Protein 1PEQ (pdb70)

InterPro domains:
  IPR000788 Ribonucleotide reductase large subunit, C-terminal [PF02867] (176-694)
  IPR000788 Ribonucleotide reductase large subunit, C-terminal [PR01183] (251-270)
  IPR000788 Ribonucleotide reductase large subunit, C-terminal [PR01183] (382-393)
  IPR000788 Ribonucleotide reductase large subunit, C-terminal [PR01183] (426-449)
  IPR000788 Ribonucleotide reductase large subunit, C-terminal [PR01183] (465-487)
  IPR000788 Ribonucleotide reductase large subunit, C-terminal [PR01183] (493-516)
  IPR000788 Ribonucleotide reductase large subunit, C-terminal [PR01183] (577-604)
  IPR008926 Ribonucleotide reductase R1 subunit, N-terminal [SSF48168] (13-174)
  IPR013346 Ribonucleotide reductase, class I, alpha subunit, C-terminal [PS00089] (566-588)
  IPR013346 Ribonucleotide reductase, class I, alpha subunit, C-terminal [TIGR02506] (103-696)
  IPR013509 Ribonucleotide reductase large subunit, N-terminal [PF00317] (99-171)
  IPR013554 Ribonucleotide reductase N-terminal [PF08343] (16-97)
  IPR026459 Ribonucleotide reductase, class 1b, subunit NrdE [TIGR04170] (15-714)
  IPR039718 Ribonucleoside-diphosphate reductase large subunit [PTHR11573] (54-700)

Nearest PDB structures (foldseek):
  1peq-assembly1_A  TM=1.001E+00  e=0.000E+00  Salmonella enterica subsp. enterica serovar Typhimurium
  1peu-assembly1_A-2  TM=1.000E+00  e=0.000E+00  Salmonella enterica subsp. enterica serovar Typhimurium
  1peo-assembly1_A-2  TM=1.000E+00  e=0.000E+00  Salmonella enterica subsp. enterica serovar Typhimurium
  1pem-assembly1_A-2  TM=1.000E+00  e=0.000E+00  Salmonella enterica subsp. enterica serovar Typhimurium
  6mt9-assembly1_A-2  TM=9.712E-01  e=4.833E-76  Bacillus subtilis

Sequence (679 aa):
RVMQETMDYHALNAMLNLYDKAGHIQFDKDQQAIDAFFATHVRPHSVTFASQHERLGTLVREGYYDDAVLARYDRAFVLRLFEHAHASGFRFQTFLGAWKFYTSYTLKTFDGKRYLEHFEDRVTMVALTLAQGDETLATQLTDEMLSGRFQPATPTFLNCGKQQRGELVSCFLLRIEDNMESIGRAVNSALQLSKRGGGVAFLLSNLREAGAPIKRIENQSSGVIPVMKMLEDAFSYANQGAGAVYLHAHHPDILRFLDTKRIKTLSLGVVIPDITFRLAKENAQMALFSPYDIQRRYGKPFGDIAISERYDELIADPHVRKTYINARDFFQTLAEIQFESGYPYIMFEDTVNRANPIAGRINMSNLCSEILQVNSASRYDDNLDYTHIGHDISCNLGSLNIAHVMDSPDIGRTVETAIRGLTAVSDMSHIRSVPSIAAGNAASHAIGLGQMNLHGYLAREGIAYGSPEALDFTNLYFYTITWHAVHTSMRLARERGKTFAGFAQSRYASGDYFTQYLQDDWQPKTAKVRALFARSGITLPTREMWLKLRDDVMRYGIYNQNLQAVPPTGSISYINHATSSIHPIVAKIEIRKEGKTGRVYYPAPFMTNENLDMYQDAYDIGPEKIIDTYAEATRHVDQGLSLTLFFPDTATTRDINKAQIYAWRKGIKSLYYIRLRQL

Solvent-accessible surface area: 27202 Å² total; per-residue (Å²): 226,135,190,93,148,73,71,82,20,10,49,13,1,39,55,1,72,102,136,69,226,65,34,72,4,83,42,92,45,5,83,62,0,10,86,2,2,45,34,68,46,1,156,79,75,20,28,128,55,103,49,45,97,105,15,0,29,22,2,42,167,103,22,14,2,40,71,62,19,9,72,148,20,110,85,57,17,0,49,143,4,3,130,76,0,86,79,55,59,50,197,17,96,3,0,0,1,0,28,20,0,4,52,64,10,12,17,76,20,128,100,41,154,112,12,11,3,56,9,21,7,0,0,0,0,0,0,1,11,3,4,67,25,61,67,109,25,0,40,48,0,0,40,0,7,19,46,11,30,2,5,2,13,50,25,1,1,52,16,0,3,26,81,141,92,26,32,7,3,39,15,6,0,8,18,0,16,39,62,151,51,5,22,32,45,7,31,49,5,0,52,46,5,2,136,121,39,1,10,0,0,0,0,0,2,3,6,55,17,34,28,4,23,68,189,180,101,135,118,93,15,75,9,0,50,56,11,0,112,87,0,15,80,5,7,73,178,11,87,178,9,43,3,0,0,0,0,6,0,0,0,24,4,0,71,130,0,0,84,26,26,154,50,189,92,1,13,0,0,0,0,1,0,34,16,0,14,137,6,14,152,102,84,30,98,0,0,3,0,3,4,25,23,0,74,114,114,40,53,102,28,1,8,42,6,14,2,33,152,65,16,110,88,0,61,79,17,118,109,2,158,35,51,111,26,35,0,110,84,2,9,78,27,0,0,57,3,2,71,143,38,14,36,0,8,3,0,0,8,17,18,1,22,150,47,10,6,12,56,50,60,6,8,1,0,3,36,31,0,6,1,2,9,29,20,46,34,7,144,43,59,129,98,57,82,41,86,78,82,1,70,9,5,7,3,2,29,3,3,0,0,0,0,37,0,2,86,12,95,69,8,18,96,1,0,35,4,0,0,42,0,2,0,3,3,2,45,48,17,129,13,229,44,2,38,3,0,31,28,5,13,66,24,10,23,3,2,1,0,0,0,0,0,0,1,0,3,0,2,72,22,42,1,42,4,7,18,106,58,0,35,0,0,1,0,1,1,0,2,0,0,2,16,29,0,2,50,4,0,4,90,0,3,133,94,78,69,115,51,2,54,40,25,74,124,4,92,1,19,67,4,94,27,0,68,66,2,28,111,107,70,21,108,14,124,24,84,74,0,129,52,4,4,73,170,21,52,9,92,32,5,55,122,120,69,0,68,122,2,66,82,20,0,81,187,53,1,0,6,0,18,4,4,4,0,0,18,43,7,56,28,14,2,11,10,14,20,0,6,33,0,1,17,0,13,56,35,56,19,37,59,76,161,36,40,172,74,34,96,0,18,11,12,7,0,68,11,59,43,154,26,29,104,50,0,70,39,0,53,91,13,10,33,109,82,0,0,21,1,1,11,22,0,16,97,6,2,16,1,0,6,3,1,9,1,5,9,71,86,111,11,73,32,156,60,0,30,117,11,2,60,69,0,46,155,86,29,4,7,3,2,26,62,6,98,12,138,138,194

CATH classification: 3.20.70.20 (+1 more: 1.10.1650.20)

B-factor: mean 50.28, std 12.71, range [25.69, 128.86]

Structure (mmCIF, N/CA/C/O backbone):
data_1PEQ
#
_entry.id   1PEQ
#
_cell.length_a   99.144
_cell.length_b   99.144
_cell.length_c   289.544
_cell.angle_alpha   90.00
_cell.angle_beta   90.00
_cell.angle_gamma   90.00
#
_symmetry.space_group_name_H-M   'P 43 21 2'
#
loop_
_entity.id
_entity.type
_entity.pdbx_description
1 polymer 'Ribonucleoside-diphosphate reductase 2 alpha chain'
2 non-polymer 'MAGNESIUM ION'
3 non-polymer "THYMIDINE-5'-TRIPHOSPHATE"
4 water water
#
loop_
_atom_site.group_PDB
_atom_site.id
_atom_site.type_symbol
_atom_site.label_atom_id
_atom_site.label_alt_id
_atom_site.label_comp_id
_atom_site.label_asym_id
_atom_site.label_entity_id
_atom_site.label_seq_id
_atom_site.pdbx_PDB_ins_code
_atom_site.Cartn_x
_atom_site.Cartn_y
_atom_site.Cartn_z
_atom_site.occupancy
_atom_site.B_iso_or_equiv
_atom_site.auth_seq_id
_atom_site.auth_comp_id
_atom_site.auth_asym_id
_atom_site.auth_atom_id
_atom_site.pdbx_PDB_model_num
ATOM 1 N N . ARG A 1 8 ? 38.469 -6.506 95.454 1.00 123.04 8 ARG A N 1
ATOM 2 C CA . ARG A 1 8 ? 39.118 -7.586 94.652 1.00 123.12 8 ARG A CA 1
ATOM 3 C C . ARG A 1 8 ? 40.521 -7.943 95.171 1.00 122.53 8 ARG A C 1
ATOM 4 O O . ARG A 1 8 ? 41.113 -7.218 95.985 1.00 122.56 8 ARG A O 1
ATOM 12 N N . VAL A 1 9 ? 41.016 -9.089 94.708 1.00 121.58 9 VAL A N 1
ATOM 13 C CA . VAL A 1 9 ? 42.358 -9.574 95.023 1.00 120.84 9 VAL A CA 1
ATOM 14 C C . VAL A 1 9 ? 43.397 -8.491 95.316 1.00 120.15 9 VAL A C 1
ATOM 15 O O . VAL A 1 9 ? 43.851 -7.781 94.414 1.00 119.91 9 VAL A O 1
ATOM 19 N N . MET A 1 10 ? 43.774 -8.397 96.588 1.00 119.22 10 MET A N 1
ATOM 20 C CA . MET A 1 10 ? 44.803 -7.460 97.041 1.00 118.59 10 MET A CA 1
ATOM 21 C C . MET A 1 10 ? 44.507 -5.994 96.721 1.00 117.30 10 MET A C 1
ATOM 22 O O . MET A 1 10 ? 44.911 -5.476 95.683 1.00 117.41 10 MET A O 1
ATOM 27 N N . GLN A 1 11 ? 43.827 -5.329 97.649 1.00 115.63 11 GLN A N 1
ATOM 28 C CA . GLN A 1 11 ? 43.452 -3.928 97.498 1.00 114.07 11 GLN A CA 1
ATOM 29 C C . GLN A 1 11 ? 43.832 -3.171 98.781 1.00 111.82 11 GLN A C 1
ATOM 30 O O . GLN A 1 11 ? 43.746 -3.726 99.885 1.00 111.76 11 GLN A O 1
ATOM 36 N N . GLU A 1 12 ? 44.256 -1.915 98.623 1.00 108.77 12 GLU A N 1
ATOM 37 C CA . GLU A 1 12 ? 44.652 -1.064 99.748 1.00 106.24 12 GLU A CA 1
ATOM 38 C C . GLU A 1 12 ? 43.489 -0.209 100.276 1.00 102.96 12 GLU A C 1
ATOM 39 O O . GLU A 1 12 ? 42.323 -0.526 100.027 1.00 102.81 12 GLU A O 1
ATOM 45 N N . THR A 1 13 ? 43.836 0.861 101.007 1.00 98.83 13 THR A N 1
ATOM 46 C CA . THR A 1 13 ? 42.887 1.804 101.639 1.00 95.19 13 THR A CA 1
ATOM 47 C C . THR A 1 13 ? 41.638 1.149 102.215 1.00 91.07 13 THR A C 1
ATOM 48 O O . THR A 1 13 ? 40.611 0.996 101.542 1.00 89.96 13 THR A O 1
ATOM 52 N N . MET A 1 14 ? 41.726 0.784 103.483 1.00 86.43 14 MET A N 1
ATOM 53 C CA . MET A 1 14 ? 40.602 0.132 104.127 1.00 82.86 14 MET A CA 1
ATOM 54 C C . MET A 1 14 ? 40.187 0.826 105.419 1.00 79.17 14 MET A C 1
ATOM 55 O O . MET A 1 14 ? 39.550 0.208 106.272 1.00 78.97 14 MET A O 1
ATOM 60 N N . ASP A 1 15 ? 40.537 2.107 105.568 1.00 74.63 15 ASP A N 1
ATOM 61 C CA . ASP A 1 15 ? 40.118 2.868 106.751 1.00 70.59 15 ASP A CA 1
ATOM 62 C C . ASP A 1 15 ? 38.793 3.573 106.474 1.00 66.61 15 ASP A C 1
ATOM 63 O O . ASP A 1 15 ? 38.755 4.620 105.861 1.00 66.44 15 ASP A O 1
ATOM 68 N N . TYR A 1 16 ? 37.706 2.944 106.910 1.00 61.71 16 TYR A N 1
ATOM 69 C CA . TYR A 1 16 ? 36.356 3.436 106.650 1.00 58.16 16 TYR A CA 1
ATOM 70 C C . TYR A 1 16 ? 36.023 4.830 107.217 1.00 54.96 16 TYR A C 1
ATOM 71 O O . TYR A 1 16 ? 35.268 5.560 106.603 1.00 54.70 16 TYR A O 1
ATOM 80 N N . HIS A 1 17 ? 36.549 5.139 108.395 1.00 51.52 17 HIS A N 1
ATOM 81 C CA . HIS A 1 17 ? 36.326 6.407 109.021 1.00 49.27 17 HIS A CA 1
ATOM 82 C C . HIS A 1 17 ? 37.021 7.511 108.183 1.00 49.09 17 HIS A C 1
ATOM 83 O O . HIS A 1 17 ? 36.423 8.535 107.832 1.00 47.32 17 HIS A O 1
ATOM 90 N N . ALA A 1 18 ? 38.282 7.274 107.838 1.00 48.65 18 ALA A N 1
ATOM 91 C CA . ALA A 1 18 ? 38.975 8.233 107.006 1.00 47.94 18 ALA A CA 1
ATOM 92 C C . ALA A 1 18 ? 38.125 8.452 105.756 1.00 47.54 18 ALA A C 1
ATOM 93 O O . ALA A 1 18 ? 37.891 9.562 105.349 1.00 48.70 18 ALA A O 1
ATOM 95 N N . LEU A 1 19 ? 37.627 7.392 105.151 1.00 46.92 19 LEU A N 1
ATOM 96 C CA . LEU A 1 19 ? 36.870 7.566 103.944 1.00 46.17 19 LEU A CA 1
ATOM 97 C C . LEU A 1 19 ? 35.606 8.393 104.216 1.00 45.61 19 LEU A C 1
ATOM 98 O O . LEU A 1 19 ? 35.239 9.247 103.410 1.00 44.55 19 LEU A O 1
ATOM 103 N N . ASN A 1 20 ? 34.947 8.145 105.350 1.00 44.30 20 ASN A N 1
ATOM 104 C CA . ASN A 1 20 ? 33.716 8.846 105.698 1.00 43.32 20 ASN A CA 1
ATOM 105 C C . ASN A 1 20 ? 34.021 10.355 105.828 1.00 43.94 20 ASN A C 1
ATOM 106 O O . ASN A 1 20 ? 33.305 11.224 105.348 1.00 43.45 20 ASN A O 1
ATOM 111 N N . ALA A 1 21 ? 35.149 10.603 106.468 1.00 44.13 21 ALA A N 1
ATOM 112 C CA . ALA A 1 21 ? 35.604 11.891 106.768 1.00 44.02 21 ALA A CA 1
ATOM 113 C C . ALA A 1 21 ? 35.809 12.669 105.466 1.00 45.03 21 ALA A C 1
ATOM 114 O O . ALA A 1 21 ? 35.726 13.899 105.460 1.00 44.92 21 ALA A O 1
ATOM 116 N N . MET A 1 22 ? 35.998 11.994 104.344 1.00 46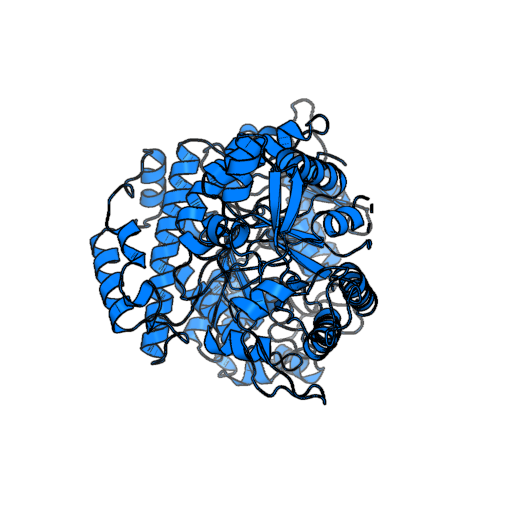.43 22 MET A N 1
ATOM 117 C CA . MET A 1 22 ? 36.206 12.754 103.082 1.00 47.42 22 MET A CA 1
ATOM 118 C C . MET A 1 22 ? 34.937 13.476 102.762 1.00 46.09 22 MET A C 1
ATOM 119 O O . MET A 1 22 ? 34.932 14.462 102.066 1.00 46.41 22 MET A O 1
ATOM 124 N N . LEU A 1 23 ? 33.830 13.048 103.307 1.00 45.88 23 LEU A N 1
ATOM 125 C CA . LEU A 1 23 ? 32.638 13.819 103.020 1.00 46.13 23 LEU A CA 1
ATOM 126 C C . LEU A 1 23 ? 32.739 15.215 103.551 1.00 46.17 23 LEU A C 1
ATOM 127 O O . LEU A 1 23 ? 32.015 16.072 103.110 1.00 47.29 23 LEU A O 1
ATOM 132 N N . ASN A 1 24 ? 33.616 15.461 104.496 1.00 46.51 24 ASN A N 1
ATOM 133 C CA . ASN A 1 24 ? 33.714 16.804 105.065 1.00 46.91 24 ASN A CA 1
ATOM 134 C C . ASN A 1 24 ? 34.700 17.719 104.372 1.00 48.14 24 ASN A C 1
ATOM 135 O O . ASN A 1 24 ? 35.185 18.664 105.003 1.00 49.56 24 ASN A O 1
ATOM 140 N N . LEU A 1 25 ? 34.994 17.428 103.103 1.00 48.78 25 LEU A N 1
ATOM 141 C CA . LEU A 1 25 ? 35.909 18.185 102.258 1.00 48.96 25 LEU A CA 1
ATOM 142 C C . LEU A 1 25 ? 35.225 18.785 101.015 1.00 47.47 25 LEU A C 1
ATOM 143 O O . LEU A 1 25 ? 34.400 18.173 100.346 1.00 46.70 25 LEU A O 1
ATOM 148 N N . TYR A 1 26 ? 35.621 20.011 100.693 1.00 45.97 26 TYR A N 1
ATOM 149 C CA . TYR A 1 26 ? 35.063 20.731 99.568 1.00 42.45 26 TYR A CA 1
ATOM 150 C C . TYR A 1 26 ? 36.223 20.953 98.635 1.00 42.11 26 TYR A C 1
ATOM 151 O O . TYR A 1 26 ? 37.352 21.126 99.063 1.00 39.68 26 TYR A O 1
ATOM 160 N N . ASP A 1 27 ? 35.970 20.859 97.343 1.00 42.89 27 ASP A N 1
ATOM 161 C CA . ASP A 1 27 ? 37.034 21.087 96.368 1.00 42.98 27 ASP A CA 1
ATOM 162 C C . ASP A 1 27 ? 36.933 22.543 95.932 1.00 43.09 27 ASP A C 1
ATOM 163 O O . ASP A 1 27 ? 35.916 23.175 96.154 1.00 41.99 27 ASP A O 1
ATOM 168 N N . LYS A 1 28 ? 37.972 23.052 95.287 1.00 44.43 28 LYS A N 1
ATOM 169 C CA . LYS A 1 28 ? 37.978 24.444 94.823 1.00 45.74 28 LYS A CA 1
ATOM 170 C C . LYS A 1 28 ? 36.668 24.843 94.117 1.00 44.93 28 LYS A C 1
ATOM 171 O O . LYS A 1 28 ? 36.393 26.038 93.995 1.00 44.79 28 LYS A O 1
ATOM 177 N N . ALA A 1 29 ? 35.835 23.888 93.716 1.00 43.24 29 ALA A N 1
ATOM 178 C CA . ALA A 1 29 ? 34.590 24.311 93.120 1.00 43.57 29 ALA A CA 1
ATOM 179 C C . ALA A 1 29 ? 33.398 24.116 94.061 1.00 44.01 29 ALA A C 1
ATOM 180 O O . ALA A 1 29 ? 32.218 24.221 93.654 1.00 42.69 29 ALA A O 1
ATOM 182 N N . GLY A 1 30 ? 33.716 23.810 95.313 1.00 44.75 30 GLY A N 1
ATOM 183 C CA . GLY A 1 30 ? 32.686 23.577 96.324 1.00 45.92 30 GLY A CA 1
ATOM 184 C C . GLY A 1 30 ? 31.890 22.298 96.194 1.00 46.37 30 GLY A C 1
ATOM 185 O O . GLY A 1 30 ? 30.704 22.260 96.500 1.00 46.05 30 GLY A O 1
ATOM 186 N N . HIS A 1 31 ? 32.570 21.247 95.747 1.00 47.29 31 HIS A N 1
ATOM 187 C CA . HIS A 1 31 ? 31.937 19.977 95.514 1.00 47.53 31 HIS A CA 1
ATOM 188 C C . HIS A 1 31 ? 32.516 18.979 96.488 1.00 47.28 31 HIS A C 1
ATOM 189 O O . HIS A 1 31 ? 33.624 19.163 97.013 1.00 45.76 31 HIS A O 1
ATOM 196 N N . ILE A 1 32 ? 31.728 17.930 96.721 1.00 47.45 32 ILE A N 1
ATOM 197 C CA . ILE A 1 32 ? 32.076 16.852 97.626 1.00 47.29 32 ILE A CA 1
ATOM 198 C C . ILE A 1 32 ? 32.223 15.542 96.847 1.00 47.43 32 ILE A C 1
ATOM 199 O O . ILE A 1 32 ? 31.487 15.263 95.911 1.00 45.88 32 ILE A O 1
ATOM 204 N N . GLN A 1 33 ? 33.158 14.724 97.286 1.00 48.15 33 GLN A N 1
ATOM 205 C CA . GLN A 1 33 ? 33.347 13.384 96.735 1.00 48.74 33 GLN A CA 1
ATOM 206 C C . GLN A 1 33 ? 32.412 12.387 97.409 1.00 47.39 33 GLN A C 1
ATOM 207 O O . GLN A 1 33 ? 32.828 11.652 98.215 1.00 45.98 33 GLN A O 1
ATOM 213 N N . PHE A 1 34 ? 31.149 12.387 97.079 1.00 48.32 34 PHE A N 1
ATOM 214 C CA . PHE A 1 34 ? 30.209 11.458 97.656 1.00 50.00 34 PHE A CA 1
ATOM 215 C C . PHE A 1 34 ? 30.584 9.974 97.512 1.00 51.06 34 PHE A C 1
ATOM 216 O O . PHE A 1 34 ? 30.152 9.123 98.298 1.00 52.24 34 PHE A O 1
ATOM 224 N N . ASP A 1 35 ? 31.379 9.654 96.517 1.00 52.00 35 ASP A N 1
ATOM 225 C CA . ASP A 1 35 ? 31.792 8.286 96.269 1.00 52.52 35 ASP A CA 1
ATOM 226 C C . ASP A 1 35 ? 32.573 7.783 97.466 1.00 51.02 35 ASP A C 1
ATOM 227 O O . ASP A 1 35 ? 32.526 6.587 97.788 1.00 51.23 35 ASP A O 1
ATOM 232 N N . LYS A 1 36 ? 33.289 8.658 98.143 1.00 48.99 36 LYS A N 1
ATOM 233 C CA . LYS A 1 36 ? 34.124 8.154 99.204 1.00 48.73 36 LYS A CA 1
ATOM 234 C C . LYS A 1 36 ? 33.305 7.425 100.292 1.00 47.60 36 LYS A C 1
ATOM 235 O O . LYS A 1 36 ? 33.781 6.509 100.960 1.00 46.35 36 LYS A O 1
ATOM 241 N N . ASP A 1 37 ? 32.068 7.826 100.467 1.00 46.95 37 ASP A N 1
ATOM 242 C CA . ASP A 1 37 ? 31.263 7.228 101.523 1.00 46.61 37 ASP A CA 1
ATOM 243 C C . ASP A 1 37 ? 31.020 5.766 101.193 1.00 47.13 37 ASP A C 1
ATOM 244 O O . ASP A 1 37 ? 31.182 4.868 102.014 1.00 45.59 37 ASP A O 1
ATOM 249 N N . GLN A 1 38 ? 30.653 5.546 99.947 1.00 48.50 38 GLN A N 1
ATOM 250 C CA . GLN A 1 38 ? 30.404 4.214 99.445 1.00 49.35 38 GLN A CA 1
ATOM 251 C C . GLN A 1 38 ? 31.690 3.456 99.672 1.00 48.48 38 GLN A C 1
ATOM 252 O O . GLN A 1 38 ? 31.671 2.392 100.235 1.00 50.21 38 GLN A O 1
ATOM 258 N N . GLN A 1 39 ? 32.835 4.017 99.364 1.00 47.34 39 GLN A N 1
ATOM 259 C CA . GLN A 1 39 ? 34.033 3.244 99.621 1.00 47.22 39 GLN A CA 1
ATOM 260 C C . GLN A 1 39 ? 34.174 2.986 101.102 1.00 46.01 39 GLN A C 1
ATOM 261 O O . GLN A 1 39 ? 34.874 2.072 101.524 1.00 46.20 39 GLN A O 1
ATOM 267 N N . ALA A 1 40 ? 33.577 3.839 101.915 1.00 44.99 40 ALA A N 1
ATOM 268 C CA . ALA A 1 40 ? 33.620 3.621 103.344 1.00 43.78 40 ALA A CA 1
ATOM 269 C C . ALA A 1 40 ? 32.762 2.392 103.658 1.00 43.00 40 ALA A C 1
ATOM 270 O O . ALA A 1 40 ? 33.148 1.558 104.456 1.00 42.06 40 ALA A O 1
ATOM 272 N N . ILE A 1 41 ? 31.607 2.289 103.018 1.00 41.77 41 ILE A N 1
ATOM 273 C CA . ILE A 1 41 ? 30.767 1.186 103.307 1.00 42.00 41 ILE A CA 1
ATOM 274 C C . ILE A 1 41 ? 31.521 -0.152 103.039 1.00 43.12 41 ILE A C 1
ATOM 275 O O . ILE A 1 41 ? 31.663 -1.026 103.933 1.00 40.98 41 ILE A O 1
ATOM 280 N N . ASP A 1 42 ? 32.001 -0.260 101.798 1.00 43.91 42 ASP A N 1
ATOM 281 C CA . ASP A 1 42 ? 32.710 -1.428 101.325 1.00 44.78 42 ASP A CA 1
ATOM 282 C C . ASP A 1 42 ? 33.852 -1.785 102.275 1.00 44.77 42 ASP A C 1
ATOM 283 O O . ASP A 1 42 ? 34.052 -2.955 102.654 1.00 45.68 42 ASP A O 1
ATOM 288 N N . ALA A 1 43 ? 34.599 -0.797 102.703 1.00 44.16 43 ALA A N 1
ATOM 289 C CA . ALA A 1 43 ? 35.704 -1.119 103.562 1.00 43.92 43 ALA A CA 1
ATOM 290 C C . ALA A 1 43 ? 35.200 -1.557 104.911 1.00 43.06 43 ALA A C 1
ATOM 291 O O . ALA A 1 43 ? 35.871 -2.318 105.566 1.00 44.54 43 ALA A O 1
ATOM 293 N N . PHE A 1 44 ? 34.034 -1.088 105.320 1.00 40.99 44 PHE A N 1
ATOM 294 C CA . PHE A 1 44 ? 33.502 -1.435 106.633 1.00 39.69 44 PHE A CA 1
ATOM 295 C C . PHE A 1 44 ? 33.111 -2.958 106.664 1.00 40.40 44 PHE A C 1
ATOM 296 O O . PHE A 1 44 ? 33.368 -3.714 107.609 1.00 40.95 44 PHE A O 1
ATOM 304 N N . PHE A 1 45 ? 32.447 -3.339 105.596 1.00 40.24 45 PHE A N 1
ATOM 305 C CA . PHE A 1 45 ? 31.975 -4.657 105.460 1.00 41.07 45 PHE A CA 1
ATOM 306 C C . PHE A 1 45 ? 33.180 -5.627 105.433 1.00 42.41 45 PHE A C 1
ATOM 307 O O . PHE A 1 45 ? 33.202 -6.597 106.168 1.00 42.00 45 PHE A O 1
ATOM 315 N N . ALA A 1 46 ? 34.211 -5.268 104.685 1.00 44.35 46 ALA A N 1
ATOM 316 C CA . ALA A 1 46 ? 35.385 -6.110 104.467 1.00 45.09 46 ALA A CA 1
ATOM 317 C C . ALA A 1 46 ? 36.293 -6.210 105.657 1.00 45.50 46 ALA A C 1
ATOM 318 O O . ALA A 1 46 ? 36.773 -7.285 105.975 1.00 47.25 46 ALA A O 1
ATOM 320 N N . THR A 1 47 ? 36.542 -5.112 106.323 1.00 45.36 47 THR A N 1
ATOM 321 C CA . THR A 1 47 ? 37.459 -5.127 107.437 1.00 45.50 47 THR A CA 1
ATOM 322 C C . THR A 1 47 ? 36.791 -5.420 108.771 1.00 44.78 47 THR A C 1
ATOM 323 O O . THR A 1 47 ? 37.436 -5.950 109.666 1.00 45.47 47 THR A O 1
ATOM 327 N N . HIS A 1 48 ? 35.504 -5.107 108.891 1.00 44.22 48 HIS A N 1
ATOM 328 C CA . HIS A 1 48 ? 34.787 -5.224 110.167 1.00 43.57 48 HIS A CA 1
ATOM 329 C C . HIS A 1 48 ? 33.568 -6.190 110.153 1.00 44.29 48 HIS A C 1
ATOM 330 O O . HIS A 1 48 ? 33.539 -7.167 110.918 1.00 44.33 48 HIS A O 1
ATOM 337 N N . VAL A 1 49 ? 32.558 -5.909 109.338 1.00 43.67 49 VAL A N 1
ATOM 338 C CA . VAL A 1 49 ? 31.346 -6.670 109.442 1.00 44.42 49 VAL A CA 1
ATOM 339 C C . VAL A 1 49 ? 31.585 -8.135 109.158 1.00 44.94 49 VAL A C 1
ATOM 340 O O . VAL A 1 49 ? 31.401 -8.987 110.038 1.00 45.58 49 VAL A O 1
ATOM 344 N N . ARG A 1 50 ? 32.008 -8.458 107.941 1.00 44.91 50 ARG A N 1
ATOM 345 C CA . ARG A 1 50 ? 32.243 -9.829 107.589 1.00 43.19 50 ARG A CA 1
ATOM 346 C C . ARG A 1 50 ? 33.168 -10.557 108.592 1.00 43.53 50 ARG A C 1
ATOM 347 O O . ARG A 1 50 ? 32.802 -11.642 109.068 1.00 43.93 50 ARG A O 1
ATOM 355 N N . PRO A 1 51 ? 34.351 -10.043 108.885 1.00 42.08 51 PRO A N 1
ATOM 356 C CA . PRO A 1 51 ? 35.217 -10.720 109.827 1.00 42.49 51 PRO A CA 1
ATOM 357 C C . PRO A 1 51 ? 34.653 -11.019 111.213 1.00 44.05 51 PRO A C 1
ATOM 358 O O . PRO A 1 51 ? 35.207 -11.949 111.816 1.00 44.68 51 PRO A O 1
ATOM 362 N N . HIS A 1 52 ? 33.614 -10.330 111.691 1.00 44.96 52 HIS A N 1
ATOM 363 C CA . HIS A 1 52 ? 33.160 -10.544 113.060 1.00 46.13 52 HIS A CA 1
ATOM 364 C C . HIS A 1 52 ? 31.729 -11.074 113.076 1.00 46.12 52 HIS A C 1
ATOM 365 O O . HIS A 1 52 ? 31.074 -11.147 114.145 1.00 46.66 52 HIS A O 1
ATOM 372 N N . SER A 1 53 ? 31.214 -11.421 111.903 1.00 45.75 53 SER A N 1
ATOM 373 C CA . SER A 1 53 ? 29.892 -12.007 111.843 1.00 45.70 53 SER A CA 1
ATOM 374 C C . SER A 1 53 ? 29.965 -13.555 111.901 1.00 46.77 53 SER A C 1
ATOM 375 O O . SER A 1 53 ? 30.873 -14.189 111.353 1.00 45.16 53 SER A O 1
ATOM 378 N N . VAL A 1 54 ? 28.965 -14.154 112.532 1.00 47.46 54 VAL A N 1
ATOM 379 C CA . VAL A 1 54 ? 28.908 -15.584 112.657 1.00 48.09 54 VAL A CA 1
ATOM 380 C C . VAL A 1 54 ? 28.105 -16.238 111.534 1.00 48.61 54 VAL A C 1
ATOM 381 O O . VAL A 1 54 ? 26.923 -15.968 111.398 1.00 49.45 54 VAL A O 1
ATOM 385 N N . THR A 1 55 ? 28.736 -17.110 110.743 1.00 48.32 55 THR A N 1
ATOM 386 C CA . THR A 1 55 ? 28.034 -17.832 109.701 1.00 47.51 55 THR A CA 1
ATOM 387 C C . THR A 1 55 ? 27.786 -19.298 110.094 1.00 46.72 55 THR A C 1
ATOM 388 O O . THR A 1 55 ? 28.685 -20.023 110.568 1.00 46.40 55 THR A O 1
ATOM 392 N N . PHE A 1 56 ? 26.562 -19.738 109.883 1.00 45.07 56 PHE A N 1
ATOM 393 C CA . PHE A 1 56 ? 26.197 -21.087 110.222 1.00 44.30 56 PHE A CA 1
ATOM 394 C C . PHE A 1 56 ? 26.135 -21.947 108.950 1.00 43.51 56 PHE A C 1
ATOM 395 O O . PHE A 1 56 ? 26.060 -21.429 107.848 1.00 42.78 56 PHE A O 1
ATOM 403 N N . ALA A 1 57 ? 26.173 -23.264 109.123 1.00 42.37 57 ALA A N 1
ATOM 404 C CA . ALA A 1 57 ? 26.011 -24.211 108.010 1.00 41.44 57 ALA A CA 1
ATOM 405 C C . ALA A 1 57 ? 24.645 -24.105 107.307 1.00 39.97 57 ALA A C 1
ATOM 406 O O . ALA A 1 57 ? 24.516 -24.437 106.127 1.00 39.41 57 ALA A O 1
ATOM 408 N N . SER A 1 58 ? 23.636 -23.636 108.043 1.00 39.03 58 SER A N 1
ATOM 409 C CA . SER A 1 58 ? 22.304 -23.374 107.485 1.00 39.25 58 SER A CA 1
ATOM 410 C C . SER A 1 58 ? 21.397 -22.515 108.385 1.00 38.12 58 SER A C 1
ATOM 411 O O . SER A 1 58 ? 21.616 -22.323 109.571 1.00 37.56 58 SER A O 1
ATOM 414 N N . GLN A 1 59 ? 20.293 -22.097 107.826 1.00 37.35 59 GLN A N 1
ATOM 415 C CA . GLN A 1 59 ? 19.392 -21.294 108.599 1.00 37.35 59 GLN A CA 1
ATOM 416 C C . GLN A 1 59 ? 18.903 -22.105 109.735 1.00 37.34 59 GLN A C 1
ATOM 417 O O . GLN A 1 59 ? 18.836 -21.677 110.887 1.00 38.70 59 GLN A O 1
ATOM 423 N N . HIS A 1 60 ? 18.571 -23.339 109.401 1.00 37.51 60 HIS A N 1
ATOM 424 C CA . HIS A 1 60 ? 18.014 -24.271 110.374 1.00 35.43 60 HIS A CA 1
ATOM 425 C C . HIS A 1 60 ? 18.933 -24.437 111.555 1.00 34.76 60 HIS A C 1
ATOM 426 O O . HIS A 1 60 ? 18.529 -24.264 112.690 1.00 33.22 60 HIS A O 1
ATOM 433 N N . GLU A 1 61 ? 20.205 -24.668 111.330 1.00 34.86 61 GLU A N 1
ATOM 434 C CA . GLU A 1 61 ? 21.025 -24.854 112.508 1.00 36.08 61 GLU A CA 1
ATOM 435 C C . GLU A 1 61 ? 21.189 -23.582 113.286 1.00 37.14 61 GLU A C 1
ATOM 436 O O . GLU A 1 61 ? 21.451 -23.612 114.521 1.00 38.64 61 GLU A O 1
ATOM 442 N N . ARG A 1 62 ? 21.030 -22.441 112.600 1.00 37.92 62 ARG A N 1
ATOM 443 C CA . ARG A 1 62 ? 21.196 -21.131 113.259 1.00 37.12 62 ARG A CA 1
ATOM 444 C C . ARG A 1 62 ? 20.014 -20.894 114.192 1.00 34.88 62 ARG A C 1
ATOM 445 O O . ARG A 1 62 ? 20.170 -20.646 115.357 1.00 31.87 62 ARG A O 1
ATOM 453 N N . LEU A 1 63 ? 18.820 -20.998 113.680 1.00 34.24 63 LEU A N 1
ATOM 454 C CA . LEU A 1 63 ? 17.725 -20.791 114.584 1.00 35.48 63 LEU A CA 1
ATOM 455 C C . LEU A 1 63 ? 17.994 -21.708 115.790 1.00 37.50 63 LEU A C 1
ATOM 456 O O . LEU A 1 63 ? 18.057 -21.265 116.960 1.00 38.01 63 LEU A O 1
ATOM 461 N N . GLY A 1 64 ? 18.285 -22.974 115.507 1.00 38.83 64 GLY A N 1
ATOM 462 C CA . GLY A 1 64 ? 18.488 -23.905 116.576 1.00 39.07 64 GLY A CA 1
ATOM 463 C C . GLY A 1 64 ? 19.419 -23.297 117.589 1.00 39.27 64 GLY A C 1
ATOM 464 O O . GLY A 1 64 ? 19.100 -23.182 118.758 1.00 39.10 64 GLY A O 1
ATOM 465 N N . THR A 1 65 ? 20.588 -22.898 117.137 1.00 39.40 65 THR A N 1
ATOM 466 C CA . THR A 1 65 ? 21.560 -22.418 118.081 1.00 39.46 65 THR A CA 1
ATOM 467 C C . THR A 1 65 ? 21.100 -21.140 118.741 1.00 40.48 65 THR A C 1
ATOM 468 O O . THR A 1 65 ? 21.226 -20.936 119.922 1.00 40.84 65 THR A O 1
ATOM 472 N N . LEU A 1 66 ? 20.531 -20.246 117.973 1.00 41.78 66 LEU A N 1
ATOM 473 C CA . LEU A 1 66 ? 20.202 -18.979 118.547 1.00 41.49 66 LEU A CA 1
ATOM 474 C C . LEU A 1 66 ? 19.151 -19.191 119.640 1.00 41.54 66 LEU A C 1
ATOM 475 O O . LEU A 1 66 ? 19.164 -18.534 120.674 1.00 41.81 66 LEU A O 1
ATOM 480 N N . VAL A 1 67 ? 18.254 -20.121 119.448 1.00 41.41 67 VAL A N 1
ATOM 481 C CA . VAL A 1 67 ? 17.288 -20.355 120.514 1.00 41.39 67 VAL A CA 1
ATOM 482 C C . VAL A 1 67 ? 17.963 -21.111 121.677 1.00 41.94 67 VAL A C 1
ATOM 483 O O . VAL A 1 67 ? 17.701 -20.890 122.851 1.00 42.07 67 VAL A O 1
ATOM 487 N N . ARG A 1 68 ? 18.895 -21.966 121.356 1.00 42.34 68 ARG A N 1
ATOM 488 C CA . ARG A 1 68 ? 19.476 -22.758 122.409 1.00 43.07 68 ARG A CA 1
ATOM 489 C C . ARG A 1 68 ? 20.313 -21.942 123.362 1.00 43.03 68 ARG A C 1
ATOM 490 O O . ARG A 1 68 ? 20.233 -22.156 124.528 1.00 42.63 68 ARG A O 1
ATOM 498 N N . GLU A 1 69 ? 21.138 -21.031 122.856 1.00 43.70 69 GLU A N 1
ATOM 499 C CA . GLU A 1 69 ? 22.025 -20.244 123.721 1.00 43.70 69 GLU A CA 1
ATOM 500 C C . GLU A 1 69 ? 21.311 -18.987 124.333 1.00 43.66 69 GLU A C 1
ATOM 501 O O . GLU A 1 69 ? 21.943 -18.178 124.960 1.00 42.34 69 GLU A O 1
ATOM 507 N N . GLY A 1 70 ? 19.990 -18.857 124.150 1.00 43.82 70 GLY A N 1
ATOM 508 C CA . GLY A 1 70 ? 19.236 -17.775 124.747 1.00 43.66 70 GLY A CA 1
ATOM 509 C C . GLY A 1 70 ? 19.248 -16.401 124.059 1.00 44.50 70 GLY A C 1
ATOM 510 O O . GLY A 1 70 ? 19.070 -15.381 124.740 1.00 44.36 70 GLY A O 1
ATOM 511 N N . TYR A 1 71 ? 19.390 -16.381 122.729 1.00 44.35 71 TYR A N 1
ATOM 512 C CA . TYR A 1 71 ? 19.360 -15.170 121.931 1.00 43.86 71 TYR A CA 1
ATOM 513 C C . TYR A 1 71 ? 17.984 -14.965 121.275 1.00 43.63 71 TYR A C 1
ATOM 514 O O . TYR A 1 71 ? 17.435 -13.892 121.333 1.00 43.72 71 TYR A O 1
ATOM 523 N N . TYR A 1 72 ? 17.430 -15.977 120.618 1.00 43.78 72 TYR A N 1
ATOM 524 C CA . TYR A 1 72 ? 16.153 -15.810 119.940 1.00 43.55 72 TYR A CA 1
ATOM 525 C C . TYR A 1 72 ? 15.083 -16.450 120.76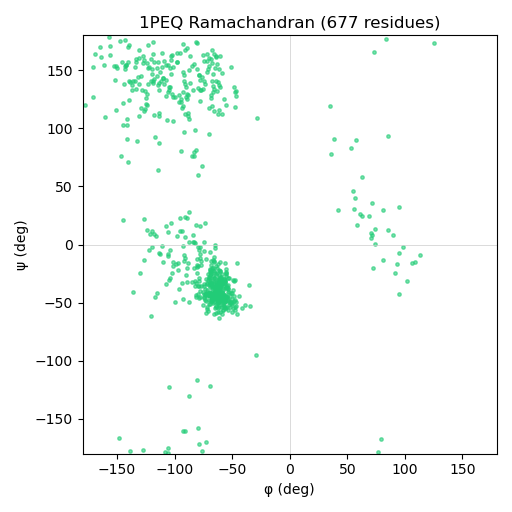9 1.00 43.91 72 TYR A C 1
ATOM 526 O O . TYR A 1 72 ? 15.319 -17.411 121.429 1.00 44.89 72 TYR A O 1
ATOM 535 N N . ASP A 1 73 ? 13.897 -15.895 120.739 1.00 44.25 73 ASP A N 1
ATOM 536 C CA . ASP A 1 73 ? 12.805 -16.380 121.501 1.00 44.13 73 ASP A CA 1
ATOM 537 C C . ASP A 1 73 ? 12.085 -17.422 120.695 1.00 43.70 73 ASP A C 1
ATOM 538 O O . ASP A 1 73 ? 11.411 -17.123 119.713 1.00 43.75 73 ASP A O 1
ATOM 543 N N . ASP A 1 74 ? 12.141 -18.653 121.160 1.00 43.80 74 ASP A N 1
ATOM 544 C CA . ASP A 1 74 ? 11.434 -19.706 120.450 1.00 43.72 74 ASP A CA 1
ATOM 545 C C . ASP A 1 74 ? 9.963 -19.469 120.402 1.00 42.48 74 ASP A C 1
ATOM 546 O O . ASP A 1 74 ? 9.298 -19.997 119.503 1.00 41.40 74 ASP A O 1
ATOM 551 N N . ALA A 1 75 ? 9.414 -18.667 121.306 1.00 41.79 75 ALA A N 1
ATOM 552 C CA . ALA A 1 75 ? 7.935 -18.490 121.224 1.00 42.10 75 ALA A CA 1
ATOM 553 C C . ALA A 1 75 ? 7.501 -17.819 119.933 1.00 41.86 75 ALA A C 1
ATOM 554 O O . ALA A 1 75 ? 6.387 -17.985 119.500 1.00 41.17 75 ALA A O 1
ATOM 556 N N . VAL A 1 76 ? 8.393 -17.040 119.335 1.00 42.27 76 VAL A N 1
ATOM 557 C CA . VAL A 1 76 ? 8.010 -16.264 118.172 1.00 42.52 76 VAL A CA 1
ATOM 558 C C . VAL A 1 76 ? 8.006 -17.155 117.000 1.00 42.54 76 VAL A C 1
ATOM 559 O O . VAL A 1 76 ? 7.065 -17.123 116.192 1.00 43.11 76 VAL A O 1
ATOM 563 N N . LEU A 1 77 ? 9.075 -17.941 116.904 1.00 41.82 77 LEU A N 1
ATOM 564 C CA . LEU A 1 77 ? 9.224 -18.901 115.832 1.00 40.81 77 LEU A CA 1
ATOM 565 C C . LEU A 1 77 ? 8.105 -19.938 115.924 1.00 41.15 77 LEU A C 1
ATOM 566 O O . LEU A 1 77 ? 7.579 -20.414 114.920 1.00 41.34 77 LEU A O 1
ATOM 571 N N . ALA A 1 78 ? 7.689 -20.280 117.129 1.00 41.73 78 ALA A N 1
ATOM 572 C CA . ALA A 1 78 ? 6.679 -21.338 117.247 1.00 42.26 78 ALA A CA 1
ATOM 573 C C . ALA A 1 78 ? 5.342 -20.988 116.639 1.00 42.06 78 ALA A C 1
ATOM 574 O O . ALA A 1 78 ? 4.471 -21.768 116.646 1.00 40.90 78 ALA A O 1
ATOM 576 N N . ARG A 1 79 ? 5.149 -19.806 116.117 1.00 43.79 79 ARG A N 1
ATOM 577 C CA . ARG A 1 79 ? 3.809 -19.523 115.598 1.00 45.77 79 ARG A CA 1
ATOM 578 C C . ARG A 1 79 ? 3.735 -19.789 114.099 1.00 45.11 79 ARG A C 1
ATOM 579 O O . ARG A 1 79 ? 2.784 -19.466 113.464 1.00 44.61 79 ARG A O 1
ATOM 587 N N . TYR A 1 80 ? 4.752 -20.429 113.564 1.00 44.87 80 TYR A N 1
ATOM 588 C CA . TYR A 1 80 ? 4.803 -20.694 112.181 1.00 45.25 80 TYR A CA 1
ATOM 589 C C . TYR A 1 80 ? 5.381 -22.094 111.876 1.00 45.91 80 TYR A C 1
ATOM 590 O O . TYR A 1 80 ? 6.185 -22.611 112.616 1.00 45.11 80 TYR A O 1
ATOM 599 N N . ASP A 1 81 ? 5.060 -22.646 110.718 1.00 46.74 81 ASP A N 1
ATOM 600 C CA . ASP A 1 81 ? 5.716 -23.865 110.312 1.00 48.10 81 ASP A CA 1
ATOM 601 C C . ASP A 1 81 ? 7.191 -23.505 110.051 1.00 46.85 81 ASP A C 1
ATOM 602 O O . ASP A 1 81 ? 7.495 -22.716 109.192 1.00 46.37 81 ASP A O 1
ATOM 607 N N . ARG A 1 82 ? 8.099 -24.114 110.784 1.00 46.00 82 ARG A N 1
ATOM 608 C CA . ARG A 1 82 ? 9.525 -23.872 110.620 1.00 45.36 82 ARG A CA 1
ATOM 609 C C . ARG A 1 82 ? 9.937 -23.622 109.170 1.00 46.09 82 ARG A C 1
ATOM 610 O O . ARG A 1 82 ? 10.851 -22.841 108.911 1.00 48.26 82 ARG A O 1
ATOM 618 N N . ALA A 1 83 ? 9.288 -24.293 108.222 1.00 45.71 83 ALA A N 1
ATOM 619 C CA . ALA A 1 83 ? 9.644 -24.206 106.793 1.00 45.93 83 ALA A CA 1
ATOM 620 C C . ALA A 1 83 ? 9.360 -22.830 106.236 1.00 45.93 83 ALA A C 1
ATOM 621 O O . ALA A 1 83 ? 10.172 -22.276 105.479 1.00 45.72 83 ALA A O 1
ATOM 623 N N . PHE A 1 84 ? 8.191 -22.318 106.594 1.00 45.70 84 PHE A N 1
ATOM 624 C CA . PHE A 1 84 ? 7.846 -20.952 106.217 1.00 45.66 84 PHE A CA 1
ATOM 625 C C . PHE A 1 84 ? 8.916 -20.056 106.797 1.00 44.51 84 PHE A C 1
ATOM 626 O O . PHE A 1 84 ? 9.441 -19.209 106.126 1.00 44.39 84 PHE A O 1
ATOM 634 N N . VAL A 1 85 ? 9.298 -20.349 108.033 1.00 43.10 85 VAL A N 1
ATOM 635 C CA . VAL A 1 85 ? 10.355 -19.579 108.645 1.00 42.06 85 VAL A CA 1
ATOM 636 C C . VAL A 1 85 ? 11.628 -19.623 107.820 1.00 42.73 85 VAL A C 1
ATOM 637 O O . VAL A 1 85 ? 12.143 -18.590 107.457 1.00 43.15 85 VAL A O 1
ATOM 641 N N . LEU A 1 86 ? 12.131 -20.779 107.470 1.00 43.61 86 LEU A N 1
ATOM 642 C CA . LEU A 1 86 ? 13.345 -20.809 106.667 1.00 43.77 86 LEU A CA 1
ATOM 643 C C . LEU A 1 86 ? 13.158 -20.113 105.291 1.00 43.39 86 LEU A C 1
ATOM 644 O O . LEU A 1 86 ? 14.069 -19.428 104.771 1.00 43.37 86 LEU A O 1
ATOM 649 N N . ARG A 1 87 ? 11.992 -20.236 104.720 1.00 42.60 87 ARG A N 1
ATOM 650 C CA . ARG A 1 87 ? 11.783 -19.616 103.435 1.00 44.06 87 ARG A CA 1
ATOM 651 C C . ARG A 1 87 ? 11.843 -18.077 103.475 1.00 43.83 87 ARG A C 1
ATOM 652 O O . ARG A 1 87 ? 12.425 -17.442 102.588 1.00 42.87 87 ARG A O 1
ATOM 660 N N . LEU A 1 88 ? 11.240 -17.497 104.512 1.00 43.87 88 LEU A N 1
ATOM 661 C CA . LEU A 1 88 ? 11.258 -16.061 104.717 1.00 43.27 88 LEU A CA 1
ATOM 662 C C . LEU A 1 88 ? 12.699 -15.564 104.953 1.00 43.24 88 LEU A C 1
ATOM 663 O O . LEU A 1 88 ? 13.122 -14.617 104.338 1.00 43.42 88 LEU A O 1
ATOM 668 N N . PHE A 1 89 ? 13.491 -16.191 105.778 1.00 43.45 89 PHE A N 1
ATOM 669 C CA . PHE A 1 89 ? 14.800 -15.659 105.903 1.00 45.35 89 PHE A CA 1
ATOM 670 C C . PHE A 1 89 ? 15.480 -15.686 104.586 1.00 47.23 89 PHE A C 1
ATOM 671 O O . PHE A 1 89 ? 16.370 -14.895 104.348 1.00 48.85 89 PHE A O 1
ATOM 679 N N . GLU A 1 90 ? 15.132 -16.638 103.738 1.00 49.14 90 GLU A N 1
ATOM 680 C CA . GLU A 1 90 ? 15.814 -16.795 102.441 1.00 50.32 90 GLU A CA 1
ATOM 681 C C . GLU A 1 90 ? 15.343 -15.706 101.475 1.00 49.09 90 GLU A C 1
ATOM 682 O O . GLU A 1 90 ? 16.104 -15.133 100.710 1.00 48.87 90 GLU A O 1
ATOM 688 N N . HIS A 1 91 ? 14.067 -15.437 101.514 1.00 48.05 91 HIS A N 1
ATOM 689 C CA . HIS A 1 91 ? 13.514 -14.403 100.702 1.00 48.62 91 HIS A CA 1
ATOM 690 C C . HIS A 1 91 ? 14.147 -13.094 101.154 1.00 48.67 91 HIS A C 1
ATOM 691 O O . HIS A 1 91 ? 14.386 -12.201 100.360 1.00 48.53 91 HIS A O 1
ATOM 698 N N . ALA A 1 92 ? 14.428 -12.991 102.447 1.00 48.39 92 ALA A N 1
ATOM 699 C CA . ALA A 1 92 ? 14.956 -11.762 102.950 1.00 48.86 92 ALA A CA 1
ATOM 700 C C . ALA A 1 92 ? 16.307 -11.555 102.348 1.00 48.41 92 ALA A C 1
ATOM 701 O O . ALA A 1 92 ? 16.532 -10.566 101.672 1.00 48.73 92 ALA A O 1
ATOM 703 N N . HIS A 1 93 ? 17.214 -12.482 102.588 1.00 47.38 93 HIS A N 1
ATOM 704 C CA . HIS A 1 93 ? 18.558 -12.289 102.086 1.00 47.36 93 HIS A CA 1
ATOM 705 C C . HIS A 1 93 ? 18.655 -12.269 100.558 1.00 47.46 93 HIS A C 1
ATOM 706 O O . HIS A 1 93 ? 19.741 -12.073 100.019 1.00 46.24 93 HIS A O 1
ATOM 713 N N . ALA A 1 94 ? 17.537 -12.439 99.863 1.00 47.74 94 ALA A N 1
ATOM 714 C CA . ALA A 1 94 ? 17.592 -12.479 98.412 1.00 48.37 94 ALA A CA 1
ATOM 715 C C . ALA A 1 94 ? 17.162 -11.150 97.837 1.00 49.26 94 ALA A C 1
ATOM 716 O O . ALA A 1 94 ? 17.345 -10.903 96.653 1.00 50.32 94 ALA A O 1
ATOM 718 N N . SER A 1 95 ? 16.543 -10.331 98.674 1.00 49.94 95 SER A N 1
ATOM 719 C CA . SER A 1 95 ? 15.992 -9.019 98.306 1.00 50.12 95 SER A CA 1
ATOM 720 C C . SER A 1 95 ? 16.958 -8.041 97.660 1.00 48.93 95 SER A C 1
ATOM 721 O O . SER A 1 95 ? 16.560 -7.145 96.984 1.00 48.46 95 SER A O 1
ATOM 724 N N . GLY A 1 96 ? 18.232 -8.184 97.884 1.00 49.05 96 GLY A N 1
ATOM 725 C CA . GLY A 1 96 ? 19.165 -7.229 97.294 1.00 49.97 96 GLY A CA 1
ATOM 726 C C . GLY A 1 96 ? 19.479 -5.965 98.147 1.00 50.63 96 GLY A C 1
ATOM 727 O O . GLY A 1 96 ? 20.154 -5.038 97.680 1.00 51.36 96 GLY A O 1
ATOM 728 N N . PHE A 1 97 ? 19.002 -5.953 99.402 1.00 49.89 97 PHE A N 1
ATOM 729 C CA . PHE A 1 97 ? 19.252 -4.906 100.349 1.00 48.13 97 PHE A CA 1
ATOM 730 C C . PHE A 1 97 ? 20.727 -4.443 100.451 1.00 47.85 97 PHE A C 1
ATOM 731 O O . PHE A 1 97 ? 21.661 -5.246 100.582 1.00 45.71 97 PHE A O 1
ATOM 739 N N . ARG A 1 98 ? 20.896 -3.120 100.423 1.00 47.90 98 ARG A N 1
ATOM 740 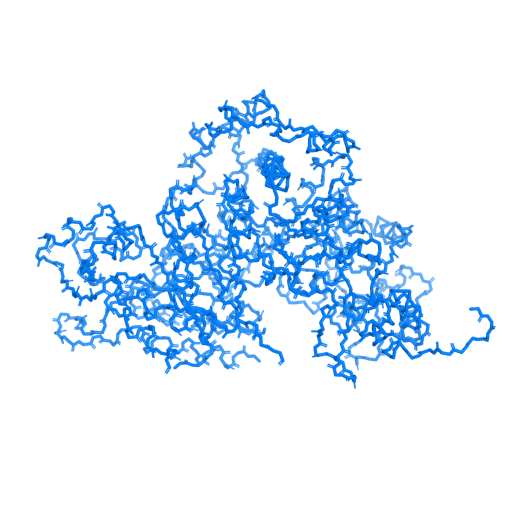C CA . ARG A 1 98 ? 22.204 -2.500 100.611 1.00 49.09 98 ARG A CA 1
ATOM 741 C C . ARG A 1 98 ? 22.120 -1.233 101.482 1.00 47.00 98 ARG A C 1
ATOM 742 O O . ARG A 1 98 ? 21.191 -0.455 101.380 1.00 45.72 98 ARG A O 1
ATOM 750 N N . PHE A 1 99 ? 23.088 -1.034 102.359 1.00 45.16 99 PHE A N 1
ATOM 751 C CA . PHE A 1 99 ? 23.095 0.191 103.107 1.00 43.78 99 PHE A CA 1
ATOM 752 C C . PHE A 1 99 ? 23.536 1.228 102.111 1.00 43.90 99 PHE A C 1
ATOM 753 O O . PHE A 1 99 ? 24.480 1.034 101.362 1.00 42.77 99 PHE A O 1
ATOM 761 N N . GLN A 1 100 ? 22.880 2.382 102.166 1.00 44.89 100 GLN A N 1
ATOM 762 C CA . GLN A 1 100 ? 23.215 3.506 101.302 1.00 44.62 100 GLN A CA 1
ATOM 763 C C . GLN A 1 100 ? 24.264 4.418 101.867 1.00 42.41 100 GLN A C 1
ATOM 764 O O . GLN A 1 100 ? 24.740 5.240 101.129 1.00 42.26 100 GLN A O 1
ATOM 770 N N . THR A 1 101 ? 24.565 4.341 103.163 1.00 40.32 101 THR A N 1
ATOM 771 C CA . THR A 1 101 ? 25.558 5.249 103.726 1.00 40.15 101 THR A CA 1
ATOM 772 C C . THR A 1 101 ? 26.439 4.618 104.777 1.00 39.80 101 THR A C 1
ATOM 773 O O . THR A 1 101 ? 26.002 3.753 105.518 1.00 40.19 101 THR A O 1
ATOM 777 N N . PHE A 1 102 ? 27.656 5.105 104.917 1.00 39.37 102 PHE A N 1
ATOM 778 C CA . PHE A 1 102 ? 28.476 4.561 105.963 1.00 39.37 102 PHE A CA 1
ATOM 779 C C . PHE A 1 102 ? 27.892 4.699 107.355 1.00 40.28 102 PHE A C 1
ATOM 780 O O . PHE A 1 102 ? 28.184 3.919 108.189 1.00 42.98 102 PHE A O 1
ATOM 788 N N . LEU A 1 103 ? 27.047 5.649 107.621 1.00 40.49 103 LEU A N 1
ATOM 789 C CA . LEU A 1 103 ? 26.533 5.832 108.970 1.00 40.67 103 LEU A CA 1
ATOM 790 C C . LEU A 1 103 ? 25.406 4.872 109.225 1.00 40.82 103 LEU A C 1
ATOM 791 O O . LEU A 1 103 ? 25.324 4.290 110.272 1.00 40.35 103 LEU A O 1
ATOM 796 N N . GLY A 1 104 ? 24.498 4.741 108.278 1.00 41.78 104 GLY A N 1
ATOM 797 C CA . GLY A 1 104 ? 23.454 3.726 108.419 1.00 42.42 104 GLY A CA 1
ATOM 798 C C . GLY A 1 104 ? 24.015 2.345 108.755 1.00 42.42 104 GLY A C 1
ATOM 799 O O . GLY A 1 104 ? 23.629 1.704 109.729 1.00 42.61 104 GLY A O 1
ATOM 800 N N . ALA A 1 105 ? 24.988 1.918 107.973 1.00 42.64 105 ALA A N 1
ATOM 801 C CA . ALA A 1 105 ? 25.583 0.635 108.227 1.00 42.47 105 ALA A CA 1
ATOM 802 C C . ALA A 1 105 ? 26.149 0.643 109.638 1.00 41.82 105 ALA A C 1
ATOM 803 O O . ALA A 1 105 ? 25.700 -0.072 110.442 1.00 42.34 105 ALA A O 1
ATOM 805 N N . TRP A 1 106 ? 27.068 1.521 109.963 1.00 41.36 106 TRP A N 1
ATOM 806 C CA . TRP A 1 106 ? 27.694 1.517 111.268 1.00 41.41 106 TRP A CA 1
ATOM 807 C C . TRP A 1 106 ? 26.710 1.693 112.400 1.00 42.69 106 TRP A C 1
ATOM 808 O O . TRP A 1 106 ? 26.850 1.176 113.528 1.00 42.74 106 TRP A O 1
ATOM 819 N N . LYS A 1 107 ? 25.705 2.480 112.125 1.00 43.94 107 LYS A N 1
ATOM 820 C CA . LYS A 1 107 ? 24.729 2.732 113.151 1.00 44.88 107 LYS A CA 1
ATOM 821 C C . LYS A 1 107 ? 24.021 1.434 113.436 1.00 43.85 107 LYS A C 1
ATOM 822 O O . LYS A 1 107 ? 23.804 1.128 114.589 1.00 44.44 107 LYS A O 1
ATOM 828 N N . PHE A 1 108 ? 23.661 0.684 112.395 1.00 42.76 108 PHE A N 1
ATOM 829 C CA . PHE A 1 108 ? 22.933 -0.598 112.579 1.00 42.12 108 PHE A CA 1
ATOM 830 C C . PHE A 1 108 ? 23.781 -1.661 113.251 1.00 41.08 108 PHE A C 1
ATOM 831 O O . PHE A 1 108 ? 23.337 -2.291 114.182 1.00 40.99 108 PHE A O 1
ATOM 839 N N . TYR A 1 109 ? 25.022 -1.817 112.833 1.00 40.58 109 TYR A N 1
ATOM 840 C CA . TYR A 1 109 ? 25.902 -2.763 113.493 1.00 41.19 109 TYR A CA 1
ATOM 841 C C . TYR A 1 109 ? 26.324 -2.373 114.908 1.00 41.90 109 TYR A C 1
ATOM 842 O O . TYR A 1 109 ? 26.395 -3.233 115.752 1.00 41.25 109 TYR A O 1
ATOM 851 N N . THR A 1 110 ? 26.555 -1.090 115.210 1.00 43.08 110 THR A N 1
ATOM 852 C CA . THR A 1 110 ? 26.995 -0.755 116.580 1.00 43.86 110 THR A CA 1
ATOM 853 C C . THR A 1 110 ? 25.892 -0.615 117.613 1.00 42.41 110 THR A C 1
ATOM 854 O O . THR A 1 110 ? 26.195 -0.754 118.771 1.00 42.47 110 THR A O 1
ATOM 858 N N . SER A 1 111 ? 24.651 -0.395 117.214 1.00 41.10 111 SER A N 1
ATOM 859 C CA . SER A 1 111 ? 23.594 -0.162 118.172 1.00 41.22 111 SER A CA 1
ATOM 860 C C . SER A 1 111 ? 22.344 -1.003 117.970 1.00 42.04 111 SER A C 1
ATOM 861 O O . SER A 1 111 ? 21.599 -1.176 118.927 1.00 41.30 111 SER A O 1
ATOM 864 N N . TYR A 1 112 ? 22.049 -1.497 116.753 1.00 42.69 112 TYR A N 1
ATOM 865 C CA . TYR A 1 112 ? 20.793 -2.254 116.542 1.00 43.44 112 TYR A CA 1
ATOM 866 C C . TYR A 1 112 ? 20.852 -3.826 116.401 1.00 42.67 112 TYR A C 1
ATOM 867 O O . TYR A 1 112 ? 19.902 -4.558 116.751 1.00 42.14 112 TYR A O 1
ATOM 876 N N . THR A 1 113 ? 21.937 -4.357 115.876 1.00 41.35 113 THR A N 1
ATOM 877 C CA . THR A 1 113 ? 21.967 -5.772 115.577 1.00 40.08 113 THR A CA 1
ATOM 878 C C . THR A 1 113 ? 22.346 -6.646 116.765 1.00 40.48 113 THR A C 1
ATOM 879 O O . THR A 1 113 ? 23.046 -6.237 117.679 1.00 39.10 113 THR A O 1
ATOM 883 N N . LEU A 1 114 ? 21.878 -7.878 116.730 1.00 41.26 114 LEU A N 1
ATOM 884 C CA . LEU A 1 114 ? 22.149 -8.816 117.785 1.00 42.13 114 LEU A CA 1
ATOM 885 C C . LEU A 1 114 ? 23.603 -9.234 117.835 1.00 42.81 114 LEU A C 1
ATOM 886 O O . LEU A 1 114 ? 24.159 -9.611 116.825 1.00 42.81 114 LEU A O 1
ATOM 891 N N . LYS A 1 115 ? 24.226 -9.146 119.003 1.00 44.38 115 LYS A N 1
ATOM 892 C CA . LYS A 1 115 ? 25.636 -9.564 119.191 1.00 45.86 115 LYS A CA 1
ATOM 893 C C . LYS A 1 115 ? 25.677 -10.703 120.185 1.00 46.30 115 LYS A C 1
ATOM 894 O O . LYS A 1 115 ? 24.759 -10.862 120.962 1.00 45.85 115 LYS A O 1
ATOM 900 N N . THR A 1 116 ? 26.730 -11.502 120.147 1.00 47.24 116 THR A N 1
ATOM 901 C CA . THR A 1 116 ? 26.902 -12.535 121.130 1.00 48.25 116 THR A CA 1
ATOM 902 C C . THR A 1 116 ? 27.006 -11.854 122.478 1.00 49.36 116 THR A C 1
ATOM 903 O O . THR A 1 116 ? 27.476 -10.739 122.542 1.00 50.30 116 THR A O 1
ATOM 907 N N . PHE A 1 117 ? 26.589 -12.516 123.545 1.00 50.21 117 PHE A N 1
ATOM 908 C CA . PHE A 1 117 ? 26.602 -11.901 124.868 1.00 51.59 117 PHE A CA 1
ATOM 909 C C . PHE A 1 117 ? 27.943 -11.310 125.281 1.00 53.23 117 PHE A C 1
ATOM 910 O O . PHE A 1 117 ? 27.960 -10.395 126.048 1.00 53.62 117 PHE A O 1
ATOM 918 N N . ASP A 1 118 ? 29.065 -11.831 124.804 1.00 55.11 118 ASP A N 1
ATOM 919 C CA . ASP A 1 118 ? 30.356 -11.267 125.193 1.00 56.97 118 ASP A CA 1
ATOM 920 C C . ASP A 1 118 ? 30.671 -9.999 124.392 1.00 57.46 118 ASP A C 1
ATOM 921 O O . ASP A 1 118 ? 31.735 -9.379 124.551 1.00 57.79 118 ASP A O 1
ATOM 926 N N . GLY A 1 119 ? 29.773 -9.662 123.485 1.00 57.79 119 GLY A N 1
ATOM 927 C CA . GLY A 1 119 ? 29.977 -8.526 122.612 1.00 58.56 119 GLY A CA 1
ATOM 928 C C . GLY A 1 119 ? 31.005 -8.686 121.484 1.00 58.92 119 GLY A C 1
ATOM 929 O O . GLY A 1 119 ? 31.215 -7.775 120.721 1.00 59.66 119 GLY A O 1
ATOM 930 N N . LYS A 1 120 ? 31.648 -9.827 121.329 1.00 59.36 120 LYS A N 1
ATOM 931 C CA . LYS A 1 120 ? 32.654 -9.932 120.271 1.00 59.58 120 LYS A CA 1
ATOM 932 C C . LYS A 1 120 ? 32.179 -10.185 118.843 1.00 58.30 120 LYS A C 1
ATOM 933 O O . LYS A 1 120 ? 32.978 -9.963 117.929 1.00 59.21 120 LYS A O 1
ATOM 939 N N . ARG A 1 121 ? 30.943 -10.659 118.610 1.00 56.01 121 ARG A N 1
ATOM 940 C CA . ARG A 1 121 ? 30.542 -11.044 117.246 1.00 54.29 121 ARG A CA 1
ATOM 941 C C . ARG A 1 121 ? 29.126 -10.684 116.924 1.00 52.05 121 ARG A C 1
ATOM 942 O O . ARG A 1 121 ? 28.279 -10.610 117.793 1.00 52.64 121 ARG A O 1
ATOM 950 N N . TYR A 1 122 ? 28.827 -10.493 115.658 1.00 49.16 122 TYR A N 1
ATOM 951 C CA . TYR A 1 122 ? 27.462 -10.172 115.301 1.00 47.13 122 TYR A CA 1
ATOM 952 C C . TYR A 1 122 ? 26.723 -11.456 114.979 1.00 45.50 122 TYR A C 1
ATOM 953 O O . TYR A 1 122 ? 27.291 -12.351 114.433 1.00 46.12 122 TYR A O 1
ATOM 962 N N . LEU A 1 123 ? 25.440 -11.518 115.240 1.00 43.55 123 LEU A N 1
ATOM 963 C CA . LEU A 1 123 ? 24.674 -12.683 114.952 1.00 42.42 123 LEU A CA 1
ATOM 964 C C . LEU A 1 123 ? 23.558 -12.387 113.976 1.00 41.57 123 LEU A C 1
ATOM 965 O O . LEU A 1 123 ? 22.789 -13.290 113.598 1.00 41.42 123 LEU A O 1
ATOM 970 N N . GLU A 1 124 ? 23.437 -11.125 113.581 1.00 40.21 124 GLU A N 1
ATOM 971 C CA . GLU A 1 124 ? 22.376 -10.704 112.680 1.00 39.30 124 GLU A CA 1
ATOM 972 C C . GLU A 1 124 ? 22.901 -9.661 111.697 1.00 39.24 124 GLU A C 1
ATOM 973 O O . GLU A 1 124 ? 23.893 -8.950 111.948 1.00 38.93 124 GLU A O 1
ATOM 979 N N . HIS A 1 125 ? 22.231 -9.613 110.564 1.00 38.23 125 HIS A N 1
ATOM 980 C CA . HIS A 1 125 ? 22.464 -8.658 109.554 1.00 37.38 125 HIS A CA 1
ATOM 981 C C . HIS A 1 125 ? 21.096 -8.006 109.378 1.00 37.01 125 HIS A C 1
ATOM 982 O O . HIS A 1 125 ? 20.048 -8.486 109.892 1.00 38.08 125 HIS A O 1
ATOM 989 N N . PHE A 1 126 ? 21.059 -6.945 108.609 1.00 35.54 126 PHE A N 1
ATOM 990 C CA . PHE A 1 126 ? 19.822 -6.237 108.440 1.00 34.63 126 PHE A CA 1
ATOM 991 C C . PHE A 1 126 ? 18.591 -7.051 108.138 1.00 36.04 126 PHE A C 1
ATOM 992 O O . PHE A 1 126 ? 17.551 -6.894 108.771 1.00 36.15 126 PHE A O 1
ATOM 1000 N N . GLU A 1 127 ? 18.716 -7.956 107.177 1.00 36.02 127 GLU A N 1
ATOM 1001 C CA . GLU A 1 127 ? 17.603 -8.835 106.802 1.00 36.20 127 GLU A CA 1
ATOM 1002 C C . GLU A 1 127 ? 17.181 -9.833 107.898 1.00 34.62 127 GLU A C 1
ATOM 1003 O O . GLU A 1 127 ? 15.980 -10.037 108.067 1.00 34.38 127 GLU A O 1
ATOM 1009 N N . ASP A 1 128 ? 18.116 -10.242 108.755 1.00 34.63 128 ASP A N 1
ATOM 1010 C CA . ASP A 1 128 ? 17.769 -11.116 109.878 1.00 35.65 128 ASP A CA 1
ATOM 1011 C C . ASP A 1 128 ? 16.892 -10.328 110.858 1.00 37.15 128 ASP A C 1
ATOM 1012 O O . ASP A 1 128 ? 15.792 -10.806 111.266 1.00 36.84 128 ASP A O 1
ATOM 1017 N N . ARG A 1 129 ? 17.308 -9.077 111.165 1.00 37.71 129 ARG A N 1
ATOM 1018 C CA . ARG A 1 129 ? 16.517 -8.244 112.085 1.00 37.12 129 ARG A CA 1
ATOM 1019 C C . ARG A 1 129 ? 15.175 -7.929 111.485 1.00 35.91 129 ARG A C 1
ATOM 1020 O O . ARG A 1 129 ? 14.145 -7.945 112.156 1.00 36.17 129 ARG A O 1
ATOM 1028 N N . VAL A 1 130 ? 15.145 -7.667 110.213 1.00 34.99 130 VAL A N 1
ATOM 1029 C CA . VAL A 1 130 ? 13.848 -7.335 109.637 1.00 35.35 130 VAL A CA 1
ATOM 1030 C C . VAL A 1 130 ? 12.958 -8.550 109.729 1.00 35.23 130 VAL A C 1
ATOM 1031 O O . VAL A 1 130 ? 11.756 -8.449 110.095 1.00 35.25 130 VAL A O 1
ATOM 1035 N N . THR A 1 131 ? 13.542 -9.705 109.377 1.00 34.57 131 THR A N 1
ATOM 1036 C CA . THR A 1 131 ? 12.786 -10.954 109.373 1.00 34.31 131 THR A CA 1
ATOM 1037 C C . THR A 1 131 ? 12.174 -11.205 110.736 1.00 33.90 131 THR A C 1
ATOM 1038 O O . THR A 1 131 ? 10.946 -11.349 110.866 1.00 31.88 131 THR A O 1
ATOM 1042 N N . MET A 1 132 ? 13.026 -11.195 111.774 1.00 33.73 132 MET A N 1
ATOM 1043 C CA . MET A 1 132 ? 12.500 -11.404 113.124 1.00 34.05 132 MET A CA 1
ATOM 1044 C C . MET A 1 132 ? 11.352 -10.407 113.456 1.00 34.38 132 MET A C 1
ATOM 1045 O O . MET A 1 132 ? 10.319 -10.828 114.040 1.00 33.72 132 MET A O 1
ATOM 1050 N N . VAL A 1 133 ? 11.498 -9.122 113.054 1.00 33.85 133 VAL A N 1
ATOM 1051 C CA . VAL A 1 133 ? 10.469 -8.140 113.326 1.00 33.76 133 VAL A CA 1
ATOM 1052 C C . VAL A 1 133 ? 9.220 -8.588 112.614 1.00 34.34 133 VAL A C 1
ATOM 1053 O O . VAL A 1 133 ? 8.149 -8.576 113.184 1.00 34.52 133 VAL A O 1
ATOM 1057 N N . ALA A 1 134 ? 9.336 -8.992 111.357 1.00 35.54 134 ALA A N 1
ATOM 1058 C CA . ALA A 1 134 ? 8.124 -9.410 110.604 1.00 36.30 134 ALA A CA 1
ATOM 1059 C C . ALA A 1 134 ? 7.466 -10.629 111.240 1.00 36.22 134 ALA A C 1
ATOM 1060 O O . ALA A 1 134 ? 6.242 -10.716 111.361 1.00 35.60 134 ALA A O 1
ATOM 1062 N N . LEU A 1 135 ? 8.271 -11.563 111.693 1.00 36.69 135 LEU A N 1
ATOM 1063 C CA . LEU A 1 135 ? 7.653 -12.715 112.317 1.00 38.29 135 LEU A CA 1
ATOM 1064 C C . LEU A 1 135 ? 6.974 -12.298 113.584 1.00 39.04 135 LEU A C 1
ATOM 1065 O O . LEU A 1 135 ? 5.859 -12.697 113.841 1.00 38.93 135 LEU A O 1
ATOM 1070 N N . THR A 1 136 ? 7.628 -11.429 114.353 1.00 40.32 136 THR A N 1
ATOM 1071 C CA . THR A 1 136 ? 7.062 -11.020 115.619 1.00 40.58 136 THR A CA 1
ATOM 1072 C C . THR A 1 136 ? 5.745 -10.330 115.431 1.00 40.62 136 THR A C 1
ATOM 1073 O O . THR A 1 136 ? 4.768 -10.701 116.046 1.00 40.85 136 THR A O 1
ATOM 1077 N N . LEU A 1 137 ? 5.703 -9.335 114.577 1.00 40.47 137 LEU A N 1
ATOM 1078 C CA . LEU A 1 137 ? 4.485 -8.577 114.432 1.00 41.07 137 LEU A CA 1
ATOM 1079 C C . LEU A 1 137 ? 3.390 -9.340 113.731 1.00 42.11 137 LEU A C 1
ATOM 1080 O O . LEU A 1 137 ? 2.190 -9.115 113.986 1.00 42.12 137 LEU A O 1
ATOM 1085 N N . ALA A 1 138 ? 3.783 -10.197 112.787 1.00 43.01 138 ALA A N 1
ATOM 1086 C CA . ALA A 1 138 ? 2.781 -10.897 111.967 1.00 43.36 138 ALA A CA 1
ATOM 1087 C C . ALA A 1 138 ? 1.995 -11.888 112.798 1.00 43.65 138 ALA A C 1
ATOM 1088 O O . ALA A 1 138 ? 0.873 -12.233 112.464 1.00 41.79 138 ALA A O 1
ATOM 1090 N N . GLN A 1 139 ? 2.610 -12.343 113.879 1.00 44.94 139 GLN A N 1
ATOM 1091 C CA . GLN A 1 139 ? 1.930 -13.231 114.816 1.00 46.95 139 GLN A CA 1
ATOM 1092 C C . GLN A 1 139 ? 1.350 -14.501 114.164 1.00 47.92 139 GLN A C 1
ATOM 1093 O O . GLN A 1 139 ? 0.195 -14.853 114.374 1.00 48.07 139 GLN A O 1
ATOM 1099 N N . GLY A 1 140 ? 2.129 -15.152 113.322 1.00 48.75 140 GLY A N 1
ATOM 1100 C CA . GLY A 1 140 ? 1.639 -16.341 112.682 1.00 49.11 140 GLY A CA 1
ATOM 1101 C C . GLY A 1 140 ? 1.009 -16.134 111.339 1.00 49.70 140 GLY A C 1
ATOM 1102 O O . GLY A 1 140 ? 0.793 -17.092 110.602 1.00 50.77 140 GLY A O 1
ATOM 1103 N N . ASP A 1 141 ? 0.660 -14.907 111.018 1.00 50.39 141 ASP A N 1
ATOM 1104 C CA . ASP A 1 141 ? 0.046 -14.636 109.731 1.00 50.12 141 ASP A CA 1
ATOM 1105 C C . ASP A 1 141 ? 1.148 -14.523 108.705 1.00 50.86 141 ASP A C 1
ATOM 1106 O O . ASP A 1 141 ? 1.811 -13.506 108.596 1.00 50.87 141 ASP A O 1
ATOM 1111 N N . GLU A 1 142 ? 1.352 -15.627 107.980 1.00 52.19 142 GLU A N 1
ATOM 1112 C CA . GLU A 1 142 ? 2.404 -15.765 106.959 1.00 52.59 142 GLU A CA 1
ATOM 1113 C C . GLU A 1 142 ? 2.335 -14.699 105.866 1.00 51.66 142 GLU A C 1
ATOM 1114 O O . GLU A 1 142 ? 3.348 -14.108 105.463 1.00 50.39 142 GLU A O 1
ATOM 1120 N N . THR A 1 143 ? 1.157 -14.481 105.336 1.00 51.29 143 THR A N 1
ATOM 1121 C CA . THR A 1 143 ? 1.100 -13.504 104.261 1.00 52.38 143 THR A CA 1
ATOM 1122 C C . THR A 1 143 ? 1.488 -12.100 104.808 1.00 52.36 143 THR A C 1
ATOM 1123 O O . THR A 1 143 ? 2.277 -11.372 104.189 1.00 52.63 143 THR A O 1
ATOM 1127 N N . LEU A 1 144 ? 1.027 -11.770 106.006 1.00 51.72 144 LEU A N 1
ATOM 1128 C CA . LEU A 1 144 ? 1.362 -10.497 106.621 1.00 50.94 144 LEU A CA 1
ATOM 1129 C C . LEU A 1 144 ? 2.852 -10.467 106.969 1.00 50.32 144 LEU A C 1
ATOM 1130 O O . LEU A 1 144 ? 3.454 -9.407 106.904 1.00 51.03 144 LEU A O 1
ATOM 1135 N N . ALA A 1 145 ? 3.473 -11.576 107.327 1.00 48.44 145 ALA A N 1
ATOM 1136 C CA . ALA A 1 145 ? 4.894 -11.520 107.668 1.00 47.60 145 ALA A CA 1
ATOM 1137 C C . ALA A 1 145 ? 5.783 -11.244 106.465 1.00 47.40 145 ALA A C 1
ATOM 1138 O O . ALA A 1 145 ? 6.875 -10.715 106.600 1.00 49.17 145 ALA A O 1
ATOM 1140 N N . THR A 1 146 ? 5.342 -11.690 105.299 1.00 46.70 146 THR A N 1
ATOM 1141 C CA . THR A 1 146 ? 6.102 -11.524 104.072 1.00 45.46 146 THR A CA 1
ATOM 1142 C C . THR A 1 146 ? 6.023 -10.071 103.677 1.00 44.12 146 THR A C 1
ATOM 1143 O O . THR A 1 146 ? 7.065 -9.443 103.357 1.00 42.88 146 THR A O 1
ATOM 1147 N N . GLN A 1 147 ? 4.805 -9.543 103.683 1.00 42.70 147 GLN A N 1
ATOM 1148 C CA . GLN A 1 147 ? 4.628 -8.141 103.365 1.00 43.94 147 GLN A CA 1
ATOM 1149 C C . GLN A 1 147 ? 5.530 -7.234 104.312 1.00 43.39 147 GLN A C 1
ATOM 1150 O O . GLN A 1 147 ? 6.395 -6.451 103.845 1.00 42.41 147 GLN A O 1
ATOM 1156 N N . LEU A 1 148 ? 5.388 -7.400 105.633 1.00 41.62 148 LEU A N 1
ATOM 1157 C CA . LEU A 1 148 ? 6.183 -6.622 106.505 1.00 40.60 148 LEU A CA 1
ATOM 1158 C C . LEU A 1 148 ? 7.597 -6.774 106.040 1.00 39.85 148 LEU A C 1
ATOM 1159 O O . LEU A 1 148 ? 8.351 -5.820 105.960 1.00 40.82 148 LEU A O 1
ATOM 1164 N N . THR A 1 149 ? 7.994 -7.956 105.679 1.00 38.83 149 THR A N 1
ATOM 1165 C CA . THR A 1 149 ? 9.390 -8.101 105.323 1.00 37.79 149 THR A CA 1
ATOM 1166 C C . THR A 1 149 ? 9.701 -7.257 104.136 1.00 37.92 149 THR A C 1
ATOM 1167 O O . THR A 1 149 ? 10.786 -6.657 104.019 1.00 38.22 149 THR A O 1
ATOM 1171 N N . ASP A 1 150 ? 8.769 -7.249 103.214 1.00 37.28 150 ASP A N 1
ATOM 1172 C CA . ASP A 1 150 ? 9.043 -6.565 101.980 1.00 37.86 150 ASP A CA 1
ATOM 1173 C C . ASP A 1 150 ? 9.054 -5.088 102.164 1.00 38.43 150 ASP A C 1
ATOM 1174 O O . ASP A 1 150 ? 9.918 -4.396 101.615 1.00 38.27 150 ASP A O 1
ATOM 1179 N N . GLU A 1 151 ? 8.098 -4.607 102.969 1.00 39.23 151 GLU A N 1
ATOM 1180 C CA . GLU A 1 151 ? 7.940 -3.190 103.215 1.00 38.40 151 GLU A CA 1
ATOM 1181 C C . GLU A 1 151 ? 9.216 -2.678 103.906 1.00 38.20 151 GLU A C 1
ATOM 1182 O O . GLU A 1 151 ? 9.756 -1.616 103.553 1.00 37.86 151 GLU A O 1
ATOM 1188 N N . MET A 1 152 ? 9.764 -3.469 104.822 1.00 37.21 152 MET A N 1
ATOM 1189 C CA . MET A 1 152 ? 10.935 -3.018 105.543 1.00 36.77 152 MET A CA 1
ATOM 1190 C C . MET A 1 152 ? 12.137 -3.032 104.658 1.00 37.94 152 MET A C 1
ATOM 1191 O O . MET A 1 152 ? 12.889 -2.074 104.635 1.00 37.84 152 MET A O 1
ATOM 1196 N N . LEU A 1 153 ? 12.305 -4.087 103.859 1.00 39.60 153 LEU A N 1
ATOM 1197 C CA . LEU A 1 153 ? 13.498 -4.182 103.007 1.00 39.34 153 LEU A CA 1
ATOM 1198 C C . LEU A 1 153 ? 13.552 -3.184 101.868 1.00 39.59 153 LEU A C 1
ATOM 1199 O O . LEU A 1 153 ? 14.635 -2.793 101.440 1.00 38.92 153 LEU A O 1
ATOM 1204 N N . SER A 1 154 ? 12.384 -2.773 101.387 1.00 39.74 154 SER A N 1
ATOM 1205 C CA . SER A 1 154 ? 12.317 -1.853 100.306 1.00 40.40 154 SER A CA 1
ATOM 1206 C C . SER A 1 154 ? 12.538 -0.460 100.812 1.00 42.72 154 SER A C 1
ATOM 1207 O O . SER A 1 154 ? 12.810 0.438 100.011 1.00 44.05 154 SER A O 1
ATOM 1210 N N . GLY A 1 155 ? 12.382 -0.249 102.130 1.00 43.67 155 GLY A N 1
ATOM 1211 C CA . GLY A 1 155 ? 12.609 1.053 102.739 1.00 43.68 155 GLY A CA 1
ATOM 1212 C C . GLY A 1 155 ? 11.320 1.818 102.956 1.00 44.16 155 GLY A C 1
ATOM 1213 O O . GLY A 1 155 ? 11.302 2.925 103.492 1.00 44.75 155 GLY A O 1
ATOM 1214 N N . ARG A 1 156 ? 10.226 1.230 102.530 1.00 44.19 156 ARG A N 1
ATOM 1215 C CA . ARG A 1 156 ? 8.948 1.890 102.640 1.00 44.38 156 ARG A CA 1
ATOM 1216 C C . ARG A 1 156 ? 8.455 2.049 104.055 1.00 44.24 156 ARG A C 1
ATOM 1217 O O . ARG A 1 156 ? 7.704 2.981 104.337 1.00 44.79 156 ARG A O 1
ATOM 1225 N N . PHE A 1 157 ? 8.764 1.100 104.929 1.00 44.02 157 PHE A N 1
ATOM 1226 C CA . PHE A 1 157 ? 8.314 1.186 106.328 1.00 43.60 157 PHE A CA 1
ATOM 1227 C C . PHE A 1 157 ? 9.482 0.985 107.291 1.00 43.32 157 PHE A C 1
ATOM 1228 O O . PHE A 1 157 ? 10.402 0.232 107.005 1.00 44.75 157 PHE A O 1
ATOM 1236 N N . GLN A 1 158 ? 9.456 1.695 108.416 1.00 42.58 158 GLN A N 1
ATOM 1237 C CA . GLN A 1 158 ? 10.518 1.611 109.416 1.00 42.39 158 GLN A CA 1
ATOM 1238 C C . GLN A 1 158 ? 9.945 1.748 110.788 1.00 42.37 158 GLN A C 1
ATOM 1239 O O . GLN A 1 158 ? 9.568 2.840 111.168 1.00 43.46 158 GLN A O 1
ATOM 1245 N N . PRO A 1 159 ? 9.800 0.654 111.509 1.00 41.58 159 PRO A N 1
ATOM 1246 C CA . PRO A 1 159 ? 9.187 0.705 112.821 1.00 41.23 159 PRO A CA 1
ATOM 1247 C C . PRO A 1 159 ? 10.047 1.438 113.770 1.00 40.40 159 PRO A C 1
ATOM 1248 O O . PRO A 1 159 ? 11.206 1.551 113.526 1.00 41.53 159 PRO A O 1
ATOM 1252 N N . ALA A 1 160 ? 9.448 1.967 114.813 1.00 39.55 160 ALA A N 1
ATOM 1253 C CA . ALA A 1 160 ? 10.136 2.682 115.842 1.00 38.39 160 ALA A CA 1
ATOM 1254 C C . ALA A 1 160 ? 11.293 1.909 116.374 1.00 38.03 160 ALA A C 1
ATOM 1255 O O . ALA A 1 160 ? 11.265 0.701 116.427 1.00 37.33 160 ALA A O 1
ATOM 1257 N N . THR A 1 161 ? 12.282 2.631 116.871 1.00 38.15 161 THR A N 1
ATOM 1258 C CA . THR A 1 161 ? 13.488 2.013 117.367 1.00 37.50 161 THR A CA 1
ATOM 1259 C C . THR A 1 161 ? 13.180 0.943 118.364 1.00 36.79 161 THR A C 1
ATOM 1260 O O . THR A 1 161 ? 13.650 -0.152 118.263 1.00 36.55 161 THR A O 1
ATOM 1264 N N . PRO A 1 162 ? 12.406 1.220 119.371 1.00 36.08 162 PRO A N 1
ATOM 1265 C CA . PRO A 1 162 ? 12.200 0.180 120.382 1.00 36.70 162 PRO A CA 1
ATOM 1266 C C . PRO A 1 162 ? 11.626 -1.132 119.794 1.00 37.48 162 PRO A C 1
ATOM 1267 O O . PRO A 1 162 ? 12.008 -2.141 120.248 1.00 38.71 162 PRO A O 1
ATOM 1271 N N . THR A 1 163 ? 10.732 -1.116 118.829 1.00 38.71 163 THR A N 1
ATOM 1272 C CA . THR A 1 163 ? 10.251 -2.333 118.195 1.00 39.88 163 THR A CA 1
ATOM 1273 C C . THR A 1 163 ? 11.317 -3.001 117.316 1.00 39.80 163 THR A C 1
ATOM 1274 O O . THR A 1 163 ? 11.547 -4.184 117.382 1.00 41.23 163 THR A O 1
ATOM 1278 N N . PHE A 1 164 ? 11.910 -2.227 116.434 1.00 39.09 164 PHE A N 1
ATOM 1279 C CA . PHE A 1 164 ? 12.886 -2.742 115.526 1.00 38.22 164 PHE A CA 1
ATOM 1280 C C . PHE A 1 164 ? 13.991 -3.431 116.229 1.00 38.90 164 PHE A C 1
ATOM 1281 O O . PHE A 1 164 ? 14.582 -4.323 115.661 1.00 39.06 164 PHE A O 1
ATOM 1289 N N . LEU A 1 165 ? 14.236 -3.066 117.473 1.00 39.58 165 LEU A N 1
ATOM 1290 C CA . LEU A 1 165 ? 15.429 -3.543 118.166 1.00 40.84 165 LEU A CA 1
ATOM 1291 C C . LEU A 1 165 ? 15.161 -4.763 118.961 1.00 41.45 165 LEU A C 1
ATOM 1292 O O . LEU A 1 165 ? 16.029 -5.623 119.095 1.00 43.42 165 LEU A O 1
ATOM 1297 N N . ASN A 1 166 ? 13.967 -4.872 119.494 1.00 40.87 166 ASN A N 1
ATOM 1298 C CA . ASN A 1 166 ? 13.702 -5.959 120.402 1.00 40.75 166 ASN A CA 1
ATOM 1299 C C . ASN A 1 166 ? 12.919 -7.159 119.873 1.00 40.46 166 ASN A C 1
ATOM 1300 O O . ASN A 1 166 ? 12.959 -8.227 120.447 1.00 39.90 166 ASN A O 1
ATOM 1305 N N . CYS A 1 167 ? 12.129 -6.958 118.844 1.00 40.26 167 CYS A N 1
ATOM 1306 C CA . CYS A 1 167 ? 11.337 -8.022 118.325 1.00 40.41 167 CYS A CA 1
ATOM 1307 C C . CYS A 1 167 ? 12.144 -9.263 118.146 1.00 40.79 167 CYS A C 1
ATOM 1308 O O . CYS A 1 167 ? 13.282 -9.268 117.585 1.00 39.31 167 CYS A O 1
ATOM 1311 N N . GLY A 1 168 ? 11.557 -10.333 118.660 1.00 40.85 168 GLY A N 1
ATOM 1312 C CA . GLY A 1 168 ? 12.170 -11.619 118.511 1.00 41.10 168 GLY A CA 1
ATOM 1313 C C . GLY A 1 168 ? 13.255 -11.935 119.469 1.00 41.76 168 GLY A C 1
ATOM 1314 O O . GLY A 1 168 ? 13.636 -13.066 119.574 1.00 41.73 168 GLY A O 1
ATOM 1315 N N . LYS A 1 169 ? 13.774 -10.983 120.198 1.00 43.42 169 LYS A N 1
ATOM 1316 C CA . LYS A 1 169 ? 14.876 -11.344 121.055 1.00 45.00 169 LYS A CA 1
ATOM 1317 C C . LYS A 1 169 ? 14.367 -11.983 122.309 1.00 46.97 169 LYS A C 1
ATOM 1318 O O . LYS A 1 169 ? 13.240 -11.755 122.735 1.00 46.38 169 LYS A O 1
ATOM 1324 N N . GLN A 1 170 ? 15.195 -12.861 122.851 1.00 50.38 170 GLN A N 1
ATOM 1325 C CA . GLN A 1 170 ? 14.873 -13.633 124.062 1.00 52.59 170 GLN A CA 1
ATOM 1326 C C . GLN A 1 170 ? 14.950 -12.652 125.229 1.00 54.99 170 GLN A C 1
ATOM 1327 O O . GLN A 1 170 ? 13.985 -12.490 125.960 1.00 54.23 170 GLN A O 1
ATOM 1333 N N . GLN A 1 171 ? 16.129 -12.045 125.390 1.00 59.05 171 GLN A N 1
ATOM 1334 C CA . GLN A 1 171 ? 16.373 -10.969 126.364 1.00 62.72 171 GLN A CA 1
ATOM 1335 C C . GLN A 1 171 ? 15.871 -9.670 125.736 1.00 64.47 171 GLN A C 1
ATOM 1336 O O . GLN A 1 171 ? 16.674 -8.892 125.179 1.00 64.60 171 GLN A O 1
ATOM 1342 N N . ARG A 1 172 ? 14.554 -9.430 125.802 1.00 66.01 172 ARG A N 1
ATOM 1343 C CA . ARG A 1 172 ? 14.000 -8.283 125.046 1.00 67.01 172 ARG A CA 1
ATOM 1344 C C . ARG A 1 172 ? 13.416 -7.116 125.840 1.00 65.96 172 ARG A C 1
ATOM 1345 O O . ARG A 1 172 ? 12.658 -7.300 126.793 1.00 66.69 172 ARG A O 1
ATOM 1353 N N . GLY A 1 173 ? 13.710 -5.911 125.371 1.00 64.49 173 GLY A N 1
ATOM 1354 C CA . GLY A 1 173 ? 13.122 -4.719 125.954 1.00 62.87 173 GLY A CA 1
ATOM 1355 C C . GLY A 1 173 ? 11.671 -4.642 125.546 1.00 61.11 173 GLY A C 1
ATOM 1356 O O . GLY A 1 173 ? 11.107 -5.605 125.019 1.00 61.11 173 GLY A O 1
ATOM 1357 N N . GLU A 1 174 ? 11.062 -3.499 125.831 1.00 59.35 174 GLU A N 1
ATOM 1358 C CA . GLU A 1 174 ? 9.671 -3.212 125.494 1.00 57.54 174 GLU A CA 1
ATOM 1359 C C . GLU A 1 174 ? 9.631 -2.746 124.045 1.00 54.40 174 GLU A C 1
ATOM 1360 O O . GLU A 1 174 ? 10.609 -2.294 123.515 1.00 53.00 174 GLU A O 1
ATOM 1366 N N . LEU A 1 175 ? 8.492 -2.921 123.411 1.00 51.92 175 LEU A N 1
ATOM 1367 C CA . LEU A 1 175 ? 8.303 -2.605 122.022 1.00 50.54 175 LEU A CA 1
ATOM 1368 C C . LEU A 1 175 ? 7.783 -1.183 121.833 1.00 50.24 175 LEU A C 1
ATOM 1369 O O . LEU A 1 175 ? 7.686 -0.651 120.725 1.00 48.48 175 LEU A O 1
ATOM 1374 N N . VAL A 1 176 ? 7.436 -0.590 122.952 1.00 49.86 176 VAL A N 1
ATOM 1375 C CA . VAL A 1 176 ? 6.861 0.708 122.969 1.00 50.42 176 VAL A CA 1
ATOM 1376 C C . VAL A 1 176 ? 7.692 1.479 123.935 1.00 50.47 176 VAL A C 1
ATOM 1377 O O . VAL A 1 176 ? 7.968 0.969 125.016 1.00 52.11 176 VAL A O 1
ATOM 1381 N N . SER A 1 177 ? 8.122 2.680 123.605 1.00 49.55 177 SER A N 1
ATOM 1382 C CA . SER A 1 177 ? 8.849 3.439 124.623 1.00 49.91 177 SER A CA 1
ATOM 1383 C C . SER A 1 177 ? 8.468 4.938 124.612 1.00 49.07 177 SER A C 1
ATOM 1384 O O . SER A 1 177 ? 9.247 5.770 124.172 1.00 49.63 177 SER A O 1
ATOM 1387 N N . CYS A 1 178 ? 7.262 5.268 125.054 1.00 47.00 178 CYS A N 1
ATOM 1388 C CA . CYS A 1 178 ? 6.833 6.661 125.123 1.00 45.03 178 CYS A CA 1
ATOM 1389 C C . CYS A 1 178 ? 5.454 6.612 125.725 1.00 42.35 178 CYS A C 1
ATOM 1390 O O . CYS A 1 178 ? 4.555 5.974 125.174 1.00 41.83 178 CYS A O 1
ATOM 1393 N N . PHE A 1 179 ? 5.312 7.267 126.855 1.00 39.58 179 PHE A N 1
ATOM 1394 C CA . PHE A 1 179 ? 4.094 7.278 127.591 1.00 39.62 179 PHE A CA 1
ATOM 1395 C C . PHE A 1 179 ? 3.623 8.644 128.113 1.00 39.84 179 PHE A C 1
ATOM 1396 O O . PHE A 1 179 ? 4.427 9.530 128.417 1.00 39.64 179 PHE A O 1
ATOM 1404 N N . LEU A 1 180 ? 2.306 8.779 128.284 1.00 39.81 180 LEU A N 1
ATOM 1405 C CA . LEU A 1 180 ? 1.726 10.010 128.777 1.00 39.90 180 LEU A CA 1
ATOM 1406 C C . LEU A 1 180 ? 0.837 9.679 129.897 1.00 40.09 180 LEU A C 1
ATOM 1407 O O . LEU A 1 180 ? -0.158 8.980 129.669 1.00 41.83 180 LEU A O 1
ATOM 1412 N N . LEU A 1 181 ? 1.126 10.170 131.098 1.00 39.38 181 LEU A N 1
ATOM 1413 C CA . LEU A 1 181 ? 0.239 9.892 132.231 1.00 39.33 181 LEU A CA 1
ATOM 1414 C C . LEU A 1 181 ? -0.330 11.143 132.813 1.00 38.17 181 LEU A C 1
ATOM 1415 O O . LEU A 1 181 ? 0.351 12.091 132.905 1.00 38.75 181 LEU A O 1
ATOM 1420 N N . ARG A 1 182 ? -1.547 11.101 133.317 1.00 38.67 182 ARG A N 1
ATOM 1421 C CA . ARG A 1 182 ? -2.149 12.236 134.022 1.00 38.82 182 ARG A CA 1
ATOM 1422 C C . ARG A 1 182 ? -2.008 12.058 135.543 1.00 38.06 182 ARG A C 1
ATOM 1423 O O . ARG A 1 182 ? -1.841 10.925 136.000 1.00 38.54 182 ARG A O 1
ATOM 1431 N N . ILE A 1 183 ? -2.068 13.141 136.301 1.00 37.66 183 ILE A N 1
ATOM 1432 C CA . ILE A 1 183 ? -1.930 13.102 137.756 1.00 36.90 183 ILE A CA 1
ATOM 1433 C C . ILE A 1 183 ? -3.130 13.770 138.365 1.00 37.54 183 ILE A C 1
ATOM 1434 O O . ILE A 1 183 ? -3.491 14.893 137.960 1.00 37.94 183 ILE A O 1
ATOM 1439 N N . GLU A 1 184 ? -3.753 13.154 139.346 1.00 37.43 184 GLU A N 1
ATOM 1440 C CA . GLU A 1 184 ? -4.913 13.810 139.927 1.00 38.26 184 GLU A CA 1
ATOM 1441 C C . GLU A 1 184 ? -4.559 14.537 141.189 1.00 39.65 184 GLU A C 1
ATOM 1442 O O . GLU A 1 184 ? -3.503 14.318 141.757 1.00 39.28 184 GLU A O 1
ATOM 1448 N N . ASP A 1 185 ? -5.457 15.428 141.630 1.00 41.19 185 ASP A N 1
ATOM 1449 C CA . ASP A 1 185 ? -5.138 16.315 142.750 1.00 41.43 185 ASP A CA 1
ATOM 1450 C C . ASP A 1 185 ? -5.262 15.668 144.118 1.00 40.88 185 ASP A C 1
ATOM 1451 O O . ASP A 1 185 ? -6.041 16.127 144.945 1.00 40.80 185 ASP A O 1
ATOM 1456 N N . ASN A 1 186 ? -4.485 14.608 144.360 1.00 40.32 186 ASN A N 1
ATOM 1457 C CA . ASN A 1 186 ? -4.502 13.913 145.655 1.00 39.64 186 ASN A CA 1
ATOM 1458 C C . ASN A 1 186 ? -3.263 13.075 145.853 1.00 40.53 186 ASN A C 1
ATOM 1459 O O . ASN A 1 186 ? -2.649 12.647 144.892 1.00 40.97 186 ASN A O 1
ATOM 1464 N N . MET A 1 187 ? -2.895 12.820 147.099 1.00 41.48 187 MET A N 1
ATOM 1465 C CA . MET A 1 187 ? -1.582 12.230 147.369 1.00 42.23 187 MET A CA 1
ATOM 1466 C C . MET A 1 187 ? -1.378 10.835 146.772 1.00 41.93 187 MET A C 1
ATOM 1467 O O . MET A 1 187 ? -0.265 10.465 146.397 1.00 41.40 187 MET A O 1
ATOM 1472 N N . GLU A 1 188 ? -2.450 10.069 146.659 1.00 40.61 188 GLU A N 1
ATOM 1473 C CA . GLU A 1 188 ? -2.349 8.750 146.064 1.00 39.64 188 GLU A CA 1
ATOM 1474 C C . GLU A 1 188 ? -1.899 8.902 144.615 1.00 38.57 188 GLU A C 1
ATOM 1475 O O . GLU A 1 188 ? -1.002 8.226 144.123 1.00 37.77 188 GLU A O 1
ATOM 1481 N N . SER A 1 189 ? -2.588 9.760 143.901 1.00 37.47 189 SER A N 1
ATOM 1482 C CA . SER A 1 189 ? -2.245 9.909 142.510 1.00 37.03 189 SER A CA 1
ATOM 1483 C C . SER A 1 189 ? -0.782 10.418 142.322 1.00 36.27 189 SER A C 1
ATOM 1484 O O . SER A 1 189 ? -0.080 10.067 141.362 1.00 36.52 189 SER A O 1
ATOM 1487 N N . ILE A 1 190 ? -0.295 11.188 143.272 1.00 35.41 190 ILE A N 1
ATOM 1488 C CA . ILE A 1 190 ? 1.063 11.669 143.176 1.00 34.49 190 ILE A CA 1
ATOM 1489 C C . ILE A 1 190 ? 2.032 10.536 143.451 1.00 34.52 190 ILE A C 1
ATOM 1490 O O . ILE A 1 190 ? 3.034 10.391 142.764 1.00 34.55 190 ILE A O 1
ATOM 1495 N N . GLY A 1 191 ? 1.739 9.723 144.447 1.00 34.12 191 GLY A N 1
ATOM 1496 C CA . GLY A 1 191 ? 2.648 8.650 144.777 1.00 34.43 191 GLY A CA 1
ATOM 1497 C C . GLY A 1 191 ? 2.736 7.680 143.623 1.00 34.94 191 GLY A C 1
ATOM 1498 O O . GLY A 1 191 ? 3.802 7.127 143.308 1.00 34.30 191 GLY A O 1
ATOM 1499 N N . ARG A 1 192 ? 1.599 7.462 142.986 1.00 36.00 192 ARG A N 1
ATOM 1500 C CA . ARG A 1 192 ? 1.571 6.565 141.850 1.00 37.17 192 ARG A CA 1
ATOM 1501 C C . ARG A 1 192 ? 2.437 7.200 140.804 1.00 37.03 192 ARG A C 1
ATOM 1502 O O . ARG A 1 192 ? 3.163 6.503 140.154 1.00 37.04 192 ARG A O 1
ATOM 1510 N N . ALA A 1 193 ? 2.325 8.508 140.578 1.00 36.81 193 ALA A N 1
ATOM 1511 C CA . ALA A 1 193 ? 3.069 9.057 139.450 1.00 37.20 193 ALA A CA 1
ATOM 1512 C C . ALA A 1 193 ? 4.552 8.817 139.654 1.00 37.61 193 ALA A C 1
ATOM 1513 O O . ALA A 1 193 ? 5.218 8.353 138.773 1.00 38.87 193 ALA A O 1
ATOM 1515 N N . VAL A 1 194 ? 5.078 9.121 140.818 1.00 37.81 194 VAL A N 1
ATOM 1516 C CA . VAL A 1 194 ? 6.464 8.853 141.065 1.00 38.08 194 VAL A CA 1
ATOM 1517 C C . VAL A 1 194 ? 6.702 7.371 140.861 1.00 38.18 194 VAL A C 1
ATOM 1518 O O . VAL A 1 194 ? 7.684 6.982 140.295 1.00 38.54 194 VAL A O 1
ATOM 1522 N N . ASN A 1 195 ? 5.798 6.515 141.272 1.00 37.93 195 ASN A N 1
ATOM 1523 C CA . ASN A 1 195 ? 6.083 5.124 141.033 1.00 37.78 195 ASN A CA 1
ATOM 1524 C C . ASN A 1 195 ? 6.162 4.810 139.566 1.00 37.64 195 ASN A C 1
ATOM 1525 O O . ASN A 1 195 ? 7.110 4.178 139.109 1.00 38.12 195 ASN A O 1
ATOM 1530 N N . SER A 1 196 ? 5.202 5.281 138.804 1.00 37.37 196 SER A N 1
ATOM 1531 C CA . SER A 1 196 ? 5.232 5.029 137.392 1.00 37.47 196 SER A CA 1
ATOM 1532 C C . SER A 1 196 ? 6.486 5.501 136.724 1.00 37.76 196 SER A C 1
ATOM 1533 O O . SER A 1 196 ? 7.050 4.809 135.878 1.00 38.70 196 SER A O 1
ATOM 1536 N N . ALA A 1 197 ? 6.916 6.690 137.077 1.00 37.54 197 ALA A N 1
ATOM 1537 C CA . ALA A 1 197 ? 8.133 7.210 136.512 1.00 37.89 197 ALA A CA 1
ATOM 1538 C C . ALA A 1 197 ? 9.229 6.192 136.679 1.00 37.88 197 ALA A C 1
ATOM 1539 O O . ALA A 1 197 ? 9.937 5.863 135.770 1.00 37.65 197 ALA A O 1
ATOM 1541 N N . LEU A 1 198 ? 9.349 5.706 137.886 1.00 38.51 198 LEU A N 1
ATOM 1542 C CA . LEU A 1 198 ? 10.327 4.747 138.224 1.00 38.56 198 LEU A CA 1
ATOM 1543 C C . LEU A 1 198 ? 10.169 3.499 137.356 1.00 38.99 198 LEU A C 1
ATOM 1544 O O . LEU A 1 198 ? 11.080 3.132 136.655 1.00 39.41 198 LEU A O 1
ATOM 1549 N N . GLN A 1 199 ? 9.020 2.861 137.341 1.00 39.80 199 GLN A N 1
ATOM 1550 C CA . GLN A 1 199 ? 8.907 1.581 136.622 1.00 40.59 199 GLN A CA 1
ATOM 1551 C C . GLN A 1 199 ? 8.993 1.713 135.098 1.00 41.70 199 GLN A C 1
ATOM 1552 O O . GLN A 1 199 ? 9.230 0.736 134.390 1.00 41.84 199 GLN A O 1
ATOM 1558 N N . LEU A 1 200 ? 8.728 2.899 134.592 1.00 42.94 200 LEU A N 1
ATOM 1559 C CA . LEU A 1 200 ? 8.763 3.127 133.163 1.00 44.19 200 LEU A CA 1
ATOM 1560 C C . LEU A 1 200 ? 10.193 3.503 132.759 1.00 45.23 200 LEU A C 1
ATOM 1561 O O . LEU A 1 200 ? 10.769 2.929 131.863 1.00 45.69 200 LEU A O 1
ATOM 1566 N N . SER A 1 201 ? 10.768 4.443 133.477 1.00 46.55 201 SER A N 1
ATOM 1567 C CA . SER A 1 201 ? 12.108 4.900 133.245 1.00 47.93 201 SER A CA 1
ATOM 1568 C C . SER A 1 201 ? 13.099 3.725 133.239 1.00 48.79 201 SER A C 1
ATOM 1569 O O . SER A 1 201 ? 13.912 3.597 132.335 1.00 48.83 201 SER A O 1
ATOM 1572 N N . LYS A 1 202 ? 13.024 2.845 134.215 1.00 50.03 202 LYS A N 1
ATOM 1573 C CA . LYS A 1 202 ? 13.923 1.690 134.207 1.00 51.97 202 LYS A CA 1
ATOM 1574 C C . LYS A 1 202 ? 13.812 0.893 132.946 1.00 52.72 202 LYS A C 1
ATOM 1575 O O . LYS A 1 202 ? 14.767 0.313 132.522 1.00 52.99 202 LYS A O 1
ATOM 1581 N N . ARG A 1 203 ? 12.639 0.864 132.351 1.00 53.87 203 ARG A N 1
ATOM 1582 C CA . ARG A 1 203 ? 12.470 0.178 131.094 1.00 55.19 203 ARG A CA 1
ATOM 1583 C C . ARG A 1 203 ? 12.740 1.063 129.869 1.00 54.00 203 ARG A C 1
ATOM 1584 O O . ARG A 1 203 ? 12.253 0.772 128.774 1.00 54.50 203 ARG A O 1
ATOM 1592 N N . GLY A 1 204 ? 13.508 2.136 130.050 1.00 52.63 204 GLY A N 1
ATOM 1593 C CA . GLY A 1 204 ? 13.855 3.050 128.949 1.00 51.41 204 GLY A CA 1
ATOM 1594 C C . GLY A 1 204 ? 12.777 3.962 128.340 1.00 49.60 204 GLY A C 1
ATOM 1595 O O . GLY A 1 204 ? 13.006 4.691 127.358 1.00 48.84 204 GLY A O 1
ATOM 1596 N N . GLY A 1 205 ? 11.602 3.956 128.932 1.00 47.80 205 GLY A N 1
ATOM 1597 C CA . GLY A 1 205 ? 10.531 4.785 128.421 1.00 47.27 205 GLY A CA 1
ATOM 1598 C C . GLY A 1 205 ? 10.660 6.279 128.605 1.00 46.03 205 GLY A C 1
ATOM 1599 O O . GLY A 1 205 ? 11.342 6.742 129.486 1.00 45.29 205 GLY A O 1
ATOM 1600 N N . GLY A 1 206 ? 10.062 7.017 127.675 1.00 45.46 206 GLY A N 1
ATOM 1601 C CA . GLY A 1 206 ? 9.977 8.462 127.754 1.00 44.42 206 GLY A CA 1
ATOM 1602 C C . GLY A 1 206 ? 8.632 8.744 128.397 1.00 43.40 206 GLY A C 1
ATOM 1603 O O . GLY A 1 206 ? 7.635 8.277 127.946 1.00 43.23 206 GLY A O 1
ATOM 1604 N N . VAL A 1 207 ? 8.600 9.452 129.506 1.00 42.48 207 VAL A N 1
ATOM 1605 C CA . VAL A 1 207 ? 7.330 9.676 130.179 1.00 40.96 207 VAL A CA 1
ATOM 1606 C C . VAL A 1 207 ? 7.034 11.135 130.369 1.00 39.13 207 VAL A C 1
ATOM 1607 O O . VAL A 1 207 ? 7.832 11.873 130.888 1.00 38.63 207 VAL A O 1
ATOM 1611 N N . ALA A 1 208 ? 5.856 11.534 129.977 1.00 37.88 208 ALA A N 1
ATOM 1612 C CA . ALA A 1 208 ? 5.427 12.884 130.163 1.00 37.14 208 ALA A CA 1
ATOM 1613 C C . ALA A 1 208 ? 4.331 12.892 131.228 1.00 36.98 208 ALA A C 1
ATOM 1614 O O . ALA A 1 208 ? 3.542 11.962 131.272 1.00 36.24 208 ALA A O 1
ATOM 1616 N N . PHE A 1 209 ? 4.283 13.918 132.099 1.00 37.55 209 PHE A N 1
ATOM 1617 C CA . PHE A 1 209 ? 3.238 13.987 133.155 1.00 37.19 209 PHE A CA 1
ATOM 1618 C C . PHE A 1 209 ? 2.450 15.263 133.072 1.00 38.03 209 PHE A C 1
ATOM 1619 O O . PHE A 1 209 ? 3.039 16.334 132.837 1.00 38.97 209 PHE A O 1
ATOM 1627 N N . LEU A 1 210 ? 1.127 15.178 133.247 1.00 38.04 210 LEU A N 1
ATOM 1628 C CA . LEU A 1 210 ? 0.266 16.363 133.299 1.00 37.68 210 LEU A CA 1
ATOM 1629 C C . LEU A 1 210 ? 0.274 16.916 134.731 1.00 37.64 210 LEU A C 1
ATOM 1630 O O . LEU A 1 210 ? 0.119 16.143 135.690 1.00 37.52 210 LEU A O 1
ATOM 1635 N N . LEU A 1 211 ? 0.459 18.225 134.893 1.00 37.37 211 LEU A N 1
ATOM 1636 C CA . LEU A 1 211 ? 0.445 18.849 136.216 1.00 37.39 211 LEU A CA 1
ATOM 1637 C C . LEU A 1 211 ? -0.739 19.798 136.387 1.00 38.08 211 LEU A C 1
ATOM 1638 O O . LEU A 1 211 ? -0.997 20.303 137.463 1.00 38.15 211 LEU A O 1
ATOM 1643 N N . SER A 1 212 ? -1.471 20.046 135.327 1.00 38.69 212 SER A N 1
ATOM 1644 C CA . SER A 1 212 ? -2.498 21.043 135.404 1.00 39.01 212 SER A CA 1
ATOM 1645 C C . SER A 1 212 ? -3.595 20.756 136.451 1.00 39.40 212 SER A C 1
ATOM 1646 O O . SER A 1 212 ? -4.358 21.638 136.776 1.00 40.08 212 SER A O 1
ATOM 1649 N N . ASN A 1 213 ? -3.714 19.552 136.982 1.00 39.44 213 ASN A N 1
ATOM 1650 C CA . ASN A 1 213 ? -4.804 19.314 137.917 1.00 39.10 213 ASN A CA 1
ATOM 1651 C C . ASN A 1 213 ? -4.355 19.562 139.316 1.00 39.81 213 ASN A C 1
ATOM 1652 O O . ASN A 1 213 ? -5.196 19.619 140.251 1.00 41.19 213 ASN A O 1
ATOM 1657 N N . LEU A 1 214 ? -3.053 19.651 139.522 1.00 39.74 214 LEU A N 1
ATOM 1658 C CA . LEU A 1 214 ? -2.566 19.844 140.891 1.00 40.73 214 LEU A CA 1
ATOM 1659 C C . LEU A 1 214 ? -2.974 21.213 141.402 1.00 41.04 214 LEU A C 1
ATOM 1660 O O . LEU A 1 214 ? -2.946 22.179 140.659 1.00 41.11 214 LEU A O 1
ATOM 1665 N N . ARG A 1 215 ? -3.352 21.300 142.670 1.00 41.70 215 ARG A N 1
ATOM 1666 C CA . ARG A 1 215 ? -3.718 22.594 143.251 1.00 42.05 215 ARG A CA 1
ATOM 1667 C C . ARG A 1 215 ? -2.472 23.407 143.487 1.00 42.06 215 ARG A C 1
ATOM 1668 O O . ARG A 1 215 ? -1.483 22.850 143.908 1.00 42.54 215 ARG A O 1
ATOM 1676 N N . GLU A 1 216 ? -2.559 24.708 143.223 1.00 42.75 216 GLU A N 1
ATOM 1677 C CA . GLU A 1 216 ? -1.458 25.658 143.272 1.00 44.12 216 GLU A CA 1
ATOM 1678 C C . GLU A 1 216 ? -0.805 25.901 144.604 1.00 44.99 216 GLU A C 1
ATOM 1679 O O . GLU A 1 216 ? -1.377 25.677 145.638 1.00 44.27 216 GLU A O 1
ATOM 1685 N N . ALA A 1 217 ? 0.393 26.455 144.571 1.00 46.92 217 ALA A N 1
ATOM 1686 C CA . ALA A 1 217 ? 1.101 26.782 145.813 1.00 48.48 217 ALA A CA 1
ATOM 1687 C C . ALA A 1 217 ? 0.298 27.797 146.618 1.00 49.72 217 ALA A C 1
ATOM 1688 O O . ALA A 1 217 ? 0.060 28.911 146.163 1.00 49.83 217 ALA A O 1
ATOM 1690 N N . GLY A 1 218 ? -0.159 27.377 147.796 1.00 51.36 218 GLY A N 1
ATOM 1691 C CA . GLY A 1 218 ? -0.941 28.235 148.674 1.00 51.99 218 GLY A CA 1
ATOM 1692 C C . GLY A 1 218 ? -2.384 27.796 148.846 1.00 52.70 218 GLY A C 1
ATOM 1693 O O . GLY A 1 218 ? -3.137 28.321 149.682 1.00 55.57 218 GLY A O 1
ATOM 1694 N N . ALA A 1 219 ? -2.807 26.840 148.070 1.00 51.94 219 ALA A N 1
ATOM 1695 C CA . ALA A 1 219 ? -4.148 26.388 148.188 1.00 52.08 219 ALA A CA 1
ATOM 1696 C C . ALA A 1 219 ? -4.362 25.626 149.485 1.00 52.51 219 ALA A C 1
ATOM 1697 O O . ALA A 1 219 ? -3.453 25.224 150.171 1.00 53.13 219 ALA A O 1
ATOM 1699 N N . PRO A 1 220 ? -5.592 25.503 149.883 1.00 53.40 220 PRO A N 1
ATOM 1700 C CA . PRO A 1 220 ? -5.900 24.763 151.098 1.00 53.80 220 PRO A CA 1
ATOM 1701 C C . PRO A 1 220 ? -5.747 23.256 151.017 1.00 55.26 220 PRO A C 1
ATOM 1702 O O . PRO A 1 220 ? -5.713 22.690 149.927 1.00 55.72 220 PRO A O 1
ATOM 1706 N N . ILE A 1 221 ? -5.696 22.628 152.195 1.00 56.50 221 ILE A N 1
ATOM 1707 C CA . ILE A 1 221 ? -5.656 21.204 152.351 1.00 57.67 221 ILE A CA 1
ATOM 1708 C C . ILE A 1 221 ? -6.459 20.911 153.606 1.00 60.42 221 ILE A C 1
ATOM 1709 O O . ILE A 1 221 ? -6.137 21.411 154.683 1.00 60.96 221 ILE A O 1
ATOM 1714 N N . LYS A 1 222 ? -7.496 20.099 153.481 1.00 63.61 222 LYS A N 1
ATOM 1715 C CA . LYS A 1 222 ? -8.334 19.791 154.616 1.00 66.48 222 LYS A CA 1
ATOM 1716 C C . LYS A 1 222 ? -8.870 21.121 155.190 1.00 68.69 222 LYS A C 1
ATOM 1717 O O . LYS A 1 222 ? -8.945 21.342 156.406 1.00 68.94 222 LYS A O 1
ATOM 1723 N N . ARG A 1 223 ? -9.223 22.027 154.292 1.00 71.07 223 ARG A N 1
ATOM 1724 C CA . ARG A 1 223 ? -9.804 23.305 154.693 1.00 73.13 223 ARG A CA 1
ATOM 1725 C C . ARG A 1 223 ? -8.862 24.350 155.344 1.00 73.20 223 ARG A C 1
ATOM 1726 O O . ARG A 1 223 ? -9.208 25.545 155.365 1.00 73.38 223 ARG A O 1
ATOM 1734 N N . ILE A 1 224 ? -7.709 23.944 155.882 1.00 72.63 224 ILE A N 1
ATOM 1735 C CA . ILE A 1 224 ? -6.826 24.941 156.479 1.00 72.65 224 ILE A CA 1
ATOM 1736 C C . ILE A 1 224 ? -6.152 25.704 155.357 1.00 71.84 224 ILE A C 1
ATOM 1737 O O . ILE A 1 224 ? -5.715 25.115 154.389 1.00 71.49 224 ILE A O 1
ATOM 1742 N N . GLU A 1 225 ? -6.121 27.025 155.474 1.00 71.39 225 GLU A N 1
ATOM 1743 C CA . GLU A 1 225 ? -5.548 27.909 154.458 1.00 71.10 225 GLU A CA 1
ATOM 1744 C C . GLU A 1 225 ? -4.047 27.770 154.249 1.00 69.70 225 GLU A C 1
ATOM 1745 O O . GLU A 1 225 ? -3.320 27.260 155.099 1.00 68.16 225 GLU A O 1
ATOM 1751 N N . ASN A 1 226 ? -3.611 28.314 153.107 1.00 68.90 226 ASN A N 1
ATOM 1752 C CA . ASN A 1 226 ? -2.207 28.391 152.700 1.00 67.97 226 ASN A CA 1
ATOM 1753 C C . ASN A 1 226 ? -1.409 27.194 153.127 1.00 66.17 226 ASN A C 1
ATOM 1754 O O . ASN A 1 226 ? -0.635 27.281 154.069 1.00 64.92 226 ASN A O 1
ATOM 1759 N N . GLN A 1 227 ? -1.550 26.094 152.402 1.00 64.32 227 GLN A N 1
ATOM 1760 C CA . GLN A 1 227 ? -0.930 24.866 152.845 1.00 62.90 227 GLN A CA 1
ATOM 1761 C C . GLN A 1 227 ? -0.229 24.097 151.724 1.00 60.97 227 GLN A C 1
ATOM 1762 O O . GLN A 1 227 ? 0.823 23.570 151.942 1.00 59.84 227 GLN A O 1
ATOM 1768 N N . SER A 1 228 ? -0.821 24.032 150.531 1.00 59.40 228 SER A N 1
ATOM 1769 C CA . SER A 1 228 ? -0.267 23.264 149.401 1.00 58.07 228 SER A CA 1
ATOM 1770 C C . SER A 1 228 ? 1.064 23.772 148.933 1.00 56.15 228 SER A C 1
ATOM 1771 O O . SER A 1 228 ? 1.318 24.955 149.069 1.00 55.39 228 SER A O 1
ATOM 1774 N N . SER A 1 229 ? 1.883 22.917 148.303 1.00 54.37 229 SER A N 1
ATOM 1775 C CA . SER A 1 229 ? 3.190 23.407 147.783 1.00 53.13 229 SER A CA 1
ATOM 1776 C C . SER A 1 229 ? 3.264 23.618 146.277 1.00 51.23 229 SER A C 1
ATOM 1777 O O . SER A 1 229 ? 4.264 24.069 145.752 1.00 50.29 229 SER A O 1
ATOM 1780 N N . GLY A 1 230 ? 2.202 23.252 145.577 1.00 50.08 230 GLY A N 1
ATOM 1781 C CA . GLY A 1 230 ? 2.186 23.405 144.136 1.00 49.39 230 GLY A CA 1
ATOM 1782 C C . GLY A 1 230 ? 2.952 22.304 143.399 1.00 48.24 230 GLY A C 1
ATOM 1783 O O . GLY A 1 230 ? 3.328 21.281 143.975 1.00 47.79 230 GLY A O 1
ATOM 1784 N N . VAL A 1 231 ? 3.178 22.539 142.114 1.00 46.55 231 VAL A N 1
ATOM 1785 C CA . VAL A 1 231 ? 3.821 21.577 141.245 1.00 45.23 231 VAL A CA 1
ATOM 1786 C C . VAL A 1 231 ? 5.328 21.410 141.445 1.00 45.07 231 VAL A C 1
ATOM 1787 O O . VAL A 1 231 ? 5.877 20.321 141.380 1.00 45.26 231 VAL A O 1
ATOM 1791 N N . ILE A 1 232 ? 6.021 22.483 141.699 1.00 44.70 232 ILE A N 1
ATOM 1792 C CA . ILE A 1 232 ? 7.458 22.387 141.742 1.00 44.45 232 ILE A CA 1
ATOM 1793 C C . ILE A 1 232 ? 7.980 21.239 142.574 1.00 44.19 232 ILE A C 1
ATOM 1794 O O . ILE A 1 232 ? 8.860 20.513 142.162 1.00 44.41 232 ILE A O 1
ATOM 1799 N N . PRO A 1 233 ? 7.502 21.069 143.775 1.00 44.30 233 PRO A N 1
ATOM 1800 C CA . PRO A 1 233 ? 8.034 19.970 144.568 1.00 43.92 233 PRO A CA 1
ATOM 1801 C C . PRO A 1 233 ? 7.695 18.602 143.959 1.00 42.88 233 PRO A C 1
ATOM 1802 O O . PRO A 1 233 ? 8.366 17.639 144.272 1.00 43.66 233 PRO A O 1
ATOM 1806 N N . VAL A 1 234 ? 6.643 18.486 143.170 1.00 41.72 234 VAL A N 1
ATOM 1807 C CA . VAL A 1 234 ? 6.317 17.213 142.530 1.00 41.71 234 VAL A CA 1
ATOM 1808 C C . VAL A 1 234 ? 7.262 17.014 141.326 1.00 41.22 234 VAL A C 1
ATOM 1809 O O . VAL A 1 234 ? 7.778 15.920 141.072 1.00 40.93 234 VAL A O 1
ATOM 1813 N N . MET A 1 235 ? 7.511 18.086 140.610 1.00 40.87 235 MET A N 1
ATOM 1814 C CA . MET A 1 235 ? 8.512 18.078 139.572 1.00 41.04 235 MET A CA 1
ATOM 1815 C C . MET A 1 235 ? 9.790 17.604 140.235 1.00 41.67 235 MET A C 1
ATOM 1816 O O . MET A 1 235 ? 10.501 16.742 139.726 1.00 41.81 235 MET A O 1
ATOM 1821 N N . LYS A 1 236 ? 10.090 18.113 141.413 1.00 42.78 236 LYS A N 1
ATOM 1822 C CA . LYS A 1 236 ? 11.365 17.726 142.008 1.00 44.23 236 LYS A CA 1
ATOM 1823 C C . LYS A 1 236 ? 11.431 16.214 142.187 1.00 43.63 236 LYS A C 1
ATOM 1824 O O . LYS A 1 236 ? 12.470 15.604 141.904 1.00 43.18 236 LYS A O 1
ATOM 1830 N N . MET A 1 237 ? 10.324 15.605 142.607 1.00 43.32 237 MET A N 1
ATOM 1831 C CA . MET A 1 237 ? 10.310 14.148 142.805 1.00 43.59 237 MET A CA 1
ATOM 18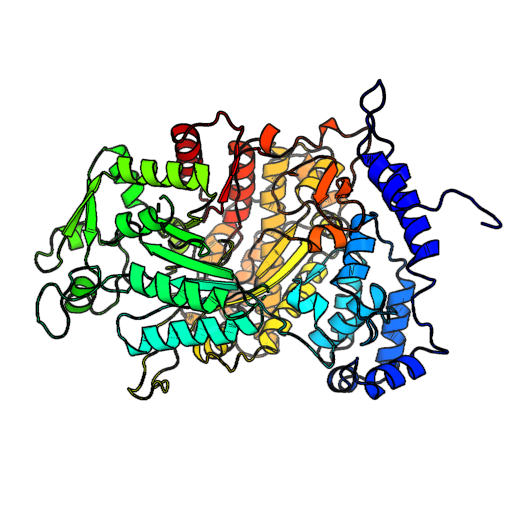32 C C . MET A 1 237 ? 10.438 13.383 141.496 1.00 43.34 237 MET A C 1
ATOM 1833 O O . MET A 1 237 ? 11.229 12.456 141.411 1.00 41.14 237 MET A O 1
ATOM 1838 N N . LEU A 1 238 ? 9.645 13.767 140.491 1.00 43.95 238 LEU A N 1
ATOM 1839 C CA . LEU A 1 238 ? 9.691 13.109 139.187 1.00 44.29 238 LEU A CA 1
ATOM 1840 C C . LEU A 1 238 ? 11.108 13.304 138.624 1.00 45.37 238 LEU A C 1
ATOM 1841 O O . LEU A 1 238 ? 11.714 12.404 138.057 1.00 45.77 238 LEU A O 1
ATOM 1846 N N . GLU A 1 239 ? 11.694 14.455 138.837 1.00 46.54 239 GLU A N 1
ATOM 1847 C CA . GLU A 1 239 ? 13.059 14.618 138.340 1.00 47.93 239 GLU A CA 1
ATOM 1848 C C . GLU A 1 239 ? 13.974 13.590 138.950 1.00 47.44 239 GLU A C 1
ATOM 1849 O O . GLU A 1 239 ? 14.732 12.975 138.241 1.00 48.41 239 GLU A O 1
ATOM 1855 N N . ASP A 1 240 ? 13.903 13.374 140.253 1.00 47.20 240 ASP A N 1
ATOM 1856 C CA . ASP A 1 240 ? 14.827 12.457 140.887 1.00 47.08 240 ASP A CA 1
ATOM 1857 C C . ASP A 1 240 ? 14.584 11.062 140.500 1.00 46.25 240 ASP A C 1
ATOM 1858 O O . ASP A 1 240 ? 15.492 10.275 140.530 1.00 46.9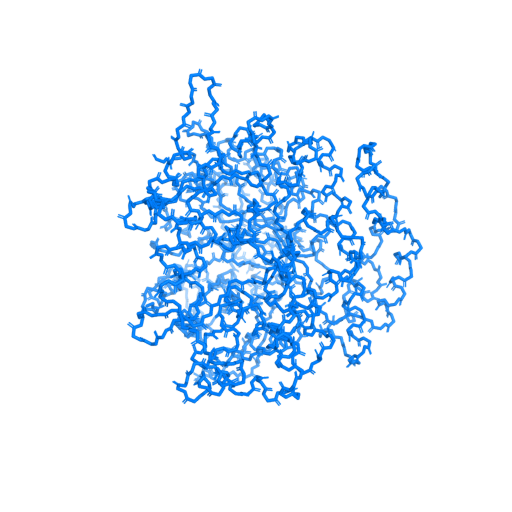2 240 ASP A O 1
ATOM 1863 N N . ALA A 1 241 ? 13.371 10.732 140.127 1.00 45.57 241 ALA A N 1
ATOM 1864 C CA . ALA A 1 241 ? 13.071 9.349 139.780 1.00 44.86 241 ALA A CA 1
ATOM 1865 C C . ALA A 1 241 ? 13.658 9.025 138.428 1.00 45.15 241 ALA A C 1
ATOM 1866 O O . ALA A 1 241 ? 14.101 7.913 138.161 1.00 43.31 241 ALA A O 1
ATOM 1868 N N . PHE A 1 242 ? 13.637 10.011 137.556 1.00 46.68 242 PHE A N 1
ATOM 1869 C CA . PHE A 1 242 ? 14.186 9.818 136.244 1.00 48.13 242 PHE A CA 1
ATOM 1870 C C . PHE A 1 242 ? 15.700 9.756 136.360 1.00 50.12 242 PHE A C 1
ATOM 1871 O O . PHE A 1 242 ? 16.327 9.016 135.631 1.00 52.21 242 PHE A O 1
ATOM 1879 N N . SER A 1 243 ? 16.331 10.481 137.262 1.00 51.67 243 SER A N 1
ATOM 1880 C CA . SER A 1 243 ? 17.779 10.336 137.336 1.00 53.41 243 SER A CA 1
ATOM 1881 C C . SER A 1 243 ? 18.165 8.941 137.848 1.00 54.42 243 SER A C 1
ATOM 1882 O O . SER A 1 243 ? 19.184 8.366 137.457 1.00 55.30 243 SER A O 1
ATOM 1885 N N . TYR A 1 244 ? 17.394 8.424 138.781 1.00 54.89 244 TYR A N 1
ATOM 1886 C CA . TYR A 1 244 ? 17.733 7.163 139.378 1.00 55.63 244 TYR A CA 1
ATOM 1887 C C . TYR A 1 244 ? 17.639 6.035 138.380 1.00 57.45 244 TYR A C 1
ATOM 1888 O O . TYR A 1 244 ? 18.558 5.249 138.239 1.00 57.29 244 TYR A O 1
ATOM 1897 N N . ALA A 1 245 ? 16.522 5.962 137.676 1.00 60.04 245 ALA A N 1
ATOM 1898 C CA . ALA A 1 245 ? 16.245 4.837 136.811 1.00 62.05 245 ALA A CA 1
ATOM 1899 C C . ALA A 1 245 ? 16.878 4.926 135.443 1.00 64.02 245 ALA A C 1
ATOM 1900 O O . ALA A 1 245 ? 16.224 5.188 134.452 1.00 63.41 245 ALA A O 1
ATOM 1902 N N . ASN A 1 246 ? 18.176 4.673 135.428 1.00 66.96 246 ASN A N 1
ATOM 1903 C CA . ASN A 1 246 ? 18.963 4.643 134.224 1.00 68.69 246 ASN A CA 1
ATOM 1904 C C . ASN A 1 246 ? 20.210 3.766 134.460 1.00 69.53 246 ASN A C 1
ATOM 1909 N N . GLN A 1 252 ? 17.294 7.148 127.060 1.00 77.71 252 GLN A N 1
ATOM 1910 C CA . GLN A 1 252 ? 17.471 6.361 128.272 1.00 78.18 252 GLN A CA 1
ATOM 1911 C C . GLN A 1 252 ? 16.857 7.147 129.470 1.00 76.90 252 GLN A C 1
ATOM 1912 O O . GLN A 1 252 ? 17.542 7.991 130.106 1.00 76.82 252 GLN A O 1
ATOM 1918 N N . GLY A 1 253 ? 15.572 6.845 129.755 1.00 74.81 253 GLY A N 1
ATOM 1919 C CA . GLY A 1 253 ? 14.798 7.437 130.854 1.00 72.37 253 GLY A CA 1
ATOM 1920 C C . GLY A 1 253 ? 14.777 8.974 130.879 1.00 70.05 253 GLY A C 1
ATOM 1921 O O . GLY A 1 253 ? 15.580 9.619 131.601 1.00 70.41 253 GLY A O 1
ATOM 1922 N N . ALA A 1 254 ? 13.883 9.564 130.079 1.00 66.15 254 ALA A N 1
ATOM 1923 C CA . ALA A 1 254 ? 13.715 11.026 130.018 1.00 62.65 254 ALA A CA 1
ATOM 1924 C C . ALA A 1 254 ? 12.277 11.406 130.425 1.00 59.27 254 ALA A C 1
ATOM 1925 O O . ALA A 1 254 ? 11.327 10.609 130.202 1.00 58.35 254 ALA A O 1
ATOM 1927 N N . GLY A 1 255 ? 12.131 12.621 130.992 1.00 54.67 255 GLY A N 1
ATOM 1928 C CA . GLY A 1 255 ? 10.841 13.111 131.448 1.00 50.88 255 GLY A CA 1
ATOM 1929 C C . GLY A 1 255 ? 10.358 14.464 130.949 1.00 47.69 255 GLY A C 1
ATOM 1930 O O . GLY A 1 255 ? 11.085 15.333 130.507 1.00 46.70 255 GLY A O 1
ATOM 1931 N N . ALA A 1 256 ? 9.060 14.649 131.026 1.00 44.09 256 ALA A N 1
ATOM 1932 C CA . ALA A 1 256 ? 8.493 15.898 130.647 1.00 40.99 256 ALA A CA 1
ATOM 1933 C C . ALA A 1 256 ? 7.317 16.150 131.550 1.00 39.18 256 ALA A C 1
ATOM 1934 O O . ALA A 1 256 ? 6.761 15.220 132.140 1.00 37.06 256 ALA A O 1
ATOM 1936 N N . VAL A 1 257 ? 6.965 17.428 131.680 1.00 37.56 257 VAL A N 1
ATOM 1937 C CA . VAL A 1 257 ? 5.775 17.798 132.405 1.00 36.09 257 VAL A CA 1
ATOM 1938 C C . VAL A 1 257 ? 5.078 18.849 131.596 1.00 36.32 257 VAL A C 1
ATOM 1939 O O . VAL A 1 257 ? 5.723 19.664 130.990 1.00 36.11 257 VAL A O 1
ATOM 1943 N N . TYR A 1 258 ? 3.753 18.789 131.553 1.00 36.51 258 TYR A N 1
ATOM 1944 C CA . TYR A 1 258 ? 2.975 19.786 130.878 1.00 36.53 258 TYR A CA 1
ATOM 1945 C C . TYR A 1 258 ? 2.158 20.607 131.908 1.00 36.69 258 TYR A C 1
ATOM 1946 O O . TYR A 1 258 ? 1.672 20.091 132.914 1.00 35.87 258 TYR A O 1
ATOM 1955 N N . LEU A 1 259 ? 2.047 21.910 131.689 1.00 37.30 259 LEU A N 1
ATOM 1956 C CA . LEU A 1 259 ? 1.248 22.748 132.568 1.00 37.00 259 LEU A CA 1
ATOM 1957 C C . LEU A 1 259 ? 0.436 23.709 131.751 1.00 37.22 259 LEU A C 1
ATOM 1958 O O . LEU A 1 259 ? 0.963 24.251 130.796 1.00 36.46 259 LEU A O 1
ATOM 1963 N N . HIS A 1 260 ? -0.844 23.895 132.116 1.00 38.03 260 HIS A N 1
ATOM 1964 C CA . HIS A 1 260 ? -1.721 24.846 131.431 1.00 39.11 260 HIS A CA 1
ATOM 1965 C C . HIS A 1 260 ? -1.238 26.284 131.667 1.00 40.13 260 HIS A C 1
ATOM 1966 O O . HIS A 1 260 ? -0.843 26.648 132.774 1.00 40.40 260 HIS A O 1
ATOM 1973 N N . ALA A 1 261 ? -1.221 27.092 130.618 1.00 41.39 261 ALA A N 1
ATOM 1974 C CA . ALA A 1 261 ? -0.735 28.468 130.737 1.00 42.65 261 ALA A CA 1
ATOM 1975 C C . ALA A 1 261 ? -1.540 29.307 131.762 1.00 43.72 261 ALA A C 1
ATOM 1976 O O . ALA A 1 261 ? -1.015 30.214 132.370 1.00 44.52 261 ALA A O 1
ATOM 1978 N N . HIS A 1 262 ? -2.796 28.975 131.969 1.00 44.45 262 HIS A N 1
ATOM 1979 C CA . HIS A 1 262 ? -3.619 29.718 132.895 1.00 45.14 262 HIS A CA 1
ATOM 1980 C C . HIS A 1 262 ? -3.642 29.087 134.273 1.00 45.30 262 HIS A C 1
ATOM 1981 O O . HIS A 1 262 ? -4.606 29.264 134.995 1.00 45.96 262 HIS A O 1
ATOM 1988 N N . HIS A 1 263 ? -2.637 28.291 134.614 1.00 44.85 263 HIS A N 1
ATOM 1989 C CA . HIS A 1 263 ? -2.551 27.700 135.953 1.00 44.39 263 HIS A CA 1
ATOM 1990 C C . HIS A 1 263 ? -1.723 28.667 136.833 1.00 44.98 263 HIS A C 1
ATOM 1991 O O . HIS A 1 263 ? -0.732 29.268 136.377 1.00 45.50 263 HIS A O 1
ATOM 1998 N N . PRO A 1 264 ? -2.137 28.825 138.072 1.00 44.83 264 PRO A N 1
ATOM 1999 C CA . PRO A 1 264 ? -1.523 29.763 139.007 1.00 44.88 264 PRO A CA 1
ATOM 2000 C C . PRO A 1 264 ? -0.025 29.619 139.171 1.00 45.20 264 PRO A C 1
ATOM 2001 O O . PRO A 1 264 ? 0.613 30.642 139.477 1.00 45.05 264 PRO A O 1
ATOM 2005 N N . ASP A 1 265 ? 0.540 28.423 138.982 1.00 44.93 265 ASP A N 1
ATOM 2006 C CA . ASP A 1 265 ? 1.979 28.304 139.126 1.00 45.31 265 ASP A CA 1
ATOM 2007 C C . ASP A 1 265 ? 2.703 28.453 137.823 1.00 45.30 265 ASP A C 1
ATOM 2008 O O . ASP A 1 265 ? 3.923 28.218 137.763 1.00 45.79 265 ASP A O 1
ATOM 2013 N N . ILE A 1 266 ? 2.006 28.905 136.792 1.00 44.92 266 ILE A N 1
ATOM 2014 C CA . ILE A 1 266 ? 2.672 29.026 135.523 1.00 46.10 266 ILE A CA 1
ATOM 2015 C C . ILE A 1 266 ? 4.005 29.723 135.558 1.00 47.18 266 ILE A C 1
ATOM 2016 O O . ILE A 1 266 ? 4.934 29.282 134.923 1.00 48.43 266 ILE A O 1
ATOM 2021 N N . LEU A 1 267 ? 4.138 30.834 136.254 1.00 48.70 267 LEU A N 1
ATOM 2022 C CA . LEU A 1 267 ? 5.436 31.512 136.227 1.00 49.32 267 LEU A CA 1
ATOM 2023 C C . LEU A 1 267 ? 6.422 30.844 137.128 1.00 49.72 267 LEU A C 1
ATOM 2024 O O . LEU A 1 267 ? 7.591 30.874 136.841 1.00 49.52 267 LEU A O 1
ATOM 2029 N N . ARG A 1 268 ? 5.989 30.246 138.221 1.00 51.25 268 ARG A N 1
ATOM 2030 C CA . ARG A 1 268 ? 6.970 29.550 139.072 1.00 53.27 268 ARG A CA 1
ATOM 2031 C C . ARG A 1 268 ? 7.555 28.384 138.265 1.00 51.92 268 ARG A C 1
ATOM 2032 O O . ARG A 1 268 ? 8.727 28.070 138.350 1.00 50.28 268 ARG A O 1
ATOM 2040 N N . PHE A 1 269 ? 6.667 27.771 137.481 1.00 51.29 269 PHE A N 1
ATOM 2041 C CA . PHE A 1 269 ? 6.952 26.624 136.645 1.00 50.48 269 PHE A CA 1
ATOM 2042 C C . PHE A 1 269 ? 8.020 26.962 135.628 1.00 50.48 269 PHE A C 1
ATOM 2043 O O . PHE A 1 269 ? 9.078 26.351 135.585 1.00 49.57 269 PHE A O 1
ATOM 2051 N N . LEU A 1 270 ? 7.736 27.970 134.827 1.00 50.91 270 LEU A N 1
ATOM 2052 C CA . LEU A 1 270 ? 8.663 28.423 133.848 1.00 51.68 270 LEU A CA 1
ATOM 2053 C C . LEU A 1 270 ? 9.948 28.785 134.551 1.00 52.64 270 LEU A C 1
ATOM 2054 O O . LEU A 1 270 ? 11.044 28.632 134.029 1.00 52.63 270 LEU A O 1
ATOM 2059 N N . ASP A 1 271 ? 9.848 29.216 135.786 1.00 54.90 271 ASP A N 1
ATOM 2060 C CA . ASP A 1 271 ? 11.051 29.731 136.426 1.00 56.97 271 ASP A CA 1
ATOM 2061 C C . ASP A 1 271 ? 12.074 28.724 136.824 1.00 57.06 271 ASP A C 1
ATOM 2062 O O . ASP A 1 271 ? 13.150 29.114 137.173 1.00 57.19 271 ASP A O 1
ATOM 2067 N N . THR A 1 272 ? 11.717 27.445 136.805 1.00 57.90 272 THR A N 1
ATOM 2068 C CA . THR A 1 272 ? 12.617 26.369 137.134 1.00 58.09 272 THR A CA 1
ATOM 2069 C C . THR A 1 272 ? 13.704 26.275 136.085 1.00 59.60 272 THR A C 1
ATOM 2070 O O . THR A 1 272 ? 14.745 25.711 136.338 1.00 59.35 272 THR A O 1
ATOM 2074 N N . LYS A 1 273 ? 13.465 26.792 134.890 1.00 61.68 273 LYS A N 1
ATOM 2075 C CA . LYS A 1 273 ? 14.446 26.613 133.828 1.00 63.63 273 LYS A CA 1
ATOM 2076 C C . LYS A 1 273 ? 15.200 27.869 133.504 1.00 64.81 273 LYS A C 1
ATOM 2077 O O . LYS A 1 273 ? 15.859 27.956 132.459 1.00 63.75 273 LYS A O 1
ATOM 2083 N N . ARG A 1 274 ? 15.105 28.832 134.417 1.00 66.99 274 ARG A N 1
ATOM 2084 C CA . ARG A 1 274 ? 15.725 30.153 134.243 1.00 68.74 274 ARG A CA 1
ATOM 2085 C C . ARG A 1 274 ? 17.231 30.149 134.577 1.00 69.24 274 ARG A C 1
ATOM 2086 O O . ARG A 1 274 ? 17.634 30.447 135.712 1.00 69.84 274 ARG A O 1
ATOM 2094 N N . ILE A 1 283 ? 15.386 22.763 138.920 1.00 68.53 283 ILE A N 1
ATOM 2095 C CA . ILE A 1 283 ? 15.063 21.549 138.162 1.00 69.16 283 ILE A CA 1
ATOM 2096 C C . ILE A 1 283 ? 15.901 21.536 136.903 1.00 69.80 283 ILE A C 1
ATOM 2097 O O . ILE A 1 283 ? 15.739 22.395 136.065 1.00 69.97 283 ILE A O 1
ATOM 2102 N N . LYS A 1 284 ? 16.746 20.529 136.729 1.00 70.44 284 LYS A N 1
ATOM 2103 C CA . LYS A 1 284 ? 17.654 20.541 135.595 1.00 71.05 284 LYS A CA 1
ATOM 2104 C C . LYS A 1 284 ? 17.406 19.584 134.432 1.00 69.38 284 LYS A C 1
ATOM 2105 O O . LYS A 1 284 ? 17.719 19.966 133.313 1.00 69.95 284 LYS A O 1
ATOM 2111 N N . THR A 1 285 ? 16.884 18.368 134.635 1.00 66.47 285 THR A N 1
ATOM 2112 C CA . THR A 1 285 ? 16.735 17.483 133.466 1.00 64.63 285 THR A CA 1
ATOM 2113 C C . THR A 1 285 ? 15.326 17.268 132.893 1.00 61.90 285 THR A C 1
ATOM 2114 O O . THR A 1 285 ? 15.219 16.615 131.857 1.00 62.21 285 THR A O 1
ATOM 2118 N N . LEU A 1 286 ? 14.264 17.739 133.553 1.00 57.21 286 LEU A N 1
ATOM 2119 C CA . LEU A 1 286 ? 12.918 17.555 133.040 1.00 53.66 286 LEU A CA 1
ATOM 2120 C C . LEU A 1 286 ? 12.604 18.523 131.917 1.00 50.75 286 LEU A C 1
ATOM 2121 O O . LEU A 1 286 ? 12.936 19.661 132.004 1.00 52.62 286 LEU A O 1
ATOM 2126 N N . SER A 1 287 ? 11.892 18.122 130.898 1.00 46.92 287 SER A N 1
ATOM 2127 C CA . SER A 1 287 ? 11.490 19.023 129.850 1.00 43.82 287 SER A CA 1
ATOM 2128 C C . SER A 1 287 ? 10.181 19.650 130.275 1.00 41.22 287 SER A C 1
ATOM 2129 O O . SER A 1 287 ? 9.345 19.018 130.921 1.00 39.86 287 SER A O 1
ATOM 2132 N N . LEU A 1 288 ? 9.942 20.863 129.827 1.00 38.37 288 LEU A N 1
ATOM 2133 C CA . LEU A 1 288 ? 8.707 21.506 130.154 1.00 36.57 288 LEU A CA 1
ATOM 2134 C C . LEU A 1 288 ? 7.871 21.613 128.914 1.00 35.31 288 LEU A C 1
ATOM 2135 O O . LEU A 1 288 ? 8.406 21.702 127.852 1.00 34.95 288 LEU A O 1
ATOM 2140 N N . GLY A 1 289 ? 6.565 21.655 129.074 1.00 34.91 289 GLY A N 1
ATOM 2141 C CA . GLY A 1 289 ? 5.629 21.866 127.989 1.00 36.11 289 GLY A CA 1
ATOM 2142 C C . GLY A 1 289 ? 4.424 22.716 128.478 1.00 37.56 289 GLY A C 1
ATOM 2143 O O . GLY A 1 289 ? 3.891 22.527 129.576 1.00 38.57 289 GLY A O 1
ATOM 2144 N N . VAL A 1 290 ? 3.979 23.660 127.677 1.00 37.91 290 VAL A N 1
ATOM 2145 C CA . VAL A 1 290 ? 2.920 24.509 128.104 1.00 38.84 290 VAL A CA 1
ATOM 2146 C C . VAL A 1 290 ? 1.738 24.358 127.191 1.00 39.90 290 VAL A C 1
ATOM 2147 O O . VAL A 1 290 ? 1.911 24.326 125.977 1.00 40.20 290 VAL A O 1
ATOM 2151 N N . VAL A 1 291 ? 0.538 24.335 127.758 1.00 40.69 291 VAL A N 1
ATOM 2152 C CA . VAL A 1 291 ? -0.659 24.263 126.963 1.00 41.84 291 VAL A CA 1
ATOM 2153 C C . VAL A 1 291 ? -1.196 25.682 126.890 1.00 43.12 291 VAL A C 1
ATOM 2154 O O . VAL A 1 291 ? -1.377 26.330 127.922 1.00 44.69 291 VAL A O 1
ATOM 2158 N N . ILE A 1 292 ? -1.441 26.182 125.692 1.00 43.57 292 ILE A N 1
ATOM 2159 C CA . ILE A 1 292 ? -1.900 27.532 125.531 1.00 44.10 292 ILE A CA 1
ATOM 2160 C C . ILE A 1 292 ? -3.183 27.577 124.723 1.00 45.13 292 ILE A C 1
ATOM 2161 O O . ILE A 1 292 ? -3.195 27.236 123.551 1.00 44.86 292 ILE A O 1
ATOM 2166 N N . PRO A 1 293 ? -4.267 28.026 125.329 1.00 46.00 293 PRO A N 1
ATOM 2167 C CA . PRO A 1 293 ? -5.539 28.134 124.647 1.00 46.66 293 PRO A CA 1
ATOM 2168 C C . PRO A 1 293 ? -5.552 29.419 123.824 1.00 47.81 293 PRO A C 1
ATOM 2169 O O . PRO A 1 293 ? -4.576 30.162 123.955 1.00 46.80 293 PRO A O 1
ATOM 2173 N N . ASP A 1 294 ? -6.590 29.645 123.007 1.00 48.88 294 ASP A N 1
ATOM 2174 C CA . ASP A 1 294 ? -6.651 30.815 122.137 1.00 50.21 294 ASP A CA 1
ATOM 2175 C C . ASP A 1 294 ? -6.790 32.130 122.911 1.00 51.35 294 ASP A C 1
ATOM 2176 O O . ASP A 1 294 ? -6.240 33.147 122.563 1.00 50.79 294 ASP A O 1
ATOM 2181 N N . ILE A 1 295 ? -7.523 32.096 123.995 1.00 53.56 295 ILE A N 1
ATOM 2182 C CA . ILE A 1 295 ? -7.736 33.310 124.744 1.00 55.10 295 ILE A CA 1
ATOM 2183 C C . ILE A 1 295 ? -6.424 33.971 125.111 1.00 54.92 295 ILE A C 1
ATOM 2184 O O . ILE A 1 295 ? -6.301 35.186 125.070 1.00 55.93 295 ILE A O 1
ATOM 2189 N N . THR A 1 296 ? -5.425 33.181 125.436 1.00 54.82 296 THR A N 1
ATOM 2190 C CA . THR A 1 296 ? -4.159 33.756 125.849 1.00 54.97 296 THR A CA 1
ATOM 2191 C C . THR A 1 296 ? -3.613 34.636 124.752 1.00 56.35 296 THR A C 1
ATOM 2192 O O . THR A 1 296 ? -2.977 35.629 125.011 1.00 55.90 296 THR A O 1
ATOM 2196 N N . PHE A 1 297 ? -3.876 34.283 123.507 1.00 58.65 297 PHE A N 1
ATOM 2197 C CA . PHE A 1 297 ? -3.302 35.049 122.406 1.00 60.40 297 PHE A CA 1
ATOM 2198 C C . PHE A 1 297 ? -4.077 36.313 122.255 1.00 61.63 297 PHE A C 1
ATOM 2199 O O . PHE A 1 297 ? -3.496 37.346 121.913 1.00 62.30 297 PHE A O 1
ATOM 2207 N N . ARG A 1 298 ? -5.382 36.234 122.491 1.00 62.29 298 ARG A N 1
ATOM 2208 C CA . ARG A 1 298 ? -6.205 37.407 122.375 1.00 63.68 298 ARG A CA 1
ATOM 2209 C C . ARG A 1 298 ? -5.734 38.419 123.438 1.00 62.88 298 ARG A C 1
ATOM 2210 O O . ARG A 1 298 ? -5.487 39.571 123.136 1.00 62.40 298 ARG A O 1
ATOM 2218 N N . LEU A 1 299 ? -5.554 37.960 124.669 1.00 62.07 299 LEU A N 1
ATOM 2219 C CA . LEU A 1 299 ? -5.121 38.832 125.732 1.00 61.63 299 LEU A CA 1
ATOM 2220 C C . LEU A 1 299 ? -3.829 39.542 125.366 1.00 62.15 299 LEU A C 1
ATOM 2221 O O . LEU A 1 299 ? -3.755 40.748 125.415 1.00 62.56 299 LEU A O 1
ATOM 2226 N N . ALA A 1 300 ? -2.797 38.814 124.982 1.00 62.84 300 ALA A N 1
ATOM 2227 C CA . ALA A 1 300 ? -1.546 39.475 124.670 1.00 63.44 300 ALA A CA 1
ATOM 2228 C C . ALA A 1 300 ? -1.738 40.503 123.545 1.00 64.21 300 ALA A C 1
ATOM 2229 O O . ALA A 1 300 ? -1.109 41.552 123.512 1.00 64.14 300 ALA A O 1
ATOM 2231 N N . LYS A 1 301 ? -2.624 40.217 122.618 1.00 65.03 301 LYS A N 1
ATOM 2232 C CA . LYS A 1 301 ? -2.802 41.142 121.535 1.00 66.06 301 LYS A CA 1
ATOM 2233 C C . LYS A 1 301 ? -3.262 42.500 122.078 1.00 65.57 301 LYS A C 1
ATOM 2234 O O . LYS A 1 301 ? -2.715 43.560 121.726 1.00 65.39 301 LYS A O 1
ATOM 2240 N N . GLU A 1 302 ? -4.273 42.465 122.930 1.00 64.43 302 GLU A N 1
ATOM 2241 C CA . GLU A 1 302 ? -4.773 43.691 123.504 1.00 63.90 302 GLU A CA 1
ATOM 2242 C C . GLU A 1 302 ? -4.019 44.079 124.776 1.00 63.14 302 GLU A C 1
ATOM 2243 O O . GLU A 1 302 ? -4.553 44.759 125.628 1.00 63.35 302 GLU A O 1
ATOM 2249 N N . ASN A 1 303 ? -2.761 43.667 124.883 1.00 62.29 303 ASN A N 1
ATOM 2250 C CA . ASN A 1 303 ? -1.932 43.962 126.056 1.00 61.58 303 ASN A CA 1
ATOM 2251 C C . ASN A 1 303 ? -2.615 43.833 127.412 1.00 60.74 303 ASN A C 1
ATOM 2252 O O . ASN A 1 303 ? -2.250 44.509 128.380 1.00 59.86 303 ASN A O 1
ATOM 2257 N N . ALA A 1 304 ? -3.593 42.932 127.478 1.00 60.20 304 ALA A N 1
ATOM 2258 C CA . ALA A 1 304 ? -4.377 42.686 128.669 1.00 59.09 304 ALA A CA 1
ATOM 2259 C C . ALA A 1 304 ? -3.647 41.812 129.684 1.00 58.87 304 ALA A C 1
ATOM 2260 O O . ALA A 1 304 ? -2.469 41.498 129.550 1.00 58.04 304 ALA A O 1
ATOM 2262 N N . GLN A 1 305 ? -4.395 41.415 130.705 1.00 58.85 305 GLN A N 1
ATOM 2263 C CA . GLN A 1 305 ? -3.878 40.616 131.774 1.00 58.36 305 GLN A CA 1
ATOM 2264 C C . GLN A 1 305 ? -4.419 39.210 131.579 1.00 57.39 305 GLN A C 1
ATOM 2265 O O . GLN A 1 305 ? -5.467 39.062 130.973 1.00 57.17 305 GLN A O 1
ATOM 2271 N N . MET A 1 306 ? -3.704 38.204 132.103 1.00 55.93 306 MET A N 1
ATOM 2272 C CA . MET A 1 306 ? -4.130 36.816 132.050 1.00 54.40 306 MET A CA 1
ATOM 2273 C C . MET A 1 306 ? -4.709 36.406 133.385 1.00 52.93 306 MET A C 1
ATOM 2274 O O . MET A 1 306 ? -4.068 36.511 134.406 1.00 52.41 306 MET A O 1
ATOM 2279 N N . ALA A 1 307 ? -5.899 35.870 133.379 1.00 51.41 307 ALA A N 1
ATOM 2280 C CA . ALA A 1 307 ? -6.429 35.373 134.606 1.00 51.04 307 ALA A CA 1
ATOM 2281 C C . ALA A 1 307 ? -6.038 33.900 134.826 1.00 51.00 307 ALA A C 1
ATOM 2282 O O . ALA A 1 307 ? -6.348 33.004 133.992 1.00 51.50 307 ALA A O 1
ATOM 2284 N N . LEU A 1 308 ? -5.422 33.641 135.972 1.00 49.30 308 LEU A N 1
ATOM 2285 C CA . LEU A 1 308 ? -5.082 32.311 136.369 1.00 47.75 308 LEU A CA 1
ATOM 2286 C C . LEU A 1 308 ? -6.104 31.879 137.396 1.00 48.37 308 LEU A C 1
ATOM 2287 O O . LEU A 1 308 ? -6.310 32.586 138.360 1.00 48.84 308 LEU A O 1
ATOM 2292 N N . PHE A 1 309 ? -6.703 30.706 137.201 1.00 49.03 309 PHE A N 1
ATOM 2293 C CA . PHE A 1 309 ? -7.732 30.134 138.072 1.00 49.52 309 PHE A CA 1
ATOM 2294 C C . PHE A 1 309 ? -7.197 29.029 138.956 1.00 50.02 309 PHE A C 1
ATOM 2295 O O . PHE A 1 309 ? -6.276 28.360 138.579 1.00 51.30 309 PHE A O 1
ATOM 2303 N N . SER A 1 310 ? -7.769 28.809 140.130 1.00 49.96 310 SER A N 1
ATOM 2304 C CA . SER A 1 310 ? -7.264 27.748 140.994 1.00 49.71 310 SER A CA 1
ATOM 2305 C C . SER A 1 310 ? -7.935 26.415 140.738 1.00 49.65 310 SER A C 1
ATOM 2306 O O . SER A 1 310 ? -9.151 26.283 140.828 1.00 50.32 310 SER A O 1
ATOM 2309 N N . PRO A 1 311 ? -7.147 25.389 140.503 1.00 48.97 311 PRO A N 1
ATOM 2310 C CA . PRO A 1 311 ? -7.717 24.065 140.263 1.00 48.43 311 PRO A CA 1
ATOM 2311 C C . PRO A 1 311 ? -8.508 23.609 141.461 1.00 48.10 311 PRO A C 1
ATOM 2312 O O . PRO A 1 311 ? -9.470 22.907 141.320 1.00 46.41 311 PRO A O 1
ATOM 2316 N N . TYR A 1 312 ? -8.082 23.983 142.648 1.00 49.41 312 TYR A N 1
ATOM 2317 C CA . TYR A 1 312 ? -8.868 23.635 143.848 1.00 51.09 312 TYR A CA 1
ATOM 2318 C C . TYR A 1 312 ? -10.297 24.185 143.770 1.00 50.95 312 TYR A C 1
ATOM 2319 O O . TYR A 1 312 ? -11.239 23.496 144.084 1.00 49.71 312 TYR A O 1
ATOM 2328 N N . ASP A 1 313 ? -10.466 25.425 143.356 1.00 50.88 313 ASP A N 1
ATOM 2329 C CA . ASP A 1 313 ? -11.816 25.923 143.362 1.00 51.45 313 ASP A CA 1
ATOM 2330 C C . ASP A 1 313 ? -12.584 25.288 142.201 1.00 52.33 313 ASP A C 1
ATOM 2331 O O . ASP A 1 313 ? -13.752 24.890 142.343 1.00 53.07 313 ASP A O 1
ATOM 2336 N N . ILE A 1 314 ? -11.933 25.201 141.045 1.00 52.78 314 ILE A N 1
ATOM 2337 C CA . ILE A 1 314 ? -12.576 24.680 139.855 1.00 52.61 314 ILE A CA 1
ATOM 2338 C C . ILE A 1 314 ? -13.156 23.327 140.096 1.00 52.96 314 ILE A C 1
ATOM 2339 O O . ILE A 1 314 ? -14.197 23.015 139.558 1.00 52.04 314 ILE A O 1
ATOM 2344 N N . GLN A 1 315 ? -12.482 22.515 140.914 1.00 54.27 315 GLN A N 1
ATOM 2345 C CA . GLN A 1 315 ? -12.959 21.162 141.210 1.00 54.88 315 GLN A CA 1
ATOM 2346 C C . GLN A 1 315 ? -14.222 21.253 142.062 1.00 56.07 315 GLN A C 1
ATOM 2347 O O . GLN A 1 315 ? -15.250 20.665 141.726 1.00 55.98 315 GLN A O 1
ATOM 2353 N N . ARG A 1 316 ? -14.138 22.016 143.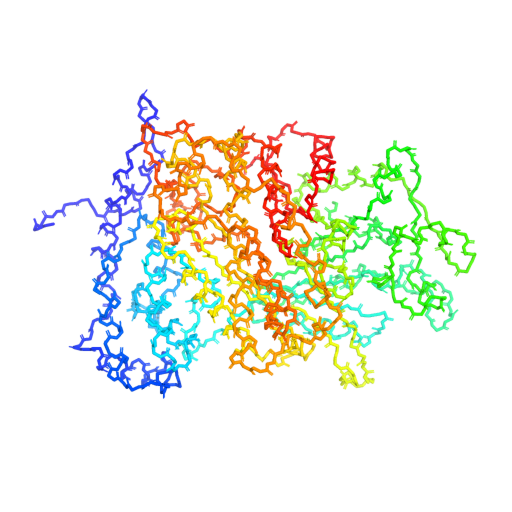144 1.00 57.66 316 ARG A N 1
ATOM 2354 C CA . ARG A 1 316 ? -15.247 22.171 144.082 1.00 59.50 316 ARG A CA 1
ATOM 2355 C C . ARG A 1 316 ? -16.494 22.696 143.370 1.00 60.05 316 ARG A C 1
ATOM 2356 O O . ARG A 1 316 ? -17.582 22.192 143.577 1.00 59.67 316 ARG A O 1
ATOM 2364 N N . ARG A 1 317 ? -16.320 23.702 142.526 1.00 60.72 317 ARG A N 1
ATOM 2365 C CA . ARG A 1 317 ? -17.455 24.330 141.899 1.00 62.18 317 ARG A CA 1
ATOM 2366 C C . ARG A 1 317 ? -17.903 23.705 140.582 1.00 61.90 317 ARG A C 1
ATOM 2367 O O . ARG A 1 317 ? -19.079 23.688 140.277 1.00 61.79 317 ARG A O 1
ATOM 2375 N N . TYR A 1 318 ? -16.994 23.160 139.800 1.00 61.95 318 TYR A N 1
ATOM 2376 C CA . TYR A 1 318 ? -17.411 22.599 138.525 1.00 61.47 318 TYR A CA 1
ATOM 2377 C C . TYR A 1 318 ? -17.432 21.080 138.508 1.00 60.66 318 TYR A C 1
ATOM 2378 O O . TYR A 1 318 ? -17.979 20.487 137.583 1.00 60.39 318 TYR A O 1
ATOM 2387 N N . GLY A 1 319 ? -16.892 20.465 139.562 1.00 59.75 319 GLY A N 1
ATOM 2388 C CA . GLY A 1 319 ? -16.889 19.021 139.700 1.00 59.08 319 GLY A CA 1
ATOM 2389 C C . GLY A 1 319 ? -15.986 18.213 138.790 1.00 58.51 319 GLY A C 1
ATOM 2390 O O . GLY A 1 319 ? -16.141 17.014 138.773 1.00 59.25 319 GLY A O 1
ATOM 2391 N N . LYS A 1 320 ? -15.111 18.869 138.019 1.00 57.09 320 LYS A N 1
ATOM 2392 C CA . LYS A 1 320 ? -14.130 18.245 137.160 1.00 55.99 320 LYS A CA 1
ATOM 2393 C C . LYS A 1 320 ? -12.816 18.997 137.443 1.00 54.04 320 LYS A C 1
ATOM 2394 O O . LYS A 1 320 ? -12.862 20.122 137.943 1.00 54.74 320 LYS A O 1
ATOM 2400 N N . PRO A 1 321 ? -11.656 18.397 137.171 1.00 50.24 321 PRO A N 1
ATOM 2401 C CA . PRO A 1 321 ? -10.371 19.068 137.357 1.00 48.14 321 PRO A CA 1
ATOM 2402 C C . PRO A 1 321 ? -9.993 20.133 136.345 1.00 47.08 321 PRO A C 1
ATOM 2403 O O . PRO A 1 321 ? -10.444 20.180 135.220 1.00 46.41 321 PRO A O 1
ATOM 2407 N N . PHE A 1 322 ? -9.097 20.997 136.768 1.00 46.73 322 PHE A N 1
ATOM 2408 C CA . PHE A 1 322 ? -8.604 22.043 135.914 1.00 46.95 322 PHE A CA 1
ATOM 2409 C C . PHE A 1 322 ? -8.397 21.456 134.563 1.00 47.91 322 PHE A C 1
ATOM 2410 O O . PHE A 1 322 ? -8.907 21.957 133.570 1.00 49.39 322 PHE A O 1
ATOM 2418 N N . GLY A 1 323 ? -7.630 20.390 134.479 1.00 48.30 323 GLY A N 1
ATOM 2419 C CA . GLY A 1 323 ? -7.306 19.888 133.158 1.00 48.67 323 GLY A CA 1
ATOM 2420 C C . GLY A 1 323 ? -8.420 19.176 132.406 1.00 48.67 323 GLY A C 1
ATOM 2421 O O . GLY A 1 323 ? -8.142 18.448 131.465 1.00 48.56 323 GLY A O 1
ATOM 2422 N N . ASP A 1 324 ? -9.660 19.374 132.811 1.00 48.52 324 ASP A N 1
ATOM 2423 C CA . ASP A 1 324 ? -10.743 18.682 132.174 1.00 48.79 324 ASP A CA 1
ATOM 2424 C C . ASP A 1 324 ? -11.834 19.590 131.691 1.00 49.52 324 ASP A C 1
ATOM 2425 O O . ASP A 1 324 ? -12.669 19.124 130.921 1.00 48.80 324 ASP A O 1
ATOM 2430 N N . ILE A 1 325 ? -11.826 20.868 132.138 1.00 50.48 325 ILE A N 1
ATOM 2431 C CA . ILE A 1 325 ? -12.788 21.864 131.693 1.00 51.06 325 ILE A CA 1
ATOM 2432 C C . ILE A 1 325 ? -12.163 22.580 130.527 1.00 52.02 325 ILE A C 1
ATOM 2433 O O . ILE A 1 325 ? -11.003 22.375 130.211 1.00 51.46 325 ILE A O 1
ATOM 2438 N N . ALA A 1 326 ? -12.947 23.436 129.883 1.00 53.71 326 ALA A N 1
ATOM 2439 C CA . ALA A 1 326 ? -12.469 24.191 128.751 1.00 54.39 326 ALA A CA 1
ATOM 2440 C C . ALA A 1 326 ? -12.278 25.639 129.202 1.00 54.81 326 ALA A C 1
ATOM 2441 O O . ALA A 1 326 ? -13.242 26.368 129.435 1.00 55.29 326 ALA A O 1
ATOM 2443 N N . ILE A 1 327 ? -11.027 26.040 129.347 1.00 54.80 327 ILE A N 1
ATOM 2444 C CA . ILE A 1 327 ? -10.713 27.379 129.799 1.00 54.57 327 ILE A CA 1
ATOM 2445 C C . ILE A 1 327 ? -11.222 28.442 128.821 1.00 54.35 327 ILE A C 1
ATOM 2446 O O . ILE A 1 327 ? -12.010 29.277 129.178 1.00 53.92 327 ILE A O 1
ATOM 2451 N N . SER A 1 328 ? -10.800 28.404 127.583 1.00 55.13 328 SER A N 1
ATOM 2452 C CA . SER A 1 328 ? -11.277 29.407 126.631 1.00 55.94 328 SER A CA 1
ATOM 2453 C C . SER A 1 328 ? -12.778 29.592 126.709 1.00 56.74 328 SER A C 1
ATOM 2454 O O . SER A 1 328 ? -13.234 30.695 126.883 1.00 56.52 328 SER A O 1
ATOM 2457 N N . GLU A 1 329 ? -13.540 28.507 126.599 1.00 58.47 329 GLU A N 1
ATOM 2458 C CA . GLU A 1 329 ? -15.004 28.592 126.554 1.00 59.34 329 GLU A CA 1
ATOM 2459 C C . GLU A 1 329 ? -15.588 29.037 127.867 1.00 58.97 329 GLU A C 1
ATOM 2460 O O . GLU A 1 329 ? -16.729 29.391 127.904 1.00 59.93 329 GLU A O 1
ATOM 2466 N N . ARG A 1 330 ? -14.859 28.956 128.964 1.00 58.71 330 ARG A N 1
ATOM 2467 C CA . ARG A 1 330 ? -15.421 29.360 130.237 1.00 58.69 330 ARG A CA 1
ATOM 2468 C C . ARG A 1 330 ? -14.596 30.499 130.823 1.00 58.45 330 ARG A C 1
ATOM 2469 O O . ARG A 1 330 ? -14.744 30.876 131.964 1.00 57.38 330 ARG A O 1
ATOM 2477 N N . TYR A 1 331 ? -13.714 31.069 130.034 1.00 59.01 331 TYR A N 1
ATOM 2478 C CA . TYR A 1 331 ? -12.876 32.131 130.569 1.00 59.81 331 TYR A CA 1
ATOM 2479 C C . TYR A 1 331 ? -13.709 33.143 131.394 1.00 61.03 331 TYR A C 1
ATOM 2480 O O . TYR A 1 331 ? -13.467 33.325 132.600 1.00 61.01 331 TYR A O 1
ATOM 2489 N N . ASP A 1 332 ? -14.696 33.783 130.744 1.00 62.03 332 ASP A N 1
ATOM 2490 C CA . ASP A 1 332 ? -15.485 34.864 131.372 1.00 62.47 332 ASP A CA 1
ATOM 2491 C C . ASP A 1 332 ? -16.278 34.325 132.562 1.00 62.47 332 ASP A C 1
ATOM 2492 O O . ASP A 1 332 ? -16.304 34.932 133.632 1.00 61.88 332 ASP A O 1
ATOM 2497 N N . GLU A 1 333 ? -16.893 33.169 132.363 1.00 62.89 333 GLU A N 1
ATOM 2498 C CA . GLU A 1 333 ? -17.672 32.557 133.402 1.00 64.03 333 GLU A CA 1
ATOM 2499 C C . GLU A 1 333 ? -16.782 32.464 134.606 1.00 64.86 333 GLU A C 1
ATOM 2500 O O . GLU A 1 333 ? -17.157 32.915 135.675 1.00 66.24 333 GLU A O 1
ATOM 2506 N N . LEU A 1 334 ? -15.570 31.952 134.427 1.00 65.27 334 LEU A N 1
ATOM 2507 C CA . LEU A 1 334 ? -14.659 31.750 135.543 1.00 64.88 334 LEU A CA 1
ATOM 2508 C C . LEU A 1 334 ? -14.282 33.056 136.170 1.00 65.48 334 LEU A C 1
ATOM 2509 O O . LEU A 1 334 ? -14.165 33.154 137.397 1.00 65.59 334 LEU A O 1
ATOM 2514 N N . ILE A 1 335 ? -14.058 34.076 135.358 1.00 66.10 335 ILE A N 1
ATOM 2515 C CA . ILE A 1 335 ? -13.641 35.324 135.968 1.00 66.74 335 ILE A CA 1
ATOM 2516 C C . ILE A 1 335 ? -14.763 35.899 136.796 1.00 66.96 335 ILE A C 1
ATOM 2517 O O . ILE A 1 335 ? -14.505 36.607 137.754 1.00 66.65 335 ILE A O 1
ATOM 2522 N N . ALA A 1 336 ? -15.999 35.572 136.429 1.00 67.04 336 ALA A N 1
ATOM 2523 C CA . ALA A 1 336 ? -17.170 36.124 137.099 1.00 67.21 336 ALA A CA 1
ATOM 2524 C C . ALA A 1 336 ? -17.521 35.387 138.373 1.00 67.50 336 ALA A C 1
ATOM 2525 O O . ALA A 1 336 ? -17.999 36.017 139.306 1.00 67.89 336 ALA A O 1
ATOM 2527 N N . ASP A 1 337 ? -17.332 34.059 138.403 1.00 67.35 337 ASP A N 1
ATOM 2528 C CA . ASP A 1 337 ? -17.603 33.253 139.598 1.00 66.92 337 ASP A CA 1
ATOM 2529 C C . ASP A 1 337 ? -16.686 33.695 140.750 1.00 66.96 337 ASP A C 1
ATOM 2530 O O . ASP A 1 337 ? -15.474 33.532 140.708 1.00 67.15 337 ASP A O 1
ATOM 2535 N N . PRO A 1 338 ? -17.260 34.290 141.784 1.00 67.24 338 PRO A N 1
ATOM 2536 C CA . PRO A 1 338 ? -16.467 34.745 142.935 1.00 66.80 338 PRO A CA 1
ATOM 2537 C C . PRO A 1 338 ? -16.037 33.574 143.800 1.00 66.06 338 PRO A C 1
ATOM 2538 O O . PRO A 1 338 ? -15.314 33.768 144.755 1.00 65.38 338 PRO A O 1
ATOM 2542 N N . HIS A 1 339 ? -16.509 32.378 143.474 1.00 65.30 339 HIS A N 1
ATOM 2543 C CA . HIS A 1 339 ? -16.098 31.198 144.195 1.00 65.71 339 HIS A CA 1
ATOM 2544 C C . HIS A 1 339 ? -14.804 30.580 143.606 1.00 64.26 339 HIS A C 1
ATOM 2545 O O . HIS A 1 339 ? -14.301 29.560 144.113 1.00 64.02 339 HIS A O 1
ATOM 2552 N N . VAL A 1 340 ? -14.247 31.233 142.578 1.00 62.03 340 VAL A N 1
ATOM 2553 C CA . VAL A 1 340 ? -13.043 30.759 141.914 1.00 59.90 340 VAL A CA 1
ATOM 2554 C C . VAL A 1 340 ? -11.958 31.777 142.089 1.00 58.25 340 VAL A C 1
ATOM 2555 O O . VAL A 1 340 ? -12.032 32.842 141.558 1.00 57.99 340 VAL A O 1
ATOM 2559 N N . ARG A 1 341 ? -10.948 31.465 142.852 1.00 57.05 341 ARG A N 1
ATOM 2560 C CA . ARG A 1 341 ? -9.920 32.439 143.074 1.00 57.53 341 ARG A CA 1
ATOM 2561 C C . ARG A 1 341 ? -9.124 32.756 141.790 1.00 57.61 341 ARG A C 1
ATOM 2562 O O . ARG A 1 341 ? -8.673 31.862 141.093 1.00 58.87 341 ARG A O 1
ATOM 2570 N N . LYS A 1 342 ? -8.938 34.032 141.483 1.00 57.12 342 LYS A N 1
ATOM 2571 C CA . LYS A 1 342 ? -8.204 34.436 140.295 1.00 56.47 342 LYS A CA 1
ATOM 2572 C C . LYS A 1 342 ? -6.921 35.109 140.624 1.00 56.36 342 LYS A C 1
ATOM 2573 O O . LYS A 1 342 ? -6.835 35.763 141.643 1.00 56.71 342 LYS A O 1
ATOM 2579 N N . THR A 1 343 ? -5.922 34.953 139.756 1.00 56.27 343 THR A N 1
ATOM 2580 C CA . THR A 1 343 ? -4.618 35.587 139.937 1.00 56.33 343 THR A CA 1
ATOM 2581 C C . THR A 1 343 ? -4.298 36.175 138.618 1.00 55.21 343 THR A C 1
ATOM 2582 O O . THR A 1 343 ? -4.917 35.794 137.635 1.00 55.98 343 THR A O 1
ATOM 2586 N N . TYR A 1 344 ? -3.402 37.150 138.564 1.00 54.14 344 TYR A N 1
ATOM 2587 C CA . TYR A 1 344 ? -3.190 37.841 137.312 1.00 52.94 344 TYR A CA 1
ATOM 2588 C C . TYR A 1 344 ? -1.741 38.135 137.005 1.00 53.55 344 TYR A C 1
ATOM 2589 O O . TYR A 1 344 ? -0.951 38.485 137.901 1.00 53.97 344 TYR A O 1
ATOM 2598 N N . ILE A 1 345 ? -1.397 37.956 135.727 1.00 53.65 345 ILE A N 1
ATOM 2599 C CA . ILE A 1 345 ? -0.056 38.251 135.210 1.00 53.56 345 ILE A CA 1
ATOM 2600 C C . ILE A 1 345 ? -0.265 38.902 133.861 1.00 53.14 345 ILE A C 1
ATOM 2601 O O . ILE A 1 345 ? -1.401 38.932 133.346 1.00 52.06 345 ILE A O 1
ATOM 2606 N N . ASN A 1 346 ? 0.824 39.407 133.303 1.00 52.71 346 ASN A N 1
ATOM 2607 C CA . ASN A 1 346 ? 0.783 40.084 132.025 1.00 54.01 346 ASN A CA 1
ATOM 2608 C C . ASN A 1 346 ? 0.954 39.132 130.808 1.00 53.86 346 ASN A C 1
ATOM 2609 O O . ASN A 1 346 ? 2.054 38.621 130.553 1.00 53.63 346 ASN A O 1
ATOM 2614 N N . ALA A 1 347 ? -0.113 38.940 130.044 1.00 53.65 347 ALA A N 1
ATOM 2615 C CA . ALA A 1 347 ? -0.080 38.015 128.932 1.00 54.32 347 ALA A CA 1
ATOM 2616 C C . ALA A 1 347 ? 1.142 38.217 128.083 1.00 55.68 347 ALA A C 1
ATOM 2617 O O . ALA A 1 347 ? 1.894 37.294 127.845 1.00 55.88 347 ALA A O 1
ATOM 2619 N N . ARG A 1 348 ? 1.366 39.435 127.629 1.00 57.69 348 ARG A N 1
ATOM 2620 C CA . ARG A 1 348 ? 2.499 39.711 126.749 1.00 58.54 348 ARG A CA 1
ATOM 2621 C C . ARG A 1 348 ? 3.772 39.370 127.475 1.00 58.13 348 ARG A C 1
ATOM 2622 O O . ARG A 1 348 ? 4.693 38.861 126.912 1.00 58.53 348 ARG A O 1
ATOM 2630 N N . ASP A 1 349 ? 3.841 39.592 128.761 1.00 58.39 349 ASP A N 1
ATOM 2631 C CA . ASP A 1 349 ? 5.087 39.249 129.444 1.00 58.70 349 ASP A CA 1
ATOM 2632 C C . ASP A 1 349 ? 5.275 37.738 129.536 1.00 57.31 349 ASP A C 1
ATOM 2633 O O . ASP A 1 349 ? 6.400 37.252 129.673 1.00 57.37 349 ASP A O 1
ATOM 2638 N N . PHE A 1 350 ? 4.167 37.011 129.504 1.00 55.60 350 PHE A N 1
ATOM 2639 C CA . PHE A 1 350 ? 4.183 35.545 129.562 1.00 54.17 350 PHE A CA 1
ATOM 2640 C C . PHE A 1 350 ? 4.881 34.988 128.336 1.00 53.58 350 PHE A C 1
ATOM 2641 O O . PHE A 1 350 ? 5.816 34.215 128.416 1.00 52.79 350 PHE A O 1
ATOM 2649 N N . PHE A 1 351 ? 4.418 35.419 127.175 1.00 53.39 351 PHE A N 1
ATOM 2650 C CA . PHE A 1 351 ? 5.020 35.014 125.942 1.00 52.79 351 PHE A CA 1
ATOM 2651 C C . PHE A 1 351 ? 6.468 35.435 125.922 1.00 53.51 351 PHE A C 1
ATOM 2652 O O . PHE A 1 351 ? 7.304 34.790 125.320 1.00 54.02 351 PHE A O 1
ATOM 2660 N N . GLN A 1 352 ? 6.785 36.527 126.595 1.00 54.51 352 GLN A N 1
ATOM 2661 C CA . GLN A 1 352 ? 8.162 37.021 126.614 1.00 55.17 352 GLN A CA 1
ATOM 2662 C C . GLN A 1 352 ? 9.028 36.076 127.428 1.00 54.25 352 GLN A C 1
ATOM 2663 O O . GLN A 1 352 ? 10.151 35.748 127.046 1.00 55.01 352 GLN A O 1
ATOM 2669 N N . THR A 1 353 ? 8.524 35.634 128.567 1.00 52.70 353 THR A N 1
ATOM 2670 C CA . THR A 1 353 ? 9.312 34.751 129.375 1.00 51.40 353 THR A CA 1
ATOM 2671 C C . THR A 1 353 ? 9.497 33.489 128.582 1.00 51.13 353 THR A C 1
ATOM 2672 O O . THR A 1 353 ? 10.621 32.966 128.448 1.00 51.83 353 THR A O 1
ATOM 2676 N N . LEU A 1 354 ? 8.400 33.009 128.014 1.00 50.07 354 LEU A N 1
ATOM 2677 C CA . LEU A 1 354 ? 8.438 31.796 127.201 1.00 49.23 354 LEU A CA 1
ATOM 2678 C C . LEU A 1 354 ? 9.552 31.817 126.141 1.00 48.75 354 LEU A C 1
ATOM 2679 O O . LEU A 1 354 ? 10.446 30.953 126.089 1.00 47.09 354 LEU A O 1
ATOM 2684 N N . ALA A 1 355 ? 9.539 32.857 125.326 1.00 48.67 355 ALA A N 1
ATOM 2685 C CA . ALA A 1 355 ? 10.551 32.962 124.296 1.00 49.24 355 ALA A CA 1
ATOM 2686 C C . ALA A 1 355 ? 11.958 33.041 124.854 1.00 49.61 355 ALA A C 1
ATOM 2687 O O . ALA A 1 355 ? 12.921 32.639 124.192 1.00 48.49 355 ALA A O 1
ATOM 2689 N N . GLU A 1 356 ? 12.100 33.559 126.070 1.00 50.57 356 GLU A N 1
ATOM 2690 C CA . GLU A 1 356 ? 13.445 33.745 126.578 1.00 51.69 356 GLU A CA 1
ATOM 2691 C C . GLU A 1 356 ? 13.984 32.462 127.096 1.00 51.43 356 GLU A C 1
ATOM 2692 O O . GLU A 1 356 ? 15.158 32.197 126.973 1.00 51.24 356 GLU A O 1
ATOM 2698 N N . ILE A 1 357 ? 13.116 31.659 127.684 1.00 51.89 357 ILE A N 1
ATOM 2699 C CA . ILE A 1 357 ? 13.527 30.367 128.208 1.00 51.82 357 ILE A CA 1
ATOM 2700 C C . ILE A 1 357 ? 13.792 29.466 127.012 1.00 51.18 357 ILE A C 1
ATOM 2701 O O . ILE A 1 357 ? 14.755 28.719 127.010 1.00 50.31 357 ILE A O 1
ATOM 2706 N N . GLN A 1 358 ? 12.951 29.578 125.979 1.00 50.83 358 GLN A N 1
ATOM 2707 C CA . GLN A 1 358 ? 13.123 28.761 124.787 1.00 51.22 358 GLN A CA 1
ATOM 2708 C C . GLN A 1 358 ? 14.410 29.123 124.108 1.00 52.26 358 GLN A C 1
ATOM 2709 O O . GLN A 1 358 ? 15.111 28.283 123.616 1.00 51.87 358 GLN A O 1
ATOM 2715 N N . PHE A 1 359 ? 14.711 30.402 124.084 1.00 55.01 359 PHE A N 1
ATOM 2716 C CA . PHE A 1 359 ? 15.950 30.890 123.490 1.00 56.98 359 PHE A CA 1
ATOM 2717 C C . PHE A 1 359 ? 17.162 30.199 124.057 1.00 57.81 359 PHE A C 1
ATOM 2718 O O . PHE A 1 359 ? 18.102 29.949 123.349 1.00 57.73 359 PHE A O 1
ATOM 2726 N N . GLU A 1 360 ? 17.117 29.868 125.339 1.00 59.40 360 GLU A N 1
ATOM 2727 C CA . GLU A 1 360 ? 18.252 29.263 126.016 1.00 60.76 360 GLU A CA 1
ATOM 2728 C C . GLU A 1 360 ? 18.197 27.722 126.099 1.00 59.78 360 GLU A C 1
ATOM 2729 O O . GLU A 1 360 ? 19.214 27.056 125.960 1.00 61.35 360 GLU A O 1
ATOM 2735 N N . SER A 1 361 ? 17.019 27.151 126.324 1.00 57.91 361 SER A N 1
ATOM 2736 C CA . SER A 1 361 ? 16.891 25.721 126.558 1.00 55.46 361 SER A CA 1
ATOM 2737 C C . SER A 1 361 ? 16.175 24.931 125.496 1.00 53.22 361 SER A C 1
ATOM 2738 O O . SER A 1 361 ? 16.113 23.698 125.575 1.00 53.22 361 SER A O 1
ATOM 2741 N N . GLY A 1 362 ? 15.575 25.604 124.536 1.00 50.33 362 GLY A N 1
ATOM 2742 C CA . GLY A 1 362 ? 14.903 24.887 123.480 1.00 48.68 362 GLY A CA 1
ATOM 2743 C C . GLY A 1 362 ? 13.415 24.695 123.733 1.00 47.26 362 GLY A C 1
ATOM 2744 O O . GLY A 1 362 ? 12.630 24.835 122.833 1.00 45.64 362 GLY A O 1
ATOM 2745 N N . TYR A 1 363 ? 13.040 24.347 124.949 1.00 46.61 363 TYR A N 1
ATOM 2746 C CA . TYR A 1 363 ? 11.649 24.191 125.315 1.00 46.20 363 TYR A CA 1
ATOM 2747 C C . TYR A 1 363 ? 11.352 25.410 126.161 1.00 46.16 363 TYR A C 1
ATOM 2748 O O . TYR A 1 363 ? 12.262 26.168 126.396 1.00 46.76 363 TYR A O 1
ATOM 2757 N N . PRO A 1 364 ? 10.157 25.604 126.696 1.00 45.38 364 PRO A N 1
ATOM 2758 C CA . PRO A 1 364 ? 9.039 24.656 126.727 1.00 44.55 364 PRO A CA 1
ATOM 2759 C C . PRO A 1 364 ? 8.431 24.319 125.415 1.00 42.90 364 PRO A C 1
ATOM 2760 O O . PRO A 1 364 ? 8.348 25.203 124.590 1.00 42.74 364 PRO A O 1
ATOM 2764 N N . TYR A 1 365 ? 7.960 23.090 125.266 1.00 41.51 365 TYR A N 1
ATOM 2765 C CA . TYR A 1 365 ? 7.123 22.735 124.117 1.00 41.13 365 TYR A CA 1
ATOM 2766 C C . TYR A 1 365 ? 5.800 23.505 124.287 1.00 40.18 365 TYR A C 1
ATOM 2767 O O . TYR A 1 365 ? 5.514 24.009 125.365 1.00 39.60 365 TYR A O 1
ATOM 2776 N N . ILE A 1 366 ? 4.988 23.548 123.245 1.00 39.18 366 ILE A N 1
ATOM 2777 C CA . ILE A 1 366 ? 3.748 24.274 123.281 1.00 38.33 366 ILE A CA 1
ATOM 2778 C C . ILE A 1 366 ? 2.723 23.426 122.628 1.00 38.21 366 ILE A C 1
ATOM 2779 O O . ILE A 1 366 ? 2.944 22.916 121.542 1.00 38.51 366 ILE A O 1
ATOM 2784 N N . MET A 1 367 ? 1.579 23.303 123.268 1.00 38.38 367 MET A N 1
ATOM 2785 C CA . MET A 1 367 ? 0.485 22.551 122.714 1.00 39.25 367 MET A CA 1
ATOM 2786 C C . MET A 1 367 ? -0.711 23.484 122.668 1.00 39.55 367 MET A C 1
ATOM 2787 O O . MET A 1 367 ? -1.167 23.953 123.682 1.00 39.55 367 MET A O 1
ATOM 2792 N N . PHE A 1 368 ? -1.228 23.711 121.470 1.00 39.98 368 PHE A N 1
ATOM 2793 C CA . PHE A 1 368 ? -2.331 24.609 121.256 1.00 39.51 368 PHE A CA 1
ATOM 2794 C C . PHE A 1 368 ? -3.632 23.911 121.529 1.00 39.36 368 PHE A C 1
ATOM 2795 O O . PHE A 1 368 ? -4.357 23.498 120.649 1.00 39.64 368 PHE A O 1
ATOM 2803 N N . GLU A 1 369 ? -3.931 23.816 122.789 1.00 39.77 369 GLU A N 1
ATOM 2804 C CA . GLU A 1 369 ? -5.188 23.236 123.265 1.00 40.94 369 GLU A CA 1
ATOM 2805 C C . GLU A 1 369 ? -6.401 23.474 122.399 1.00 41.49 369 GLU A C 1
ATOM 2806 O O . GLU A 1 369 ? -7.097 22.537 122.047 1.00 40.93 369 GLU A O 1
ATOM 2812 N N . ASP A 1 370 ? -6.699 24.726 122.054 1.00 42.95 370 ASP A N 1
ATOM 2813 C CA . ASP A 1 370 ? -7.961 24.921 121.298 1.00 43.60 370 ASP A CA 1
ATOM 2814 C C . ASP A 1 370 ? -7.874 24.365 119.915 1.00 42.99 370 ASP A C 1
ATOM 2815 O O . ASP A 1 370 ? -8.831 23.771 119.456 1.00 42.53 370 ASP A O 1
ATOM 2820 N N . THR A 1 371 ? -6.741 24.557 119.261 1.00 42.88 371 THR A N 1
ATOM 2821 C CA . THR A 1 371 ? -6.569 24.031 117.928 1.00 43.49 371 THR A CA 1
ATOM 2822 C C . THR A 1 371 ? -6.742 22.516 117.987 1.00 43.85 371 THR A C 1
ATOM 2823 O O . THR A 1 371 ? -7.475 21.932 117.179 1.00 43.68 371 THR A O 1
ATOM 2827 N N . VAL A 1 372 ? -6.115 21.893 118.992 1.00 43.75 372 VAL A N 1
ATOM 2828 C CA . VAL A 1 372 ? -6.113 20.446 119.132 1.00 43.37 372 VAL A CA 1
ATOM 2829 C C . VAL A 1 372 ? -7.498 19.878 119.319 1.00 44.82 372 VAL A C 1
ATOM 2830 O O . VAL A 1 372 ? -7.902 18.975 118.600 1.00 44.59 372 VAL A O 1
ATOM 2834 N N . ASN A 1 373 ? -8.230 20.391 120.296 1.00 46.68 373 ASN A N 1
ATOM 2835 C CA . ASN A 1 373 ? -9.561 19.875 120.566 1.00 48.26 373 ASN A CA 1
ATOM 2836 C C . ASN A 1 373 ? -10.536 20.092 119.428 1.00 49.03 373 ASN A C 1
ATOM 2837 O O . ASN A 1 373 ? -11.445 19.303 119.191 1.00 49.63 373 ASN A O 1
ATOM 2842 N N . ARG A 1 374 ? -10.345 21.183 118.725 1.00 49.80 374 ARG A N 1
ATOM 2843 C CA . ARG A 1 374 ? -11.245 21.549 117.665 1.00 50.63 374 ARG A CA 1
ATOM 2844 C C . ARG A 1 374 ? -11.076 20.552 116.581 1.00 49.75 374 ARG A C 1
ATOM 2845 O O . ARG A 1 374 ? -12.004 20.202 115.933 1.00 50.47 374 ARG A O 1
ATOM 2853 N N . ALA A 1 375 ? -9.870 20.053 116.403 1.00 49.42 375 ALA A N 1
ATOM 2854 C CA . ALA A 1 375 ? -9.612 19.078 115.352 1.00 48.27 375 ALA A CA 1
ATOM 2855 C C . ALA A 1 375 ? -9.794 17.646 115.865 1.00 47.95 375 ALA A C 1
ATOM 2856 O O . ALA A 1 375 ? -9.859 16.724 115.097 1.00 48.37 375 ALA A O 1
ATOM 2858 N N . ASN A 1 376 ? -9.908 17.459 117.172 1.00 47.36 376 ASN A N 1
ATOM 2859 C CA . ASN A 1 376 ? -10.018 16.133 117.724 1.00 46.63 376 ASN A CA 1
ATOM 2860 C C . ASN A 1 376 ? -11.322 15.448 117.427 1.00 46.33 376 ASN A C 1
ATOM 2861 O O . ASN A 1 376 ? -12.334 15.889 117.874 1.00 46.99 376 ASN A O 1
ATOM 2866 N N . PRO A 1 377 ? -11.305 14.346 116.710 1.00 46.21 377 PRO A N 1
ATOM 2867 C CA . PRO A 1 377 ? -12.540 13.597 116.413 1.00 46.04 377 PRO A CA 1
ATOM 2868 C C . PRO A 1 377 ? -12.980 12.680 117.506 1.00 47.20 377 PRO A C 1
ATOM 2869 O O . PRO A 1 377 ? -13.979 11.963 117.348 1.00 47.56 377 PRO A O 1
ATOM 2873 N N . ILE A 1 378 ? -12.246 12.650 118.608 1.00 47.63 378 ILE A N 1
ATOM 2874 C CA . ILE A 1 378 ? -12.590 11.743 119.687 1.00 47.33 378 ILE A CA 1
ATOM 2875 C C . ILE A 1 378 ? -13.248 12.439 120.858 1.00 48.31 378 ILE A C 1
ATOM 2876 O O . ILE A 1 378 ? -12.813 13.487 121.314 1.00 49.81 378 ILE A O 1
ATOM 2881 N N . ALA A 1 379 ? -14.311 11.842 121.363 1.00 49.31 379 ALA A N 1
ATOM 2882 C CA . ALA A 1 379 ? -15.054 12.417 122.469 1.00 49.63 379 ALA A CA 1
ATOM 2883 C C . ALA A 1 379 ? -14.081 12.604 123.601 1.00 50.26 379 ALA A C 1
ATOM 2884 O O . ALA A 1 379 ? -13.404 11.647 124.011 1.00 51.69 379 ALA A O 1
ATOM 2886 N N . GLY A 1 380 ? -14.005 13.824 124.098 1.00 49.79 380 GLY A N 1
ATOM 2887 C CA . GLY A 1 380 ? -13.143 14.121 125.217 1.00 49.11 380 GLY A CA 1
ATOM 2888 C C . GLY A 1 380 ? -12.222 15.257 124.847 1.00 48.35 380 GLY A C 1
ATOM 2889 O O . GLY A 1 380 ? -12.210 15.698 123.699 1.00 48.66 380 GLY A O 1
ATOM 2890 N N . ARG A 1 381 ? -11.459 15.725 125.823 1.00 47.12 381 ARG A N 1
ATOM 2891 C CA . ARG A 1 381 ? -10.542 16.801 125.597 1.00 46.73 381 ARG A CA 1
ATOM 2892 C C . ARG A 1 381 ? -9.121 16.293 125.635 1.00 44.83 381 ARG A C 1
ATOM 2893 O O . ARG A 1 381 ? -8.868 15.254 126.214 1.00 45.60 381 ARG A O 1
ATOM 2901 N N . ILE A 1 382 ? -8.210 17.032 125.019 1.00 42.47 382 ILE A N 1
ATOM 2902 C CA . ILE A 1 382 ? -6.823 16.697 125.016 1.00 41.10 382 ILE A CA 1
ATOM 2903 C C . ILE A 1 382 ? -6.110 17.778 125.810 1.00 40.76 382 ILE A C 1
ATOM 2904 O O . ILE A 1 382 ? -6.036 18.924 125.408 1.00 41.01 382 ILE A O 1
ATOM 2909 N N . ASN A 1 383 ? -5.568 17.379 126.949 1.00 40.29 383 ASN A N 1
ATOM 2910 C CA . ASN A 1 383 ? -4.962 18.255 127.905 1.00 38.67 383 ASN A CA 1
ATOM 2911 C C . ASN A 1 383 ? -3.454 18.123 128.026 1.00 37.77 383 ASN A C 1
ATOM 2912 O O . ASN A 1 383 ? -2.870 18.834 128.805 1.00 36.87 383 ASN A O 1
ATOM 2917 N N . MET A 1 384 ? -2.808 17.223 127.288 1.00 38.05 384 MET A N 1
ATOM 2918 C CA . MET A 1 384 ? -1.342 17.093 127.357 1.00 38.04 384 MET A CA 1
ATOM 2919 C C . MET A 1 384 ? -0.698 16.477 126.151 1.00 38.49 384 MET A C 1
ATOM 2920 O O . MET A 1 384 ? -1.355 16.122 125.227 1.00 39.31 384 MET A O 1
ATOM 2925 N N . SER A 1 385 ? 0.616 16.349 126.123 1.00 40.16 385 SER A N 1
ATOM 2926 C CA . SER A 1 385 ? 1.290 15.689 124.994 1.00 40.07 385 SER A CA 1
ATOM 2927 C C . SER A 1 385 ? 2.533 15.004 125.492 1.00 40.73 385 SER A C 1
ATOM 2928 O O . SER A 1 385 ? 2.756 14.861 126.682 1.00 41.09 385 SER A O 1
ATOM 2931 N N . ASN A 1 386 ? 3.397 14.593 124.585 1.00 41.54 386 ASN A N 1
ATOM 2932 C CA . ASN A 1 386 ? 4.538 13.785 125.015 1.00 41.41 386 ASN A CA 1
ATOM 2933 C C . ASN A 1 386 ? 5.854 14.478 124.964 1.00 40.34 386 ASN A C 1
ATOM 2934 O O . ASN A 1 386 ? 5.953 15.608 124.608 1.00 39.51 386 ASN A O 1
ATOM 2939 N N . LEU A 1 387 ? 6.879 13.746 125.312 1.00 40.63 387 LEU A N 1
ATOM 2940 C CA . LEU A 1 387 ? 8.211 14.280 125.321 1.00 41.49 387 LEU A CA 1
ATOM 2941 C C . LEU A 1 387 ? 8.642 14.869 123.947 1.00 41.57 387 LEU A C 1
ATOM 2942 O O . LEU A 1 387 ? 9.588 15.646 123.883 1.00 41.04 387 LEU A O 1
ATOM 2947 N N . CYS A 1 388 ? 7.942 14.551 122.863 1.00 42.11 388 CYS A N 1
ATOM 2948 C CA . CYS A 1 388 ? 8.300 15.103 121.530 1.00 43.27 388 CYS A CA 1
ATOM 2949 C C . CYS A 1 388 ? 7.127 15.921 120.871 1.00 43.72 388 CYS A C 1
ATOM 2950 O O . CYS A 1 388 ? 7.173 16.336 119.691 1.00 43.93 388 CYS A O 1
ATOM 2953 N N . SER A 1 389 ? 6.086 16.155 121.662 1.00 43.10 389 SER A N 1
ATOM 2954 C CA . SER A 1 389 ? 4.940 16.970 121.274 1.00 42.85 389 SER A CA 1
ATOM 2955 C C . SER A 1 389 ? 4.133 16.568 120.057 1.00 42.73 389 SER A C 1
ATOM 2956 O O . SER A 1 389 ? 3.334 17.365 119.592 1.00 41.83 389 SER A O 1
ATOM 2959 N N . GLU A 1 390 ? 4.283 15.327 119.611 1.00 42.81 390 GLU A N 1
ATOM 2960 C CA . GLU A 1 390 ? 3.525 14.791 118.488 1.00 42.30 390 GLU A CA 1
ATOM 2961 C C . GLU A 1 390 ? 2.336 14.004 118.906 1.00 40.33 390 GLU A C 1
ATOM 2962 O O . GLU A 1 390 ? 1.442 13.867 118.099 1.00 41.52 390 GLU A O 1
ATOM 2968 N N . ILE A 1 391 ? 2.291 13.487 120.126 1.00 37.53 391 ILE A N 1
ATOM 2969 C CA . ILE A 1 391 ? 1.142 12.700 120.536 1.00 37.06 391 ILE A CA 1
ATOM 2970 C C . ILE A 1 391 ? 0.017 13.547 121.143 1.00 36.91 391 ILE A C 1
ATOM 2971 O O . ILE A 1 391 ? 0.234 14.297 122.061 1.00 37.62 391 ILE A O 1
ATOM 2976 N N . LEU A 1 392 ? -1.203 13.394 120.660 1.00 36.74 392 LEU A N 1
ATOM 2977 C CA . LEU A 1 392 ? -2.349 14.125 121.196 1.00 36.58 392 LEU A CA 1
ATOM 2978 C C . LEU A 1 392 ? -3.543 13.206 121.214 1.00 37.49 392 LEU A C 1
ATOM 2979 O O . LEU A 1 392 ? -4.143 13.028 120.171 1.00 38.75 392 LEU A O 1
ATOM 2984 N N . GLN A 1 393 ? -3.908 12.676 122.376 1.00 37.90 393 GLN A N 1
ATOM 2985 C CA . GLN A 1 393 ? -5.042 11.761 122.563 1.00 37.87 393 GLN A CA 1
ATOM 2986 C C . GLN A 1 393 ? -5.755 12.089 123.862 1.00 38.53 393 GLN A C 1
ATOM 2987 O O . GLN A 1 393 ? -5.227 12.759 124.700 1.00 39.11 393 GLN A O 1
ATOM 2993 N N . VAL A 1 394 ? -6.916 11.509 124.090 1.00 39.49 394 VAL A N 1
ATOM 2994 C CA . VAL A 1 394 ? -7.649 11.734 125.317 1.00 39.59 394 VAL A CA 1
ATOM 2995 C C . VAL A 1 394 ? -7.206 10.777 126.380 1.00 39.76 394 VAL A C 1
ATOM 2996 O O . VAL A 1 394 ? -6.663 9.743 126.093 1.00 40.35 394 VAL A O 1
ATOM 3000 N N . ASN A 1 395 ? -7.519 11.121 127.608 1.00 40.04 395 ASN A N 1
ATOM 3001 C CA . ASN A 1 395 ? -7.162 10.332 128.750 1.00 40.51 395 ASN A CA 1
ATOM 3002 C C . ASN A 1 395 ? -8.258 10.469 129.834 1.00 40.65 395 ASN A C 1
ATOM 3003 O O . ASN A 1 395 ? -9.215 11.239 129.684 1.00 40.36 395 ASN A O 1
ATOM 3008 N N . SER A 1 396 ? -8.137 9.726 130.921 1.00 40.16 396 SER A N 1
ATOM 3009 C CA . SER A 1 396 ? -9.174 9.805 131.945 1.00 40.36 396 SER A CA 1
ATOM 3010 C C . SER A 1 396 ? -8.545 9.456 133.309 1.00 39.82 396 SER A C 1
ATOM 3011 O O . SER A 1 396 ? -7.551 8.768 133.360 1.00 40.89 396 SER A O 1
ATOM 3014 N N . ALA A 1 397 ? -9.111 9.969 134.389 1.00 39.05 397 ALA A N 1
ATOM 3015 C CA . ALA A 1 397 ? -8.565 9.766 135.710 1.00 38.81 397 ALA A CA 1
ATOM 3016 C C . ALA A 1 397 ? -8.698 8.339 136.228 1.00 38.65 397 ALA A C 1
ATOM 3017 O O . ALA A 1 397 ? -9.502 7.625 135.798 1.00 38.58 397 ALA A O 1
ATOM 3019 N N . SER A 1 398 ? -7.803 7.952 137.123 1.00 39.81 398 SER A N 1
ATOM 3020 C CA . SER A 1 398 ? -7.824 6.684 137.821 1.00 39.78 398 SER A CA 1
ATOM 3021 C C . SER A 1 398 ? -8.034 7.140 139.249 1.00 40.32 398 SER A C 1
ATOM 3022 O O . SER A 1 398 ? -7.684 8.256 139.609 1.00 40.02 398 SER A O 1
ATOM 3025 N N . ARG A 1 399 ? -8.655 6.302 140.046 1.00 41.40 399 ARG A N 1
ATOM 3026 C CA . ARG A 1 399 ? -8.884 6.621 141.441 1.00 42.26 399 ARG A CA 1
ATOM 3027 C C . ARG A 1 399 ? -8.242 5.549 142.254 1.00 41.36 399 ARG A C 1
ATOM 3028 O O . ARG A 1 399 ? -8.127 4.452 141.795 1.00 40.81 399 ARG A O 1
ATOM 3036 N N . TYR A 1 400 ? -7.840 5.862 143.470 1.00 41.66 400 TYR A N 1
ATOM 3037 C CA . TYR A 1 400 ? -7.122 4.887 144.258 1.00 41.54 400 TYR A CA 1
ATOM 3038 C C . TYR A 1 400 ? -7.673 4.643 145.618 1.00 42.37 400 TYR A C 1
ATOM 3039 O O . TYR A 1 400 ? -8.397 5.445 146.195 1.00 42.71 400 TYR A O 1
ATOM 3048 N N . ASP A 1 401 ? -7.252 3.520 146.146 1.00 43.62 401 ASP A N 1
ATOM 3049 C CA . ASP A 1 401 ? -7.574 3.139 147.487 1.00 44.23 401 ASP A CA 1
ATOM 3050 C C . ASP A 1 401 ? -6.429 3.703 148.274 1.00 44.81 401 ASP A C 1
ATOM 3051 O O . ASP A 1 401 ? -5.415 4.066 147.712 1.00 44.72 401 ASP A O 1
ATOM 3056 N N . ASP A 1 402 ? -6.526 3.756 149.585 1.00 45.78 402 ASP A N 1
ATOM 3057 C CA . ASP A 1 402 ? -5.442 4.329 150.344 1.00 46.18 402 ASP A CA 1
ATOM 3058 C C . ASP A 1 402 ? -4.206 3.448 150.289 1.00 45.54 402 ASP A C 1
ATOM 3059 O O . ASP A 1 402 ? -3.103 3.908 150.510 1.00 47.21 402 ASP A O 1
ATOM 3064 N N . ASN A 1 403 ? -4.349 2.170 150.010 1.00 44.21 403 ASN A N 1
ATOM 3065 C CA . ASN A 1 403 ? -3.156 1.343 149.964 1.00 43.19 403 ASN A CA 1
ATOM 3066 C C . ASN A 1 403 ? -2.467 1.461 148.608 1.00 41.90 403 ASN A C 1
ATOM 3067 O O . ASN A 1 403 ? -1.449 0.861 148.368 1.00 41.18 403 ASN A O 1
ATOM 3072 N N . LEU A 1 404 ? -3.019 2.296 147.745 1.00 41.84 404 LEU A N 1
ATOM 3073 C CA . LEU A 1 404 ? -2.428 2.641 146.447 1.00 41.27 404 LEU A CA 1
ATOM 3074 C C . LEU A 1 404 ? -3.003 1.748 145.361 1.00 41.18 404 LEU A C 1
ATOM 3075 O O . LEU A 1 404 ? -2.778 1.953 144.177 1.00 41.09 404 LEU A O 1
ATOM 3080 N N . ASP A 1 405 ? -3.779 0.760 145.783 1.00 41.48 405 ASP A N 1
ATOM 3081 C CA . ASP A 1 405 ? -4.472 -0.148 144.853 1.00 41.15 405 ASP A CA 1
ATOM 3082 C C . ASP A 1 405 ? -5.355 0.746 144.004 1.00 41.22 405 ASP A C 1
ATOM 3083 O O . ASP A 1 405 ? -5.775 1.809 144.470 1.00 39.72 405 ASP A O 1
ATOM 3088 N N . TYR A 1 406 ? -5.554 0.363 142.737 1.00 42.06 406 TYR A N 1
ATOM 3089 C CA . TYR A 1 406 ? -6.527 1.059 141.894 1.00 42.10 406 TYR A CA 1
ATOM 3090 C C . TYR A 1 406 ? -7.954 0.600 142.286 1.00 42.63 406 TYR A C 1
ATOM 3091 O O . TYR A 1 406 ? -8.188 -0.658 142.493 1.00 42.93 406 TYR A O 1
ATOM 3100 N N . THR A 1 407 ? -8.865 1.569 142.466 1.00 41.92 407 THR A N 1
ATOM 3101 C CA . THR A 1 407 ? -10.301 1.257 142.617 1.00 42.41 407 THR A CA 1
ATOM 3102 C C . THR A 1 407 ? -10.996 1.531 141.299 1.00 41.70 407 THR A C 1
ATOM 3103 O O . THR A 1 407 ? -12.092 1.080 141.061 1.00 42.68 407 THR A O 1
ATOM 3107 N N . HIS A 1 408 ? -10.384 2.302 140.438 1.00 41.80 408 HIS A N 1
ATOM 3108 C CA . HIS A 1 408 ? -10.959 2.555 139.112 1.00 41.25 408 HIS A CA 1
ATOM 3109 C C . HIS A 1 408 ? -9.804 2.806 138.206 1.00 40.60 408 HIS A C 1
ATOM 3110 O O . HIS A 1 408 ? -9.038 3.744 138.463 1.00 40.68 408 HIS A O 1
ATOM 3117 N N . ILE A 1 409 ? -9.597 1.934 137.227 1.00 39.84 409 ILE A N 1
ATOM 3118 C CA . ILE A 1 409 ? -8.438 2.062 136.340 1.00 39.57 409 ILE A CA 1
ATOM 3119 C C . ILE A 1 409 ? -8.778 2.985 135.169 1.00 39.58 409 ILE A C 1
ATOM 3120 O O . ILE A 1 409 ? -9.523 2.604 134.301 1.00 39.93 409 ILE A O 1
ATOM 3125 N N . GLY A 1 410 ? -8.239 4.192 135.134 1.00 38.94 410 GLY A N 1
ATOM 3126 C CA . GLY A 1 410 ? -8.605 5.124 134.080 1.00 38.33 410 GLY A CA 1
ATOM 3127 C C . GLY A 1 410 ? -7.850 4.777 132.850 1.00 38.03 410 GLY A C 1
ATOM 3128 O O . GLY A 1 410 ? -7.311 3.673 132.788 1.00 36.68 410 GLY A O 1
ATOM 3129 N N . HIS A 1 411 ? -7.691 5.746 131.942 1.00 38.07 411 HIS A N 1
ATOM 3130 C CA . HIS A 1 411 ? -6.975 5.496 130.680 1.00 37.96 411 HIS A CA 1
ATOM 3131 C C . HIS A 1 411 ? -5.864 6.472 130.417 1.00 38.43 411 HIS A C 1
ATOM 3132 O O . HIS A 1 411 ? -6.107 7.647 130.204 1.00 38.57 411 HIS A O 1
ATOM 3139 N N . ASP A 1 412 ? -4.632 5.988 130.409 1.00 38.44 412 ASP A N 1
ATOM 3140 C CA . ASP A 1 412 ? -3.522 6.823 130.032 1.00 38.25 412 ASP A CA 1
ATOM 3141 C C . ASP A 1 412 ? -3.005 6.446 128.611 1.00 37.08 412 ASP A C 1
ATOM 3142 O O . ASP A 1 412 ? -3.612 5.649 127.975 1.00 36.47 412 ASP A O 1
ATOM 3147 N N . ILE A 1 413 ? -1.921 7.032 128.127 1.00 36.25 413 ILE A N 1
ATOM 3148 C CA . ILE A 1 413 ? -1.519 6.843 126.764 1.00 37.22 413 ILE A CA 1
ATOM 3149 C C . ILE A 1 413 ? -0.095 6.334 126.574 1.00 39.46 413 ILE A C 1
ATOM 3150 O O . ILE A 1 413 ? 0.886 6.884 127.083 1.00 38.58 413 ILE A O 1
ATOM 3155 N N . SER A 1 414 ? 0.003 5.241 125.838 1.00 42.02 414 SER A N 1
ATOM 3156 C CA . SER A 1 414 ? 1.292 4.681 125.537 1.00 43.25 414 SER A CA 1
ATOM 3157 C C . SER A 1 414 ? 1.326 4.991 124.069 1.00 44.24 414 SER A C 1
ATOM 3158 O O . SER A 1 414 ? 0.339 5.299 123.477 1.00 42.63 414 SER A O 1
ATOM 3161 N N . CYS A 1 415 ? 2.456 4.917 123.435 1.00 46.57 415 CYS A N 1
ATOM 3162 C CA . CYS A 1 415 ? 2.410 5.407 122.091 1.00 48.45 415 CYS A CA 1
ATOM 3163 C C . CYS A 1 415 ? 3.267 4.546 121.064 1.00 48.30 415 CYS A C 1
ATOM 3164 O O . CYS A 1 415 ? 4.490 4.478 121.083 1.00 48.32 415 CYS A O 1
ATOM 3167 N N . ASN A 1 416 ? 2.532 3.828 120.228 1.00 47.76 416 ASN A N 1
ATOM 3168 C CA . ASN A 1 416 ? 3.073 2.867 119.301 1.00 47.15 416 ASN A CA 1
ATOM 3169 C C . ASN A 1 416 ? 3.375 3.506 117.971 1.00 46.36 416 ASN A C 1
ATOM 3170 O O . ASN A 1 416 ? 2.432 3.850 117.245 1.00 47.55 416 ASN A O 1
ATOM 3175 N N . LEU A 1 417 ? 4.656 3.620 117.613 1.00 44.11 417 LEU A N 1
ATOM 3176 C CA . LEU A 1 417 ? 5.015 4.356 116.421 1.00 42.00 417 LEU A CA 1
ATOM 3177 C C . LEU A 1 417 ? 5.749 3.622 115.340 1.00 40.68 417 LEU A C 1
ATOM 3178 O O . LEU A 1 417 ? 6.498 2.669 115.554 1.00 39.70 417 LEU A O 1
ATOM 3183 N N . GLY A 1 418 ? 5.652 4.217 114.158 1.00 39.80 418 GLY A N 1
ATOM 3184 C CA . GLY A 1 418 ? 6.391 3.752 113.010 1.00 38.59 418 GLY A CA 1
ATOM 3185 C C . GLY A 1 418 ? 6.277 4.713 111.879 1.00 37.27 418 GLY A C 1
ATOM 3186 O O . GLY A 1 418 ? 5.259 5.329 111.744 1.00 34.76 418 GLY A O 1
ATOM 3187 N N . SER A 1 419 ? 7.268 4.744 111.005 1.00 37.94 419 SER A N 1
ATOM 3188 C CA . SER A 1 419 ? 7.156 5.614 109.844 1.00 39.92 419 SER A CA 1
ATOM 3189 C C . SER A 1 419 ? 7.533 5.078 108.447 1.00 39.69 419 SER A C 1
ATOM 3190 O O . SER A 1 419 ? 8.542 4.425 108.268 1.00 40.72 419 SER A O 1
ATOM 3193 N N . LEU A 1 420 ? 6.719 5.494 107.477 1.00 38.78 420 LEU A N 1
ATOM 3194 C CA . LEU A 1 420 ? 6.905 5.333 106.035 1.00 38.80 420 LEU A CA 1
ATOM 3195 C C . LEU A 1 420 ? 7.917 6.369 105.463 1.00 38.64 420 LEU A C 1
ATOM 3196 O O . LEU A 1 420 ? 7.974 7.485 105.915 1.00 39.19 420 LEU A O 1
ATOM 3201 N N . ASN A 1 421 ? 8.707 6.004 104.458 1.00 38.14 421 ASN A N 1
ATOM 3202 C CA . ASN A 1 421 ? 9.653 6.917 103.822 1.00 36.65 421 ASN A CA 1
ATOM 3203 C C . ASN A 1 421 ? 8.992 7.358 102.544 1.00 37.28 421 ASN A C 1
ATOM 3204 O O . ASN A 1 421 ? 8.878 6.604 101.592 1.00 37.53 421 ASN A O 1
ATOM 3209 N N . ILE A 1 422 ? 8.528 8.597 102.542 1.00 37.73 422 ILE A N 1
ATOM 3210 C CA . ILE A 1 422 ? 7.769 9.150 101.452 1.00 38.31 422 ILE A CA 1
ATOM 3211 C C . ILE A 1 422 ? 8.324 8.833 100.039 1.00 37.49 422 ILE A C 1
ATOM 3212 O O . ILE A 1 422 ? 7.590 8.455 99.158 1.00 37.11 422 ILE A O 1
ATOM 3217 N N . ALA A 1 423 ? 9.596 8.949 99.830 1.00 37.20 423 ALA A N 1
ATOM 3218 C CA . ALA A 1 423 ? 10.089 8.753 98.520 1.00 38.81 423 ALA A CA 1
ATOM 3219 C C . ALA A 1 423 ? 9.776 7.309 98.099 1.00 40.77 423 ALA A C 1
ATOM 3220 O O . ALA A 1 423 ? 9.079 7.029 97.071 1.00 41.77 423 ALA A O 1
ATOM 3222 N N . HIS A 1 424 ? 10.208 6.362 98.909 1.00 41.08 424 HIS A N 1
ATOM 3223 C CA . HIS A 1 424 ? 9.926 4.996 98.550 1.00 40.60 424 HIS A CA 1
ATOM 3224 C C . HIS A 1 424 ? 8.410 4.760 98.482 1.00 41.57 424 HIS A C 1
ATOM 3225 O O . HIS A 1 424 ? 7.952 3.985 97.672 1.00 43.23 424 HIS A O 1
ATOM 3232 N N . VAL A 1 425 ? 7.591 5.409 99.267 1.00 41.94 425 VAL A N 1
ATOM 3233 C CA . VAL A 1 425 ? 6.188 5.093 99.097 1.00 43.56 425 VAL A CA 1
ATOM 3234 C C . VAL A 1 425 ? 5.756 5.480 97.690 1.00 45.57 425 VAL A C 1
ATOM 3235 O O . VAL A 1 425 ? 5.128 4.703 96.995 1.00 45.20 425 VAL A O 1
ATOM 3239 N N . MET A 1 426 ? 6.094 6.698 97.272 1.00 47.76 426 MET A N 1
ATOM 3240 C CA . MET A 1 426 ? 5.691 7.170 95.948 1.00 49.01 426 MET A CA 1
ATOM 3241 C C . MET A 1 426 ? 6.279 6.256 94.866 1.00 49.89 426 MET A C 1
ATOM 3242 O O . MET A 1 426 ? 5.707 6.126 93.825 1.00 50.34 426 MET A O 1
ATOM 3247 N N . ASP A 1 427 ? 7.436 5.654 95.110 1.00 51.00 427 ASP A N 1
ATOM 3248 C CA . ASP A 1 427 ? 8.071 4.767 94.138 1.00 51.65 427 ASP A CA 1
ATOM 3249 C C . ASP A 1 427 ? 7.385 3.404 94.034 1.00 53.11 427 ASP A C 1
ATOM 3250 O O . ASP A 1 427 ? 7.898 2.552 93.333 1.00 53.31 427 ASP A O 1
ATOM 3255 N N . SER A 1 428 ? 6.298 3.157 94.770 1.00 54.36 428 SER A N 1
ATOM 3256 C CA . SER A 1 428 ? 5.583 1.908 94.609 1.00 55.77 428 SER A CA 1
ATOM 3257 C C . SER A 1 428 ? 4.115 2.099 94.288 1.00 56.61 428 SER A C 1
ATOM 3258 O O . SER A 1 428 ? 3.386 2.625 95.051 1.00 57.29 428 SER A O 1
ATOM 3261 N N . PRO A 1 429 ? 3.634 1.606 93.187 1.00 58.49 429 PRO A N 1
ATOM 3262 C CA . PRO A 1 429 ? 2.225 1.866 92.820 1.00 59.00 429 PRO A CA 1
ATOM 3263 C C . PRO A 1 429 ? 1.203 1.447 93.903 1.00 58.67 429 PRO A C 1
ATOM 3264 O O . PRO A 1 429 ? 0.267 2.229 94.171 1.00 57.89 429 PRO A O 1
ATOM 3268 N N . ASP A 1 430 ? 1.363 0.249 94.496 1.00 57.93 430 ASP A N 1
ATOM 3269 C CA . ASP A 1 430 ? 0.362 -0.227 95.458 1.00 57.11 430 ASP A CA 1
ATOM 3270 C C . ASP A 1 430 ? 0.488 0.465 96.824 1.00 56.95 430 ASP A C 1
ATOM 3271 O O . ASP A 1 430 ? 0.806 -0.159 97.856 1.00 56.68 430 ASP A O 1
ATOM 3276 N N . ILE A 1 431 ? 0.179 1.757 96.824 1.00 56.05 431 ILE A N 1
ATOM 3277 C CA . ILE A 1 431 ? 0.325 2.558 98.012 1.00 55.29 431 ILE A CA 1
ATOM 3278 C C . ILE A 1 431 ? -0.707 2.105 99.002 1.00 54.84 431 ILE A C 1
ATOM 3279 O O . ILE A 1 431 ? -0.569 2.340 100.175 1.00 56.25 431 ILE A O 1
ATOM 3284 N N . GLY A 1 432 ? -1.765 1.467 98.562 1.00 54.44 432 GLY A N 1
ATOM 3285 C CA . GLY A 1 432 ? -2.762 1.000 99.525 1.00 54.12 432 GLY A CA 1
ATOM 3286 C C . GLY A 1 432 ? -2.259 -0.167 100.382 1.00 53.42 432 GLY A C 1
ATOM 3287 O O . GLY A 1 432 ? -2.682 -0.366 101.527 1.00 53.23 432 GLY A O 1
ATOM 3288 N N . ARG A 1 433 ? -1.356 -0.957 99.822 1.00 52.66 433 ARG A N 1
ATOM 3289 C CA . ARG A 1 433 ? -0.825 -2.096 100.549 1.00 52.58 433 ARG A CA 1
ATOM 3290 C C . ARG A 1 433 ? 0.261 -1.613 101.483 1.00 51.28 433 ARG A C 1
ATOM 3291 O O . ARG A 1 433 ? 0.450 -2.143 102.562 1.00 51.72 433 ARG A O 1
ATOM 3299 N N . THR A 1 434 ? 0.971 -0.602 101.050 1.00 50.04 434 THR A N 1
ATOM 3300 C CA . THR A 1 434 ? 2.033 -0.053 101.826 1.00 49.33 434 THR A CA 1
ATOM 3301 C C . THR A 1 434 ? 1.498 0.483 103.134 1.00 48.83 434 THR A C 1
ATOM 3302 O O . THR A 1 434 ? 2.062 0.223 104.188 1.00 47.83 434 THR A O 1
ATOM 3306 N N . VAL A 1 435 ? 0.382 1.196 103.069 1.00 48.21 435 VAL A N 1
ATOM 3307 C CA . VAL A 1 435 ? -0.160 1.785 104.263 1.00 47.71 435 VAL A CA 1
ATOM 3308 C C . VAL A 1 435 ? -0.783 0.765 105.143 1.00 47.89 435 VAL A C 1
ATOM 3309 O O . VAL A 1 435 ? -0.586 0.793 106.357 1.00 48.92 435 VAL A O 1
ATOM 3313 N N . GLU A 1 436 ? -1.541 -0.136 104.537 1.00 48.36 436 GLU A N 1
ATOM 3314 C CA . GLU A 1 436 ? -2.285 -1.184 105.273 1.00 48.28 436 GLU A CA 1
ATOM 3315 C C . GLU A 1 436 ? -1.387 -2.110 106.062 1.00 46.54 436 GLU A C 1
ATOM 3316 O O . GLU A 1 436 ? -1.711 -2.525 107.167 1.00 45.50 436 GLU A O 1
ATOM 3322 N N . THR A 1 437 ? -0.244 -2.407 105.486 1.00 45.37 437 THR A N 1
ATOM 3323 C CA . THR A 1 437 ? 0.744 -3.204 106.198 1.00 45.75 437 THR A CA 1
ATOM 3324 C C . THR A 1 437 ? 1.258 -2.519 107.455 1.00 45.07 437 THR A C 1
ATOM 3325 O O . THR A 1 437 ? 1.287 -3.090 108.550 1.00 46.26 437 THR A O 1
ATOM 3329 N N . ALA A 1 438 ? 1.662 -1.270 107.276 1.00 43.74 438 ALA A N 1
ATOM 3330 C CA . ALA A 1 438 ? 2.142 -0.433 108.374 1.00 42.47 438 ALA A CA 1
ATOM 3331 C C . ALA A 1 438 ? 1.087 -0.344 109.486 1.00 40.90 438 ALA A C 1
ATOM 3332 O O . ALA A 1 438 ? 1.380 -0.588 110.659 1.00 38.60 438 ALA A O 1
ATOM 3334 N N . ILE A 1 439 ? -0.143 -0.058 109.103 1.00 40.03 439 ILE A N 1
ATOM 3335 C CA . ILE A 1 439 ? -1.192 0.008 110.096 1.00 41.19 439 ILE A CA 1
ATOM 3336 C C . ILE A 1 439 ? -1.314 -1.358 110.799 1.00 41.88 439 ILE A C 1
ATOM 3337 O O . ILE A 1 439 ? -1.409 -1.441 112.051 1.00 42.26 439 ILE A O 1
ATOM 3342 N N . ARG A 1 440 ? -1.264 -2.437 110.019 1.00 41.99 440 ARG A N 1
ATOM 3343 C CA . ARG A 1 440 ? -1.377 -3.763 110.618 1.00 41.89 440 ARG A CA 1
ATOM 3344 C C . ARG A 1 440 ? -0.172 -4.000 111.485 1.00 42.74 440 ARG A C 1
ATOM 3345 O O . ARG A 1 440 ? -0.272 -4.688 112.511 1.00 44.64 440 ARG A O 1
ATOM 3353 N N . GLY A 1 441 ? 0.976 -3.453 111.116 1.00 41.85 441 GLY A N 1
ATOM 3354 C CA . GLY A 1 441 ? 2.131 -3.668 111.961 1.00 41.76 441 GLY A CA 1
ATOM 3355 C C . GLY A 1 441 ? 2.081 -2.887 113.276 1.00 41.57 441 GLY A C 1
ATOM 3356 O O . GLY A 1 441 ? 2.431 -3.366 114.346 1.00 42.31 441 GLY A O 1
ATOM 3357 N N . LEU A 1 442 ? 1.667 -1.641 113.213 1.00 41.12 442 LEU A N 1
ATOM 3358 C CA . LEU A 1 442 ? 1.612 -0.865 114.419 1.00 40.06 442 LEU A CA 1
ATOM 3359 C C . LEU A 1 442 ? 0.520 -1.457 115.290 1.00 40.24 442 LEU A C 1
ATOM 3360 O O . LEU A 1 442 ? 0.712 -1.621 116.482 1.00 40.76 442 LEU A O 1
ATOM 3365 N N . THR A 1 443 ? -0.603 -1.831 114.685 1.00 39.72 443 THR A N 1
ATOM 3366 C CA . THR A 1 443 ? -1.704 -2.361 115.464 1.00 39.88 443 THR A CA 1
ATOM 3367 C C . THR A 1 443 ? -1.274 -3.595 116.310 1.00 39.64 443 THR A C 1
ATOM 3368 O O . THR A 1 443 ? -1.767 -3.868 117.437 1.00 38.83 443 THR A O 1
ATOM 3372 N N . ALA A 1 444 ? -0.332 -4.326 115.745 1.00 38.72 444 ALA A N 1
ATOM 3373 C CA . ALA A 1 444 ? 0.199 -5.471 116.398 1.00 38.89 444 ALA A CA 1
ATOM 3374 C C . ALA A 1 444 ? 1.034 -4.983 117.594 1.00 39.52 444 ALA A C 1
ATOM 3375 O O . ALA A 1 444 ? 1.039 -5.541 118.709 1.00 39.05 444 ALA A O 1
ATOM 3377 N N . VAL A 1 445 ? 1.812 -3.948 117.364 1.00 39.34 445 VAL A N 1
ATOM 3378 C CA . VAL A 1 445 ? 2.571 -3.513 118.483 1.00 39.26 445 VAL A CA 1
ATOM 3379 C C . VAL A 1 445 ? 1.560 -3.211 119.588 1.00 38.36 445 VAL A C 1
ATOM 3380 O O . VAL A 1 445 ? 1.808 -3.484 120.770 1.00 37.83 445 VAL A O 1
ATOM 3384 N N . SER A 1 446 ? 0.400 -2.695 119.222 1.00 37.31 446 SER A N 1
ATOM 3385 C CA . SER A 1 446 ? -0.515 -2.335 120.277 1.00 37.83 446 SER A CA 1
ATOM 3386 C C . SER A 1 446 ? -1.124 -3.555 120.882 1.00 38.17 446 SER A C 1
ATOM 3387 O O . SER A 1 446 ? -1.162 -3.675 122.080 1.00 37.00 446 SER A O 1
ATOM 3390 N N . ASP A 1 447 ? -1.596 -4.461 120.025 1.00 39.45 447 ASP A N 1
ATOM 3391 C CA . ASP A 1 447 ? -2.151 -5.735 120.467 1.00 39.74 447 ASP A CA 1
ATOM 3392 C C . ASP A 1 447 ? -1.206 -6.530 121.331 1.00 39.53 447 ASP A C 1
ATOM 3393 O O . ASP A 1 447 ? -1.631 -7.143 122.215 1.00 39.20 447 ASP A O 1
ATOM 3398 N N . MET A 1 448 ? 0.082 -6.542 121.087 1.00 41.25 448 MET A N 1
ATOM 3399 C CA . MET A 1 448 ? 0.974 -7.292 121.972 1.00 42.95 448 MET A CA 1
ATOM 3400 C C . MET A 1 448 ? 1.416 -6.553 123.224 1.00 44.18 448 MET A C 1
ATOM 3401 O O . MET A 1 448 ? 2.230 -7.043 123.991 1.00 44.33 448 MET A O 1
ATOM 3406 N N . SER A 1 449 ? 0.944 -5.344 123.446 1.00 46.08 449 SER A N 1
ATOM 3407 C CA . SER A 1 449 ? 1.403 -4.659 124.652 1.00 46.88 449 SER A CA 1
ATOM 3408 C C . SER A 1 449 ? 0.557 -4.880 125.865 1.00 46.62 449 SER A C 1
ATOM 3409 O O . SER A 1 449 ? -0.668 -4.919 125.795 1.00 46.41 449 SER A O 1
ATOM 3412 N N . HIS A 1 450 ? 1.241 -5.073 126.975 1.00 46.79 450 HIS A N 1
ATOM 3413 C CA . HIS A 1 450 ? 0.575 -5.227 128.243 1.00 47.85 450 HIS A CA 1
ATOM 3414 C C . HIS A 1 450 ? 1.491 -4.613 129.310 1.00 47.02 450 HIS A C 1
ATOM 3415 O O . HIS A 1 450 ? 2.137 -5.348 130.025 1.00 45.78 450 HIS A O 1
ATOM 3422 N N . ILE A 1 451 ? 1.547 -3.277 129.417 1.00 46.34 451 ILE A N 1
ATOM 3423 C CA . ILE A 1 451 ? 2.433 -2.676 130.408 1.00 46.07 451 ILE A CA 1
ATOM 3424 C C . ILE A 1 451 ? 1.913 -2.919 131.811 1.00 46.43 451 ILE A C 1
ATOM 3425 O O . ILE A 1 451 ? 1.132 -2.182 132.307 1.00 44.25 451 ILE A O 1
ATOM 3430 N N . ARG A 1 452 ? 2.394 -3.955 132.466 1.00 48.38 452 ARG A N 1
ATOM 3431 C CA . ARG A 1 452 ? 1.915 -4.316 133.782 1.00 50.32 452 ARG A CA 1
ATOM 3432 C C . ARG A 1 452 ? 2.245 -3.307 134.915 1.00 48.70 452 ARG A C 1
ATOM 3433 O O . ARG A 1 452 ? 1.464 -3.106 135.836 1.00 49.02 452 ARG A O 1
ATOM 3441 N N . SER A 1 453 ? 3.396 -2.672 134.882 1.00 45.78 453 SER A N 1
ATOM 3442 C CA . SER A 1 453 ? 3.700 -1.798 135.979 1.00 43.53 453 SER A CA 1
ATOM 3443 C C . SER A 1 453 ? 2.723 -0.626 136.142 1.00 40.86 453 SER A C 1
ATOM 3444 O O . SER A 1 453 ? 2.689 -0.023 137.178 1.00 39.99 453 SER A O 1
ATOM 3447 N N . VAL A 1 454 ? 1.929 -0.307 135.140 1.00 38.27 454 VAL A N 1
ATOM 3448 C CA . VAL A 1 454 ? 1.012 0.828 135.238 1.00 36.89 454 VAL A CA 1
ATOM 3449 C C . VAL A 1 454 ? -0.305 0.540 134.588 1.00 36.01 454 VAL A C 1
ATOM 3450 O O . VAL A 1 454 ? -0.496 0.791 133.401 1.00 34.59 454 VAL A O 1
ATOM 3454 N N . PRO A 1 455 ? -1.235 0.018 135.362 1.00 35.53 455 PRO A N 1
ATOM 3455 C CA . PRO A 1 455 ? -2.525 -0.400 134.819 1.00 34.81 455 PRO A CA 1
ATOM 3456 C C . PRO A 1 455 ? -3.216 0.631 133.934 1.00 35.29 455 PRO A C 1
ATOM 3457 O O . PRO A 1 455 ? -3.817 0.210 132.965 1.00 36.04 455 PRO A O 1
ATOM 3461 N N . SER A 1 456 ? -3.178 1.936 134.231 1.00 34.64 456 SER A N 1
ATOM 3462 C CA . SER A 1 456 ? -3.850 2.883 133.348 1.00 33.73 456 SER A CA 1
ATOM 3463 C C . SER A 1 456 ? -3.272 2.886 131.955 1.00 33.62 456 SER A C 1
ATOM 3464 O O . SER A 1 456 ? -3.989 3.146 130.981 1.00 34.14 456 SER A O 1
ATOM 3467 N N . ILE A 1 457 ? -1.980 2.648 131.818 1.00 33.10 457 ILE A N 1
ATOM 3468 C CA . ILE A 1 457 ? -1.411 2.522 130.479 1.00 33.38 457 ILE A CA 1
ATOM 3469 C C . ILE A 1 457 ? -1.968 1.192 129.832 1.00 33.32 457 ILE A C 1
ATOM 3470 O O . ILE A 1 457 ? -2.480 1.151 128.732 1.00 32.89 457 ILE A O 1
ATOM 3475 N N . ALA A 1 458 ? -1.934 0.092 130.540 1.00 33.21 458 ALA A N 1
ATOM 3476 C CA . ALA A 1 458 ? -2.480 -1.098 129.944 1.00 34.08 458 ALA A CA 1
ATOM 3477 C C . ALA A 1 458 ? -3.976 -0.942 129.605 1.00 35.12 458 ALA A C 1
ATOM 3478 O O . ALA A 1 458 ? -4.439 -1.307 128.516 1.00 36.71 458 ALA A O 1
ATOM 3480 N N . ALA A 1 459 ? -4.751 -0.344 130.475 1.00 35.29 459 ALA A N 1
ATOM 3481 C CA . ALA A 1 459 ? -6.145 -0.228 130.116 1.00 35.40 459 ALA A CA 1
ATOM 3482 C C . ALA A 1 459 ? -6.297 0.607 128.856 1.00 36.13 459 ALA A C 1
ATOM 3483 O O . ALA A 1 459 ? -6.975 0.209 127.919 1.00 37.65 459 ALA A O 1
ATOM 3485 N N . GLY A 1 460 ? -5.601 1.721 128.792 1.00 36.26 460 GLY A N 1
ATOM 3486 C CA . GLY A 1 460 ? -5.792 2.632 127.685 1.00 36.54 460 GLY A CA 1
ATOM 3487 C C . GLY A 1 460 ? -5.420 2.068 126.341 1.00 36.73 460 GLY A C 1
ATOM 3488 O O . GLY A 1 460 ? -6.151 2.179 125.334 1.00 36.91 460 GLY A O 1
ATOM 3489 N N . ASN A 1 461 ? -4.265 1.438 126.307 1.00 36.28 461 ASN A N 1
ATOM 3490 C CA . ASN A 1 461 ? -3.850 0.917 125.053 1.00 36.13 461 ASN A CA 1
ATOM 3491 C C . ASN A 1 461 ? -4.861 -0.134 124.626 1.00 36.57 461 ASN A C 1
ATOM 3492 O O . ASN A 1 461 ? -5.196 -0.205 123.478 1.00 36.26 461 ASN A O 1
ATOM 3497 N N . ALA A 1 462 ? -5.381 -0.895 125.575 1.00 37.41 462 ALA A N 1
ATOM 3498 C CA . ALA A 1 462 ? -6.336 -1.960 125.270 1.00 38.33 462 ALA A CA 1
ATOM 3499 C C . ALA A 1 462 ? -7.682 -1.406 124.846 1.00 38.84 462 ALA A C 1
ATOM 3500 O O . ALA A 1 462 ? -8.370 -2.011 124.047 1.00 39.76 462 ALA A O 1
ATOM 3502 N N . ALA A 1 463 ? -8.057 -0.248 125.348 1.00 38.87 463 ALA A N 1
ATOM 3503 C CA . ALA A 1 463 ? -9.349 0.290 124.961 1.00 39.32 463 ALA A CA 1
ATOM 3504 C C . ALA A 1 463 ? -9.342 1.042 123.603 1.00 39.09 463 ALA A C 1
ATOM 3505 O O . ALA A 1 463 ? -10.339 1.041 122.887 1.00 39.25 463 ALA A O 1
ATOM 3507 N N . SER A 1 464 ? -8.229 1.673 123.263 1.00 38.98 464 SER A N 1
ATOM 3508 C CA . SER A 1 464 ? -8.151 2.528 122.091 1.00 38.78 464 SER A CA 1
ATOM 3509 C C . SER A 1 464 ? -7.429 1.918 120.895 1.00 39.19 464 SER A C 1
ATOM 3510 O O . SER A 1 464 ? -7.655 2.305 119.761 1.00 37.98 464 SER A O 1
ATOM 3513 N N . HIS A 1 465 ? -6.480 1.032 121.151 1.00 39.69 465 HIS A N 1
ATOM 3514 C CA . HIS A 1 465 ? -5.695 0.480 120.060 1.00 40.37 465 HIS A CA 1
ATOM 3515 C C . HIS A 1 465 ? -5.087 1.646 119.312 1.00 40.49 465 HIS A C 1
ATOM 3516 O O . HIS A 1 465 ? -4.859 1.575 118.113 1.00 41.48 465 HIS A O 1
ATOM 3523 N N . ALA A 1 466 ? -4.812 2.724 120.008 1.00 40.09 466 ALA A N 1
ATOM 3524 C CA . ALA A 1 466 ? -4.258 3.871 119.325 1.00 40.73 466 ALA A CA 1
ATOM 3525 C C . ALA A 1 466 ? -2.874 3.635 118.749 1.00 40.14 466 ALA A C 1
ATOM 3526 O O . ALA A 1 466 ? -1.996 3.168 119.451 1.00 41.18 466 ALA A O 1
ATOM 3528 N N . ILE A 1 467 ? -2.646 4.033 117.517 1.00 39.08 467 ILE A N 1
ATOM 3529 C CA . ILE A 1 467 ? -1.313 3.915 116.947 1.00 39.03 467 ILE A CA 1
ATOM 3530 C C . ILE A 1 467 ? -0.921 5.220 116.308 1.00 38.26 467 ILE A C 1
ATOM 3531 O O . ILE A 1 467 ? -1.775 6.043 116.047 1.00 36.51 467 ILE A O 1
ATOM 3536 N N . GLY A 1 468 ? 0.369 5.351 115.975 1.00 38.26 468 GLY A N 1
ATOM 3537 C CA . GLY A 1 468 ? 0.888 6.545 115.338 1.00 37.97 468 GLY A CA 1
ATOM 3538 C C . GLY A 1 468 ? 1.777 6.332 114.131 1.00 38.10 468 GLY A C 1
ATOM 3539 O O . GLY A 1 468 ? 3.004 6.294 114.215 1.00 38.13 468 GLY A O 1
ATOM 3540 N N . LEU A 1 469 ? 1.162 6.263 112.970 1.00 38.27 469 LEU A N 1
ATOM 3541 C CA . LEU A 1 469 ? 1.916 6.089 111.739 1.00 38.24 469 LEU A CA 1
ATOM 3542 C C . LEU A 1 469 ? 2.470 7.447 111.350 1.00 38.33 469 LEU A C 1
ATOM 3543 O O . LEU A 1 469 ? 1.714 8.398 111.411 1.00 40.14 469 LEU A O 1
ATOM 3548 N N . GLY A 1 470 ? 3.738 7.551 110.959 1.00 37.46 470 GLY A N 1
ATOM 3549 C CA . GLY A 1 470 ? 4.334 8.828 110.645 1.00 37.63 470 GLY A CA 1
ATOM 3550 C C . GLY A 1 470 ? 5.024 8.916 109.286 1.00 38.07 470 GLY A C 1
ATOM 3551 O O . GLY A 1 470 ? 4.964 7.986 108.535 1.00 38.77 470 GLY A O 1
ATOM 3552 N N . GLN A 1 471 ? 5.654 10.042 108.935 1.00 37.10 471 GLN A N 1
ATOM 3553 C CA . GLN A 1 471 ? 6.322 10.109 107.644 1.00 36.37 471 GLN A CA 1
ATOM 3554 C C . GLN A 1 471 ? 7.716 10.636 107.822 1.00 35.57 471 GLN A C 1
ATOM 3555 O O . GLN A 1 471 ? 8.044 11.118 108.873 1.00 35.51 471 GLN A O 1
ATOM 3561 N N . MET A 1 472 ? 8.571 10.391 106.844 1.00 35.11 472 MET A N 1
ATOM 3562 C CA . MET A 1 472 ? 9.935 10.881 106.901 1.00 35.70 472 MET A CA 1
ATOM 3563 C C . MET A 1 472 ? 10.467 10.990 105.490 1.00 35.12 472 MET A C 1
ATOM 3564 O O . MET A 1 472 ? 9.841 10.513 104.574 1.00 34.42 472 MET A O 1
ATOM 3569 N N . ASN A 1 473 ? 11.551 11.735 105.319 1.00 35.37 473 ASN A N 1
ATOM 3570 C CA . ASN A 1 473 ? 12.226 11.894 104.022 1.00 35.77 473 ASN A CA 1
ATOM 3571 C C . ASN A 1 473 ? 11.513 12.796 102.997 1.00 36.11 473 ASN A C 1
ATOM 3572 O O . ASN A 1 473 ? 11.863 12.801 101.821 1.00 35.38 473 ASN A O 1
ATOM 3577 N N . LEU A 1 474 ? 10.528 13.560 103.446 1.00 36.92 474 LEU A N 1
ATOM 3578 C CA . LEU A 1 474 ? 9.847 14.538 102.583 1.00 38.20 474 LEU A CA 1
ATOM 3579 C C . LEU A 1 474 ? 10.804 15.442 101.852 1.00 37.68 474 LEU A C 1
ATOM 3580 O O . LEU A 1 474 ? 10.716 15.666 100.623 1.00 38.77 474 LEU A O 1
ATOM 3585 N N . HIS A 1 475 ? 11.755 15.959 102.580 1.00 37.01 475 HIS A N 1
ATOM 3586 C CA . HIS A 1 475 ? 12.701 16.812 101.931 1.00 37.15 475 HIS A CA 1
ATOM 3587 C C . HIS A 1 475 ? 13.486 15.987 100.914 1.00 37.19 475 HIS A C 1
ATOM 3588 O O . HIS A 1 475 ? 13.798 16.465 99.827 1.00 37.83 475 HIS A O 1
ATOM 3595 N N . GLY A 1 476 ? 13.867 14.780 101.286 1.00 37.64 476 GLY A N 1
ATOM 3596 C CA . GLY A 1 476 ? 14.638 13.917 100.385 1.00 37.55 476 GLY A CA 1
ATOM 3597 C C . GLY A 1 476 ? 13.900 13.703 99.058 1.00 37.24 476 GLY A C 1
ATOM 3598 O O . GLY A 1 476 ? 14.452 13.828 97.954 1.00 35.04 476 GLY A O 1
ATOM 3599 N N . TYR A 1 477 ? 12.620 13.454 99.176 1.00 37.68 477 TYR A N 1
ATOM 3600 C CA . TYR A 1 477 ? 11.807 13.301 97.994 1.00 39.73 477 TYR A CA 1
ATOM 3601 C C . TYR A 1 477 ? 11.735 14.594 97.157 1.00 40.68 477 TYR A C 1
ATOM 3602 O O . TYR A 1 477 ? 12.186 14.630 95.975 1.00 41.09 477 TYR A O 1
ATOM 3611 N N . LEU A 1 478 ? 11.251 15.681 97.780 1.00 41.25 478 LEU A N 1
ATOM 3612 C CA . LEU A 1 478 ? 11.068 16.939 97.037 1.00 40.55 478 LEU A CA 1
ATOM 3613 C C . LEU A 1 478 ? 12.375 17.305 96.352 1.00 39.51 478 LEU A C 1
ATOM 3614 O O . LEU A 1 478 ? 12.390 17.759 95.231 1.00 38.74 478 LEU A O 1
ATOM 3619 N N . ALA A 1 479 ? 13.490 17.060 96.989 1.00 39.46 479 ALA A N 1
ATOM 3620 C CA . ALA A 1 479 ? 14.722 17.415 96.321 1.00 41.06 479 ALA A CA 1
ATOM 3621 C C . ALA A 1 479 ? 14.944 16.515 95.121 1.00 42.53 479 ALA A C 1
ATOM 3622 O O . ALA A 1 479 ? 15.357 16.967 94.052 1.00 42.16 479 ALA A O 1
ATOM 3624 N N . ARG A 1 480 ? 14.676 15.227 95.300 1.00 43.76 480 ARG A N 1
ATOM 3625 C CA . ARG A 1 480 ? 15.005 14.312 94.249 1.00 44.89 480 ARG A CA 1
ATOM 3626 C C . ARG A 1 480 ? 14.200 14.723 93.057 1.00 46.09 480 ARG A C 1
ATOM 3627 O O . ARG A 1 480 ? 14.729 14.761 91.950 1.00 46.70 480 ARG A O 1
ATOM 3635 N N . GLU A 1 481 ? 12.941 15.075 93.289 1.00 45.95 481 GLU A N 1
ATOM 3636 C CA . GLU A 1 481 ? 12.076 15.432 92.190 1.00 46.38 481 GLU A CA 1
ATOM 3637 C C . GLU A 1 481 ? 12.269 16.881 91.721 1.00 46.28 481 GLU A C 1
ATOM 3638 O O . GLU A 1 481 ? 11.405 17.436 91.018 1.00 45.95 481 GLU A O 1
ATOM 3644 N N . GLY A 1 482 ? 13.374 17.507 92.097 1.00 45.96 482 GLY A N 1
ATOM 3645 C CA . GLY A 1 482 ? 13.578 18.912 91.716 1.00 46.35 482 GLY A CA 1
ATOM 3646 C C . GLY A 1 482 ? 12.600 20.022 92.220 1.00 45.80 482 GLY A C 1
ATOM 3647 O O . GLY A 1 482 ? 12.488 21.072 91.589 1.00 45.00 482 GLY A O 1
ATOM 3648 N N . ILE A 1 483 ? 11.921 19.782 93.342 1.00 45.09 483 ILE A N 1
ATOM 3649 C CA . ILE A 1 483 ? 11.031 20.739 93.973 1.00 44.68 483 ILE A CA 1
ATOM 3650 C C . ILE A 1 483 ? 11.641 21.369 95.231 1.00 45.41 483 ILE A C 1
ATOM 3651 O O . ILE A 1 483 ? 12.218 20.684 96.062 1.00 46.21 483 ILE A O 1
ATOM 3656 N N . ALA A 1 484 ? 11.521 22.678 95.400 1.00 46.33 484 ALA A N 1
ATOM 3657 C CA . ALA A 1 484 ? 12.196 23.346 96.535 1.00 46.54 484 ALA A CA 1
ATOM 3658 C C . ALA A 1 484 ? 11.332 23.322 97.788 1.00 46.33 484 ALA A C 1
ATOM 3659 O O . ALA A 1 484 ? 10.130 23.518 97.719 1.00 46.22 484 ALA A O 1
ATOM 3661 N N . TYR A 1 485 ? 11.960 23.070 98.922 1.00 46.14 485 TYR A N 1
ATOM 3662 C CA . TYR A 1 485 ? 11.211 22.906 100.133 1.00 46.79 485 TYR A CA 1
ATOM 3663 C C . TYR A 1 485 ? 10.500 24.199 100.354 1.00 47.22 485 TYR A C 1
ATOM 3664 O O . TYR A 1 485 ? 11.091 25.262 100.157 1.00 47.25 485 TYR A O 1
ATOM 3673 N N . GLY A 1 486 ? 9.237 24.105 100.749 1.00 47.40 486 GLY A N 1
ATOM 3674 C CA . GLY A 1 486 ? 8.443 25.270 101.061 1.00 47.74 486 GLY A CA 1
ATOM 3675 C C . GLY A 1 486 ? 7.654 25.849 99.915 1.00 48.12 486 GLY A C 1
ATOM 3676 O O . GLY A 1 486 ? 6.646 26.485 100.094 1.00 48.72 486 GLY A O 1
ATOM 3677 N N . SER A 1 487 ? 8.099 25.597 98.712 1.00 48.93 487 SER A N 1
ATOM 3678 C CA . SER A 1 487 ? 7.457 26.117 97.517 1.00 49.07 487 SER A CA 1
ATOM 3679 C C . SER A 1 487 ? 6.011 25.704 97.290 1.00 49.36 487 SER A C 1
ATOM 3680 O O . SER A 1 487 ? 5.490 24.736 97.816 1.00 49.02 487 SER A O 1
ATOM 3683 N N . PRO A 1 488 ? 5.345 26.437 96.442 1.00 50.81 488 PRO A N 1
ATOM 3684 C CA . PRO A 1 488 ? 3.941 26.122 96.195 1.00 51.33 488 PRO A CA 1
ATOM 3685 C C . PRO A 1 488 ? 3.824 24.680 95.722 1.00 51.56 488 PRO A C 1
ATOM 3686 O O . PRO A 1 488 ? 2.824 24.023 96.001 1.00 51.69 488 PRO A O 1
ATOM 3690 N N . GLU A 1 489 ? 4.812 24.187 94.993 1.00 51.87 489 GLU A N 1
ATOM 3691 C CA . GLU A 1 489 ? 4.726 22.786 94.548 1.00 52.71 489 GLU A CA 1
ATOM 3692 C C . GLU A 1 489 ? 4.769 21.898 95.799 1.00 50.32 489 GLU A C 1
ATOM 3693 O O . GLU A 1 489 ? 3.886 21.109 96.063 1.00 49.82 489 GLU A O 1
ATOM 3699 N N . ALA A 1 490 ? 5.791 22.091 96.586 1.00 48.61 490 ALA A N 1
ATOM 3700 C CA . ALA A 1 490 ? 5.951 21.351 97.819 1.00 47.82 490 ALA A CA 1
ATOM 3701 C C . ALA A 1 490 ? 4.710 21.376 98.681 1.00 46.52 490 ALA A C 1
ATOM 3702 O O . ALA A 1 490 ? 4.230 20.352 99.127 1.00 45.40 490 ALA A O 1
ATOM 3704 N N . LEU A 1 491 ? 4.170 22.548 98.924 1.00 45.92 491 LEU A N 1
ATOM 3705 C CA . LEU A 1 491 ? 2.967 22.591 99.742 1.00 45.64 491 LEU A CA 1
ATOM 3706 C C . LEU A 1 491 ? 1.867 21.795 99.062 1.00 45.08 491 LEU A C 1
ATOM 3707 O O . LEU A 1 491 ? 1.128 21.034 99.680 1.00 45.65 491 LEU A O 1
ATOM 3712 N N . ASP A 1 492 ? 1.744 21.929 97.771 1.00 45.42 492 ASP A N 1
ATOM 3713 C CA . ASP A 1 492 ? 0.711 21.143 97.099 1.00 45.69 492 ASP A CA 1
ATOM 3714 C C . ASP A 1 492 ? 0.911 19.632 97.341 1.00 45.47 492 ASP A C 1
ATOM 3715 O O . ASP A 1 492 ? -0.031 18.904 97.648 1.00 44.20 492 ASP A O 1
ATOM 3720 N N . PHE A 1 493 ? 2.146 19.180 97.257 1.00 46.44 493 PHE A N 1
ATOM 3721 C CA . PHE A 1 493 ? 2.406 17.751 97.398 1.00 48.27 493 PHE A CA 1
ATOM 3722 C C . PHE A 1 493 ? 2.155 17.244 98.806 1.00 48.14 493 PHE A C 1
ATOM 3723 O O . PHE A 1 493 ? 1.480 16.245 98.997 1.00 49.12 493 PHE A O 1
ATOM 3731 N N . THR A 1 494 ? 2.694 17.929 99.802 1.00 47.46 494 THR A N 1
ATOM 3732 C CA . THR A 1 494 ? 2.512 17.464 101.144 1.00 46.67 494 THR A CA 1
ATOM 3733 C C . THR A 1 494 ? 1.063 17.489 101.564 1.00 46.54 494 THR A C 1
ATOM 3734 O O . THR A 1 494 ? 0.670 16.777 102.448 1.00 47.37 494 THR A O 1
ATOM 3738 N N . ASN A 1 495 ? 0.224 18.223 100.885 1.00 47.37 495 ASN A N 1
ATOM 3739 C CA . ASN A 1 495 ? -1.202 18.248 101.273 1.00 47.30 495 ASN A CA 1
ATOM 3740 C C . ASN A 1 495 ? -1.933 17.055 100.719 1.00 47.90 495 ASN A C 1
ATOM 3741 O O . ASN A 1 495 ? -2.770 16.454 101.387 1.00 47.63 495 ASN A O 1
ATOM 3746 N N . LEU A 1 496 ? -1.642 16.750 99.457 1.00 48.57 496 LEU A N 1
ATOM 3747 C CA . LEU A 1 496 ? -2.308 15.657 98.754 1.00 48.27 496 LEU A CA 1
ATOM 3748 C C . LEU A 1 496 ? -1.736 14.293 99.135 1.00 47.83 496 LEU A C 1
ATOM 3749 O O . LEU A 1 496 ? -2.496 13.308 99.239 1.00 47.18 496 LEU A O 1
ATOM 3754 N N . TYR A 1 497 ? -0.415 14.243 99.377 1.00 47.41 497 TYR A N 1
ATOM 3755 C CA . TYR A 1 497 ? 0.251 13.019 99.878 1.00 47.10 497 TYR A CA 1
ATOM 3756 C C . TYR A 1 497 ? -0.354 12.610 101.252 1.00 47.14 497 TYR A C 1
ATOM 3757 O O . TYR A 1 497 ? -0.752 11.470 101.432 1.00 47.69 497 TYR A O 1
ATOM 3766 N N . PHE A 1 498 ? -0.475 13.560 102.192 1.00 46.19 498 PHE A N 1
ATOM 3767 C CA . PHE A 1 498 ? -1.088 13.276 103.497 1.00 44.85 498 PHE A CA 1
ATOM 3768 C 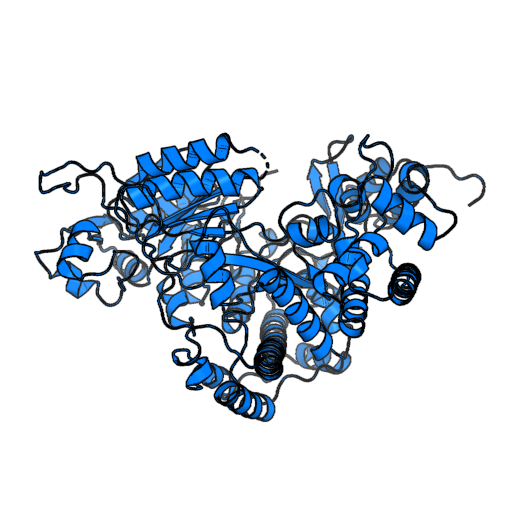C . PHE A 1 498 ? -2.575 12.998 103.314 1.00 44.42 498 PHE A C 1
ATOM 3769 O O . PHE A 1 498 ? -3.209 12.258 104.089 1.00 42.74 498 PHE A O 1
ATOM 3777 N N . TYR A 1 499 ? -3.111 13.538 102.233 1.00 44.97 499 TYR A N 1
ATOM 3778 C CA . TYR A 1 499 ? -4.548 13.329 101.912 1.00 45.44 499 TYR A CA 1
ATOM 3779 C C . TYR A 1 499 ? -4.736 11.873 101.572 1.00 45.40 499 TYR A C 1
ATOM 3780 O O . TYR A 1 499 ? -5.646 11.221 102.079 1.00 44.34 499 TYR A O 1
ATOM 3789 N N . THR A 1 500 ? -3.849 11.345 100.721 1.00 45.75 500 THR A N 1
ATOM 3790 C CA . THR A 1 500 ? -4.063 9.976 100.315 1.00 45.85 500 THR A CA 1
ATOM 3791 C C . THR A 1 500 ? -3.703 9.042 101.417 1.00 45.10 500 THR A C 1
ATOM 3792 O O . THR A 1 500 ? -4.529 8.226 101.734 1.00 45.59 500 THR A O 1
ATOM 3796 N N . ILE A 1 501 ? -2.563 9.224 102.091 1.00 44.52 501 ILE A N 1
ATOM 3797 C CA . ILE A 1 501 ? -2.207 8.372 103.238 1.00 43.23 501 ILE A CA 1
ATOM 3798 C C . ILE A 1 501 ? -3.360 8.308 104.199 1.00 42.86 501 ILE A C 1
ATOM 3799 O O . ILE A 1 501 ? -3.708 7.266 104.704 1.00 43.50 501 ILE A O 1
ATOM 3804 N N . THR A 1 502 ? -4.007 9.418 104.432 1.00 42.73 502 THR A N 1
ATOM 3805 C CA . THR A 1 502 ? -5.093 9.364 105.365 1.00 43.43 502 THR A CA 1
ATOM 3806 C C . THR A 1 502 ? -6.193 8.486 104.861 1.00 44.65 502 THR A C 1
ATOM 3807 O O . THR A 1 502 ? -6.801 7.770 105.644 1.00 45.59 502 THR A O 1
ATOM 3811 N N . TRP A 1 503 ? -6.498 8.560 103.576 1.00 45.58 503 TRP A N 1
ATOM 3812 C CA . TRP A 1 503 ? -7.580 7.746 103.071 1.00 46.91 503 TRP A CA 1
ATOM 3813 C C . TRP A 1 503 ? -7.320 6.256 103.327 1.00 46.90 503 TRP A C 1
ATOM 3814 O O . TRP A 1 503 ? -8.177 5.567 103.869 1.00 46.67 503 TRP A O 1
ATOM 3825 N N . HIS A 1 504 ? -6.158 5.765 102.932 1.00 46.88 504 HIS A N 1
ATOM 3826 C CA . HIS A 1 504 ? -5.849 4.356 103.114 1.00 48.47 504 HIS A CA 1
ATOM 3827 C C . HIS A 1 504 ? -5.715 3.898 104.587 1.00 48.74 504 HIS A C 1
ATOM 3828 O O . HIS A 1 504 ? -6.003 2.730 104.933 1.00 48.31 504 HIS A O 1
ATOM 3835 N N . ALA A 1 505 ? -5.302 4.797 105.474 1.00 48.82 505 ALA A N 1
ATOM 3836 C CA . ALA A 1 505 ? -5.166 4.377 106.873 1.00 48.98 505 ALA A CA 1
ATOM 3837 C C . ALA A 1 505 ? -6.543 4.174 107.517 1.00 48.25 505 ALA A C 1
ATOM 3838 O O . ALA A 1 505 ? -6.784 3.249 108.285 1.00 47.47 505 ALA A O 1
ATOM 3840 N N . VAL A 1 506 ? -7.448 5.098 107.235 1.00 48.03 506 VAL A N 1
ATOM 3841 C CA . VAL A 1 506 ? -8.777 4.985 107.812 1.00 48.29 506 VAL A CA 1
ATOM 3842 C C . VAL A 1 506 ? -9.437 3.776 107.260 1.00 48.47 506 VAL A C 1
ATOM 3843 O O . VAL A 1 506 ? -10.200 3.145 107.958 1.00 47.26 506 VAL A O 1
ATOM 3847 N N . HIS A 1 507 ? -9.168 3.489 105.990 1.00 49.13 507 HIS A N 1
ATOM 3848 C CA . HIS A 1 507 ? -9.720 2.291 105.338 1.00 50.66 507 HIS A CA 1
ATOM 3849 C C . HIS A 1 507 ? -9.241 0.963 106.000 1.00 50.01 507 HIS A C 1
ATOM 3850 O O . HIS A 1 507 ? -10.021 0.054 106.301 1.00 49.36 507 HIS A O 1
ATOM 3857 N N . THR A 1 508 ? -7.937 0.904 106.217 1.00 49.36 508 THR A N 1
ATOM 3858 C CA . THR A 1 508 ? -7.327 -0.201 106.898 1.00 50.45 508 THR A CA 1
ATOM 3859 C C . THR A 1 508 ? -7.879 -0.418 108.299 1.00 51.49 508 THR A C 1
ATOM 3860 O O . THR A 1 508 ? -8.190 -1.552 108.681 1.00 52.30 508 THR A O 1
ATOM 3864 N N . SER A 1 509 ? -8.042 0.672 109.042 1.00 51.65 509 SER A N 1
ATOM 3865 C CA . SER A 1 509 ? -8.570 0.570 110.378 1.00 51.62 509 SER A CA 1
ATOM 3866 C C . SER A 1 509 ? -10.009 0.058 110.336 1.00 52.60 509 SER A C 1
ATOM 3867 O O . SER A 1 509 ? -10.428 -0.722 111.184 1.00 53.15 509 SER A O 1
ATOM 3870 N N . MET A 1 510 ? -10.769 0.485 109.335 1.00 53.69 510 MET A N 1
ATOM 3871 C CA . MET A 1 510 ? -12.167 0.054 109.162 1.00 53.47 510 MET A CA 1
ATOM 3872 C C . MET A 1 510 ? -12.152 -1.445 108.847 1.00 53.44 510 MET A C 1
ATOM 3873 O O . MET A 1 510 ? -12.903 -2.239 109.404 1.00 51.50 510 MET A O 1
ATOM 3878 N N . ARG A 1 511 ? -11.238 -1.839 107.974 1.00 53.89 511 ARG A N 1
ATOM 3879 C CA . ARG A 1 511 ? -11.180 -3.254 107.655 1.00 54.86 511 ARG A CA 1
ATOM 3880 C C . ARG A 1 511 ? -10.878 -4.058 108.910 1.00 54.71 511 ARG A C 1
ATOM 3881 O O . ARG A 1 511 ? -11.480 -5.105 109.128 1.00 55.48 511 ARG A O 1
ATOM 3889 N N . LEU A 1 512 ? -9.944 -3.590 109.726 1.00 54.26 512 LEU A N 1
ATOM 3890 C CA . LEU A 1 512 ? -9.580 -4.305 110.934 1.00 53.47 512 LEU A CA 1
ATOM 3891 C C . LEU A 1 512 ? -10.793 -4.462 111.811 1.00 53.80 512 LEU A C 1
ATOM 3892 O O . LEU A 1 512 ? -11.094 -5.526 112.301 1.00 53.48 512 LEU A O 1
ATOM 3897 N N . ALA A 1 513 ? -11.525 -3.395 112.010 1.00 54.81 513 ALA A N 1
ATOM 3898 C CA . ALA A 1 513 ? -12.673 -3.497 112.895 1.00 56.17 513 ALA A CA 1
ATOM 3899 C C . ALA A 1 513 ? -13.675 -4.496 112.372 1.00 57.34 513 ALA A C 1
ATOM 3900 O O . ALA A 1 513 ? -14.437 -5.113 113.115 1.00 57.08 513 ALA A O 1
ATOM 3902 N N . ARG A 1 514 ? -13.696 -4.621 111.066 1.00 59.01 514 ARG A N 1
ATOM 3903 C CA . ARG A 1 514 ? -14.668 -5.471 110.443 1.00 60.79 514 ARG A CA 1
ATOM 3904 C C . ARG A 1 514 ? -14.229 -6.903 110.576 1.00 60.13 514 ARG A C 1
ATOM 3905 O O . ARG A 1 514 ? -14.987 -7.783 110.953 1.00 59.95 514 ARG A O 1
ATOM 3913 N N . GLU A 1 515 ? -12.965 -7.138 110.312 1.00 59.77 515 GLU A N 1
ATOM 3914 C CA . GLU A 1 515 ? -12.489 -8.490 110.390 1.00 59.21 515 GLU A CA 1
ATOM 3915 C C . GLU A 1 515 ? -12.265 -8.936 111.821 1.00 58.48 515 GLU A C 1
ATOM 3916 O O . GLU A 1 515 ? -11.943 -10.079 112.041 1.00 58.21 515 GLU A O 1
ATOM 3922 N N . ARG A 1 516 ? -12.472 -8.055 112.794 1.00 58.09 516 ARG A N 1
ATOM 3923 C CA . ARG A 1 516 ? -12.267 -8.414 114.195 1.00 57.85 516 ARG A CA 1
ATOM 3924 C C . ARG A 1 516 ? -13.526 -8.210 115.025 1.00 57.79 516 ARG A C 1
ATOM 3925 O O . ARG A 1 516 ? -13.559 -8.509 116.212 1.00 58.21 516 ARG A O 1
ATOM 3933 N N . GLY A 1 517 ? -14.559 -7.667 114.412 1.00 57.23 517 GLY A N 1
ATOM 3934 C CA . GLY A 1 517 ? -15.791 -7.474 115.125 1.00 57.08 517 GLY A CA 1
ATOM 3935 C C . GLY A 1 517 ? -15.724 -6.578 116.330 1.00 56.86 517 GLY A C 1
ATOM 3936 O O . GLY A 1 517 ? -16.532 -6.711 117.224 1.00 57.40 517 GLY A O 1
ATOM 3937 N N . LYS A 1 518 ? -14.794 -5.647 116.386 1.00 56.55 518 LYS A N 1
ATOM 3938 C CA . LYS A 1 518 ? -14.822 -4.706 117.505 1.00 56.26 518 LYS A CA 1
ATOM 3939 C C . LYS A 1 518 ? -14.228 -3.395 117.086 1.00 54.02 518 LYS A C 1
ATOM 3940 O O . LYS A 1 518 ? -13.421 -3.327 116.146 1.00 54.17 518 LYS A O 1
ATOM 3946 N N . THR A 1 519 ? -14.657 -2.350 117.759 1.00 50.90 519 THR A N 1
ATOM 3947 C CA . THR A 1 519 ? -14.149 -1.038 117.463 1.00 49.07 519 THR A CA 1
ATOM 3948 C C . THR A 1 519 ? -13.453 -0.459 118.683 1.00 48.25 519 THR A C 1
ATOM 3949 O O . THR A 1 519 ? -13.507 -1.062 119.767 1.00 46.83 519 THR A O 1
ATOM 3953 N N . PHE A 1 520 ? -12.818 0.711 118.526 1.00 47.21 520 PHE A N 1
ATOM 3954 C CA . PHE A 1 520 ? -12.199 1.332 119.714 1.00 46.96 520 PHE A CA 1
ATOM 3955 C C . PHE A 1 520 ? -13.257 1.712 120.722 1.00 46.16 520 PHE A C 1
ATOM 3956 O O . PHE A 1 520 ? -14.404 1.919 120.377 1.00 45.66 520 PHE A O 1
ATOM 3964 N N . ALA A 1 521 ? -12.893 1.723 121.981 1.00 45.66 521 ALA A N 1
ATOM 3965 C CA . ALA A 1 521 ? -13.880 2.047 122.973 1.00 46.31 521 ALA A CA 1
ATOM 3966 C C . ALA A 1 521 ? -14.351 3.463 122.721 1.00 47.43 521 ALA A C 1
ATOM 3967 O O . ALA A 1 521 ? -13.572 4.352 122.375 1.00 48.31 521 ALA A O 1
ATOM 3969 N N . GLY A 1 522 ? -15.642 3.678 122.870 1.00 48.31 522 GLY A N 1
ATOM 3970 C CA . GLY A 1 522 ? -16.201 4.991 122.633 1.00 49.00 522 GLY A CA 1
ATOM 3971 C C . GLY A 1 522 ? -16.187 5.417 121.173 1.00 49.13 522 GLY A C 1
ATOM 3972 O O . GLY A 1 522 ? -16.212 6.586 120.870 1.00 49.92 522 GLY A O 1
ATOM 3973 N N . PHE A 1 523 ? -16.174 4.484 120.252 1.00 49.46 523 PHE A N 1
ATOM 3974 C CA . PHE A 1 523 ? -16.290 4.853 118.853 1.00 50.04 523 PHE A CA 1
ATOM 3975 C C . PHE A 1 523 ? -17.584 5.645 118.632 1.00 51.00 523 PHE A C 1
ATOM 3976 O O . PHE A 1 523 ? -17.568 6.753 118.043 1.00 50.57 523 PHE A O 1
ATOM 3984 N N . ALA A 1 524 ? -18.692 5.085 119.143 1.00 51.53 524 ALA A N 1
ATOM 3985 C CA . ALA A 1 524 ? -20.018 5.665 118.954 1.00 52.07 524 ALA A CA 1
ATOM 3986 C C . ALA A 1 524 ? -20.051 7.155 119.247 1.00 52.70 524 ALA A C 1
ATOM 3987 O O . ALA A 1 524 ? -20.863 7.880 118.642 1.00 53.56 524 ALA A O 1
ATOM 3989 N N . GLN A 1 525 ? -19.214 7.642 120.155 1.00 52.57 525 GLN A N 1
ATOM 3990 C CA . GLN A 1 525 ? -19.277 9.077 120.404 1.00 53.21 525 GLN A CA 1
ATOM 3991 C C . GLN A 1 525 ? -18.339 9.849 119.528 1.00 53.02 525 GLN A C 1
ATOM 3992 O O . GLN A 1 525 ? -18.229 11.046 119.686 1.00 52.42 525 GLN A O 1
ATOM 3998 N N . SER A 1 526 ? -17.689 9.190 118.579 1.00 53.35 526 SER A N 1
ATOM 3999 C CA . SER A 1 526 ? -16.679 9.873 117.802 1.00 53.66 526 SER A CA 1
ATOM 4000 C C . SER A 1 526 ? -17.276 10.511 116.613 1.00 54.26 526 SER A C 1
ATOM 4001 O O . SER A 1 526 ? -18.399 10.218 116.232 1.00 55.27 526 SER A O 1
ATOM 4004 N N . ARG A 1 527 ? -16.478 11.340 115.978 1.00 54.18 527 ARG A N 1
ATOM 4005 C CA . ARG A 1 527 ? -16.881 11.985 114.775 1.00 53.96 527 ARG A CA 1
ATOM 4006 C C . ARG A 1 527 ? -16.755 11.004 113.645 1.00 53.71 527 ARG A C 1
ATOM 4007 O O . ARG A 1 527 ? -17.131 11.309 112.502 1.00 53.79 527 ARG A O 1
ATOM 4015 N N . TYR A 1 528 ? -16.162 9.848 113.924 1.00 53.21 528 TYR A N 1
ATOM 4016 C CA . TYR A 1 528 ? -16.145 8.804 112.916 1.00 52.83 528 TYR A CA 1
ATOM 4017 C C . TYR A 1 528 ? -17.542 8.252 112.885 1.00 53.69 528 TYR A C 1
ATOM 4018 O O . TYR A 1 528 ? -18.117 8.131 111.846 1.00 54.62 528 TYR A O 1
ATOM 4027 N N . ALA A 1 529 ? -18.120 7.978 114.038 1.00 54.41 529 ALA A N 1
ATOM 4028 C CA . ALA A 1 529 ? -19.463 7.436 114.096 1.00 55.29 529 ALA A CA 1
ATOM 4029 C C . ALA A 1 529 ? -20.546 8.283 113.428 1.00 56.08 529 ALA A C 1
ATOM 4030 O O . ALA A 1 529 ? -21.353 7.767 112.665 1.00 56.14 529 ALA A O 1
ATOM 4032 N N . SER A 1 530 ? -20.594 9.565 113.748 1.00 57.35 530 SER A N 1
ATOM 4033 C CA . SER A 1 530 ? -21.647 10.442 113.233 1.00 57.93 530 SER A CA 1
ATOM 4034 C C . SER A 1 530 ? -21.437 10.750 111.764 1.00 59.02 530 SER A C 1
ATOM 4035 O O . SER A 1 530 ? -22.379 11.004 111.034 1.00 60.33 530 SER A O 1
ATOM 4038 N N . GLY A 1 531 ? -20.192 10.760 111.327 1.00 59.96 531 GLY A N 1
ATOM 4039 C CA . GLY A 1 531 ? -19.878 11.024 109.939 1.00 60.29 531 GLY A CA 1
ATOM 4040 C C . GLY A 1 531 ? -19.232 12.382 109.768 1.00 61.00 531 GLY A C 1
ATOM 4041 O O . GLY A 1 531 ? -18.625 12.626 108.717 1.00 61.21 531 GLY A O 1
ATOM 4042 N N . ASP A 1 532 ? -19.325 13.241 110.796 1.00 61.25 532 ASP A N 1
ATOM 4043 C CA . ASP A 1 532 ? -18.769 14.598 110.735 1.00 61.64 532 ASP A CA 1
ATOM 4044 C C . ASP A 1 532 ? -17.279 14.563 110.390 1.00 60.88 532 ASP A C 1
ATOM 4045 O O . ASP A 1 532 ? -16.756 15.529 109.840 1.00 62.03 532 ASP A O 1
ATOM 4050 N N . TYR A 1 533 ? -16.562 13.496 110.722 1.00 59.35 533 TYR A N 1
ATOM 4051 C CA . TYR A 1 533 ? -15.127 13.456 110.368 1.00 58.05 533 TYR A CA 1
ATOM 4052 C C . TYR A 1 533 ? -14.846 13.627 108.904 1.00 57.42 533 TYR A C 1
ATOM 4053 O O . TYR A 1 533 ? -13.782 14.082 108.562 1.00 57.43 533 TYR A O 1
ATOM 4062 N N . PHE A 1 534 ? -15.761 13.207 108.035 1.00 57.16 534 PHE A N 1
ATOM 4063 C CA . PHE A 1 534 ? -15.525 13.234 106.574 1.00 56.80 534 PHE A CA 1
ATOM 4064 C C . PHE A 1 534 ? -15.917 14.526 105.853 1.00 58.74 534 PHE A C 1
ATOM 4065 O O . PHE A 1 534 ? -15.453 14.802 104.723 1.00 58.42 534 PHE A O 1
ATOM 4073 N N . THR A 1 535 ? -16.790 15.303 106.484 1.00 60.67 535 THR A N 1
ATOM 4074 C CA . THR A 1 535 ? -17.247 16.526 105.888 1.00 62.32 535 THR A CA 1
ATOM 4075 C C . THR A 1 535 ? -16.053 17.139 105.205 1.00 63.29 535 THR A C 1
ATOM 4076 O O . THR A 1 535 ? -16.081 17.452 104.024 1.00 63.57 535 THR A O 1
ATOM 4080 N N . GLN A 1 536 ? -14.972 17.277 105.939 1.00 64.46 536 GLN A N 1
ATOM 4081 C CA . GLN A 1 536 ? -13.841 17.956 105.358 1.00 65.49 536 GLN A CA 1
ATOM 4082 C C . GLN A 1 536 ? -13.580 17.418 103.976 1.00 65.73 536 GLN A C 1
ATOM 4083 O O . GLN A 1 536 ? -13.439 18.156 103.040 1.00 65.22 536 GLN A O 1
ATOM 4089 N N . TYR A 1 537 ? -13.514 16.105 103.853 1.00 66.73 537 TYR A N 1
ATOM 4090 C CA . TYR A 1 537 ? -13.103 15.507 102.604 1.00 67.70 537 TYR A CA 1
ATOM 4091 C C . TYR A 1 537 ? -14.222 15.493 101.541 1.00 69.42 537 TYR A C 1
ATOM 4092 O O . TYR A 1 537 ? -13.998 15.239 100.366 1.00 68.87 537 TYR A O 1
ATOM 4101 N N . LEU A 1 538 ? -15.440 15.781 101.943 1.00 71.64 538 LEU A N 1
ATOM 4102 C CA . LEU A 1 538 ? -16.521 15.751 100.989 1.00 73.26 538 LEU A CA 1
ATOM 4103 C C . LEU A 1 538 ? -16.588 17.040 100.141 1.00 75.15 538 LEU A C 1
ATOM 4104 O O . LEU A 1 538 ? -17.079 17.026 99.016 1.00 75.27 538 LEU A O 1
ATOM 4109 N N . GLN A 1 539 ? -16.048 18.148 100.669 1.00 77.34 539 GLN A N 1
ATOM 4110 C CA . GLN A 1 539 ? -16.007 19.451 99.937 1.00 78.95 539 GLN A CA 1
ATOM 4111 C C . GLN A 1 539 ? -14.924 19.439 98.886 1.00 80.19 539 GLN A C 1
ATOM 4112 O O . GLN A 1 539 ? -14.269 18.413 98.751 1.00 80.39 539 GLN A O 1
ATOM 4118 N N . ASP A 1 540 ? -14.676 20.506 98.135 1.00 81.21 540 ASP A N 1
ATOM 4119 C CA . ASP A 1 540 ? -13.542 20.258 97.258 1.00 82.00 540 ASP A CA 1
ATOM 4120 C C . ASP A 1 540 ? -12.233 20.731 98.016 1.00 81.21 540 ASP A C 1
ATOM 4121 O O . ASP A 1 540 ? -12.200 20.916 99.241 1.00 81.81 540 ASP A O 1
ATOM 4126 N N . ASP A 1 541 ? -11.166 20.946 97.163 1.00 80.18 541 ASP A N 1
ATOM 4127 C CA . ASP A 1 541 ? -9.707 21.419 97.080 1.00 79.44 541 ASP A CA 1
ATOM 4128 C C . ASP A 1 541 ? -8.743 20.246 97.147 1.00 77.27 541 ASP A C 1
ATOM 4129 O O . ASP A 1 541 ? -7.609 20.367 97.624 1.00 76.69 541 ASP A O 1
ATOM 4134 N N . TRP A 1 542 ? -9.159 19.091 96.608 1.00 74.89 542 TRP A N 1
ATOM 4135 C CA . TRP A 1 542 ? -8.266 17.923 96.518 1.00 72.88 542 TRP A CA 1
ATOM 4136 C C . TRP A 1 542 ? -7.787 17.792 95.095 1.00 73.08 542 TRP A C 1
ATOM 4137 O O . TRP A 1 542 ? -7.319 16.721 94.680 1.00 73.51 542 TRP A O 1
ATOM 4148 N N . GLN A 1 543 ? -7.897 18.880 94.330 1.00 72.48 543 GLN A N 1
ATOM 4149 C CA . GLN A 1 543 ? -7.398 18.862 92.986 1.00 72.24 543 GLN A CA 1
ATOM 4150 C C . GLN A 1 543 ? -6.028 19.457 93.073 1.00 70.50 543 GLN A C 1
ATOM 4151 O O . GLN A 1 543 ? -5.872 20.530 93.605 1.00 69.83 543 GLN A O 1
ATOM 4157 N N . PRO A 1 544 ? -5.042 18.774 92.534 1.00 69.24 544 PRO A N 1
ATOM 4158 C CA . PRO A 1 544 ? -3.677 19.271 92.577 1.00 69.55 544 PRO A CA 1
ATOM 4159 C C . PRO A 1 544 ? -3.599 20.730 92.151 1.00 70.23 544 PRO A C 1
ATOM 4160 O O . PRO A 1 544 ? -3.962 21.093 91.057 1.00 71.01 544 PRO A O 1
ATOM 4164 N N . LYS A 1 545 ? -3.153 21.595 93.027 1.00 71.01 545 LYS A N 1
ATOM 4165 C CA . LYS A 1 545 ? -3.042 22.995 92.651 1.00 71.60 545 LYS A CA 1
ATOM 4166 C C . LYS A 1 545 ? -1.930 23.170 91.627 1.00 71.65 545 LYS A C 1
ATOM 4167 O O . LYS A 1 545 ? -2.004 23.996 90.765 1.00 71.77 545 LYS A O 1
ATOM 4173 N N . THR A 1 546 ? -0.894 22.369 91.739 1.00 72.27 546 THR A N 1
ATOM 4174 C CA . THR A 1 546 ? 0.258 22.423 90.841 1.00 72.46 546 THR A CA 1
ATOM 4175 C C . THR A 1 546 ? 0.181 21.373 89.727 1.00 71.84 546 THR A C 1
ATOM 4176 O O . THR A 1 546 ? -0.473 20.341 89.873 1.00 72.16 546 THR A O 1
ATOM 4180 N N . ALA A 1 547 ? 0.874 21.624 88.625 1.00 70.89 547 ALA A N 1
ATOM 4181 C CA . ALA A 1 547 ? 0.874 20.696 87.493 1.00 69.87 547 ALA A CA 1
ATOM 4182 C C . ALA A 1 547 ? 1.924 19.604 87.702 1.00 68.71 547 ALA A C 1
ATOM 4183 O O . ALA A 1 547 ? 1.769 18.461 87.268 1.00 68.46 547 ALA A O 1
ATOM 4185 N N . LYS A 1 548 ? 3.009 19.955 88.369 1.00 67.08 548 LYS A N 1
ATOM 4186 C CA . LYS A 1 548 ? 4.005 18.965 88.679 1.00 65.84 548 LYS A CA 1
ATOM 4187 C C . LYS A 1 548 ? 3.423 17.945 89.675 1.00 64.79 548 LYS A C 1
ATOM 4188 O O . LYS A 1 548 ? 3.567 16.740 89.532 1.00 63.58 548 LYS A O 1
ATOM 4194 N N . VAL A 1 549 ? 2.704 18.427 90.659 1.00 63.65 549 VAL A N 1
ATOM 4195 C CA . VAL A 1 549 ? 2.203 17.519 91.641 1.00 63.64 549 VAL A CA 1
ATOM 4196 C C . VAL A 1 549 ? 1.247 16.513 91.013 1.00 63.17 549 VAL A C 1
ATOM 4197 O O . VAL A 1 549 ? 1.159 15.353 91.435 1.00 62.90 549 VAL A O 1
ATOM 4201 N N . ARG A 1 550 ? 0.506 16.944 90.010 1.00 62.95 550 ARG A N 1
ATOM 4202 C CA . ARG A 1 550 ? -0.421 16.029 89.326 1.00 62.24 550 ARG A CA 1
ATOM 4203 C C . ARG A 1 550 ? 0.404 15.007 88.569 1.00 61.06 550 ARG A C 1
ATOM 4204 O O . ARG A 1 550 ? 0.038 13.853 88.436 1.00 60.45 550 ARG A O 1
ATOM 4212 N N . ALA A 1 551 ? 1.530 15.466 88.070 1.00 60.09 551 ALA A N 1
ATOM 4213 C CA . ALA A 1 551 ? 2.393 14.636 87.284 1.00 60.04 551 ALA A CA 1
ATOM 4214 C C . ALA A 1 551 ? 3.069 13.564 88.132 1.00 59.77 551 ALA A C 1
ATOM 4215 O O . ALA A 1 551 ? 3.331 12.471 87.649 1.00 60.40 551 ALA A O 1
ATOM 4217 N N . LEU A 1 552 ? 3.391 13.895 89.379 1.00 59.12 552 LEU A N 1
ATOM 4218 C CA . LEU A 1 552 ? 4.107 12.978 90.256 1.00 57.53 552 LEU A CA 1
ATOM 4219 C C . LEU A 1 552 ? 3.182 11.838 90.628 1.00 58.00 552 LEU A C 1
ATOM 4220 O O . LEU A 1 552 ? 3.558 10.666 90.536 1.00 57.82 552 LEU A O 1
ATOM 4225 N N . PHE A 1 553 ? 1.966 12.155 91.039 1.00 58.02 553 PHE A N 1
ATOM 4226 C CA . PHE A 1 553 ? 1.079 11.078 91.386 1.00 59.31 553 PHE A CA 1
ATOM 4227 C C . PHE A 1 553 ? 0.804 10.159 90.194 1.00 60.14 553 PHE A C 1
ATOM 4228 O O . PHE A 1 553 ? 0.725 8.913 90.328 1.00 59.85 553 PHE A O 1
ATOM 4236 N N . ALA A 1 554 ? 0.684 10.769 89.028 1.00 61.15 554 ALA A N 1
ATOM 4237 C CA . ALA A 1 554 ? 0.339 10.013 87.820 1.00 62.21 554 ALA A CA 1
ATOM 4238 C C . ALA A 1 554 ? 1.466 9.129 87.377 1.00 62.35 554 ALA A C 1
ATOM 4239 O O . ALA A 1 554 ? 1.246 8.028 86.952 1.00 62.01 554 ALA A O 1
ATOM 4241 N N . ARG A 1 555 ? 2.674 9.651 87.435 1.00 63.02 555 ARG A N 1
ATOM 4242 C CA . ARG A 1 555 ? 3.843 8.911 87.020 1.00 64.09 555 ARG A CA 1
ATOM 4243 C C . ARG A 1 555 ? 4.131 7.770 87.997 1.00 64.45 555 ARG A C 1
ATOM 4244 O O . ARG A 1 555 ? 5.027 6.934 87.785 1.00 64.90 555 ARG A O 1
ATOM 4252 N N . SER A 1 556 ? 3.384 7.731 89.090 1.00 64.50 556 SER A N 1
ATOM 4253 C CA . SER A 1 556 ? 3.649 6.724 90.102 1.00 64.03 556 SER A CA 1
ATOM 4254 C C . SER A 1 556 ? 2.527 5.727 90.121 1.00 63.44 556 SER A C 1
ATOM 4255 O O . SER A 1 556 ? 2.669 4.629 90.668 1.00 64.42 556 SER A O 1
ATOM 4258 N N . GLY A 1 557 ? 1.422 6.100 89.496 1.00 62.17 557 GLY A N 1
ATOM 4259 C CA . GLY A 1 557 ? 0.265 5.237 89.404 1.00 61.21 557 GLY A CA 1
ATOM 4260 C C . GLY A 1 557 ? -0.637 5.336 90.601 1.00 60.70 557 GLY A C 1
ATOM 4261 O O . GLY A 1 557 ? -1.552 4.536 90.762 1.00 60.88 557 GLY A O 1
ATOM 4262 N N . ILE A 1 558 ? -0.405 6.342 91.430 1.00 60.09 558 ILE A N 1
ATOM 4263 C CA . ILE A 1 558 ? -1.181 6.499 92.636 1.00 59.35 558 ILE A CA 1
ATOM 4264 C C . ILE A 1 558 ? -2.380 7.330 92.302 1.00 59.58 558 ILE A C 1
ATOM 4265 O O . ILE A 1 558 ? -2.273 8.402 91.698 1.00 59.07 558 ILE A O 1
ATOM 4270 N N . THR A 1 559 ? -3.528 6.824 92.697 1.00 59.69 559 THR A N 1
ATOM 4271 C CA . THR A 1 559 ? -4.764 7.522 92.490 1.00 60.18 559 THR A CA 1
ATOM 4272 C C . THR A 1 559 ? -5.147 8.308 93.724 1.00 60.09 559 THR A C 1
ATOM 4273 O O . THR A 1 559 ? -5.326 7.711 94.786 1.00 58.78 559 THR A O 1
ATOM 4277 N N . LEU A 1 560 ? -5.319 9.621 93.565 1.00 60.15 560 LEU A N 1
ATOM 4278 C CA . LEU A 1 560 ? -5.784 10.468 94.646 1.00 60.61 560 LEU A CA 1
ATOM 4279 C C . LEU A 1 560 ? -7.229 10.119 94.936 1.00 60.05 560 LEU A C 1
ATOM 4280 O O . LEU A 1 560 ? -8.047 10.123 94.059 1.00 60.44 560 LEU A O 1
ATOM 4285 N N . PRO A 1 561 ? -7.547 9.802 96.165 1.00 59.83 561 PRO A N 1
ATOM 4286 C CA . PRO A 1 561 ? -8.916 9.467 96.508 1.00 59.91 561 PRO A CA 1
ATOM 4287 C C . PRO A 1 561 ? -9.884 10.446 95.983 1.00 60.14 561 PRO A C 1
ATOM 4288 O O . PRO A 1 561 ? -9.681 11.633 96.149 1.00 59.95 561 PRO A O 1
ATOM 4292 N N . THR A 1 562 ? -10.963 9.935 95.417 1.00 61.10 562 THR A N 1
ATOM 4293 C CA . THR A 1 562 ? -12.022 10.754 94.820 1.00 61.47 562 THR A CA 1
ATOM 4294 C C . THR A 1 562 ? -13.184 10.778 95.773 1.00 61.83 562 THR A C 1
ATOM 4295 O O . THR A 1 562 ? -13.351 9.843 96.550 1.00 61.69 562 THR A O 1
ATOM 4299 N N . ARG A 1 563 ? -14.042 11.785 95.630 1.00 62.66 563 ARG A N 1
ATOM 4300 C CA . ARG A 1 563 ? -15.204 11.986 96.505 1.00 63.09 563 ARG A CA 1
ATOM 4301 C C . ARG A 1 563 ? -16.023 10.729 96.673 1.00 63.22 563 ARG A C 1
ATOM 4302 O O . ARG A 1 563 ? -16.619 10.496 97.732 1.00 63.05 563 ARG A O 1
ATOM 4310 N N . GLU A 1 564 ? -16.035 9.894 95.644 1.00 63.48 564 GLU A N 1
ATOM 4311 C CA . GLU A 1 564 ? -16.807 8.650 95.701 1.00 64.00 564 GLU A CA 1
ATOM 4312 C C . GLU A 1 564 ? -16.251 7.726 96.752 1.00 62.42 564 GLU A C 1
ATOM 4313 O O . GLU A 1 564 ? -16.980 7.180 97.582 1.00 60.82 564 GLU A O 1
ATOM 4319 N N . MET A 1 565 ? -14.935 7.597 96.702 1.00 61.91 565 MET A N 1
ATOM 4320 C CA . MET A 1 565 ? -14.184 6.799 97.662 1.00 61.68 565 MET A CA 1
ATOM 4321 C C . MET A 1 565 ? -14.428 7.303 99.072 1.00 61.32 565 MET A C 1
ATOM 4322 O O . MET A 1 565 ? -14.762 6.517 99.958 1.00 61.49 565 MET A O 1
ATOM 4327 N N . TRP A 1 566 ? -14.330 8.610 99.280 1.00 60.78 566 TRP A N 1
ATOM 4328 C CA . TRP A 1 566 ? -14.549 9.132 100.614 1.00 60.87 566 TRP A CA 1
ATOM 4329 C C . TRP A 1 566 ? -15.956 8.824 101.030 1.00 61.45 566 TRP A C 1
ATOM 4330 O O . TRP A 1 566 ? -16.205 8.388 102.132 1.00 61.53 566 TRP A O 1
ATOM 4341 N N . LEU A 1 567 ? -16.887 9.072 100.134 1.00 62.82 567 LEU A N 1
ATOM 4342 C CA . LEU A 1 567 ? -18.300 8.845 100.405 1.00 63.45 567 LEU A CA 1
ATOM 4343 C C . LEU A 1 567 ? -18.537 7.380 100.721 1.00 63.08 567 LEU A C 1
ATOM 4344 O O . LEU A 1 567 ? -19.316 7.034 101.580 1.00 63.01 567 LEU A O 1
ATOM 4349 N N . LYS A 1 568 ? -17.834 6.511 100.035 1.00 63.05 568 LYS A N 1
ATOM 4350 C CA . LYS A 1 568 ? -17.993 5.103 100.302 1.00 64.11 568 LYS A CA 1
ATOM 4351 C C . LYS A 1 568 ? -17.392 4.719 101.681 1.00 63.97 568 LYS A C 1
ATOM 4352 O O . LYS A 1 568 ? -17.995 3.946 102.448 1.00 63.59 568 LYS A O 1
ATOM 4358 N N . LEU A 1 569 ? -16.203 5.256 101.981 1.00 63.35 569 LEU A N 1
ATOM 4359 C CA . LEU A 1 569 ? -15.532 4.989 103.248 1.00 62.85 569 LEU A CA 1
ATOM 4360 C C . LEU A 1 569 ? -16.324 5.527 104.427 1.00 63.13 569 LEU A C 1
ATOM 4361 O O . LEU A 1 569 ? -16.344 4.953 105.529 1.00 62.54 569 LEU A O 1
ATOM 4366 N N . ARG A 1 570 ? -17.010 6.624 104.182 1.00 63.45 570 ARG A N 1
ATOM 4367 C CA . ARG A 1 570 ? -17.835 7.201 105.211 1.00 64.06 570 ARG A CA 1
ATOM 4368 C C . ARG A 1 570 ? -18.888 6.198 105.614 1.00 64.42 570 ARG A C 1
ATOM 4369 O O . ARG A 1 570 ? -19.174 6.030 106.795 1.00 64.94 570 ARG A O 1
ATOM 4377 N N . ASP A 1 571 ? -19.472 5.524 104.635 1.00 64.64 571 ASP A N 1
ATOM 4378 C CA . ASP A 1 571 ? -20.535 4.580 104.950 1.00 65.20 571 ASP A CA 1
ATOM 4379 C C . ASP A 1 571 ? -19.982 3.381 105.636 1.00 64.29 571 ASP A C 1
ATOM 4380 O O . ASP A 1 571 ? -20.551 2.894 106.612 1.00 64.67 571 ASP A O 1
ATOM 4385 N N . ASP A 1 572 ? -18.871 2.893 105.125 1.00 63.64 572 ASP A N 1
ATOM 4386 C CA . ASP A 1 572 ? -18.212 1.768 105.766 1.00 63.07 572 ASP A CA 1
ATOM 4387 C C . ASP A 1 572 ? -17.823 2.170 107.212 1.00 62.46 572 ASP A C 1
ATOM 4388 O O . ASP A 1 572 ? -18.128 1.428 108.161 1.00 61.96 572 ASP A O 1
ATOM 4393 N N . VAL A 1 573 ? -17.228 3.352 107.415 1.00 61.54 573 VAL A N 1
ATOM 4394 C CA . VAL A 1 573 ? -16.803 3.665 108.764 1.00 60.89 573 VAL A CA 1
ATOM 4395 C C . VAL A 1 573 ? -18.014 3.726 109.679 1.00 61.18 573 VAL A C 1
ATOM 4396 O O . VAL A 1 573 ? -18.011 3.163 110.768 1.00 60.75 573 VAL A O 1
ATOM 4400 N N . MET A 1 574 ? -19.077 4.368 109.203 1.00 62.00 574 MET A N 1
ATOM 4401 C CA . MET A 1 574 ? -20.265 4.569 110.007 1.00 62.36 574 MET A CA 1
ATOM 4402 C C . MET A 1 574 ? -20.903 3.240 110.321 1.00 62.46 574 MET A C 1
ATOM 4403 O O . MET A 1 574 ? -21.533 3.084 111.340 1.00 62.41 574 MET A O 1
ATOM 4408 N N . ARG A 1 575 ? -20.735 2.269 109.453 1.00 62.94 575 ARG A N 1
ATOM 4409 C CA . ARG A 1 575 ? -21.398 1.008 109.666 1.00 63.99 575 ARG A CA 1
ATOM 4410 C C . ARG A 1 575 ? -20.543 0.011 110.422 1.00 62.85 575 ARG A C 1
ATOM 4411 O O . ARG A 1 575 ? -21.007 -0.636 111.340 1.00 62.08 575 ARG A O 1
ATOM 4419 N N . TYR A 1 576 ? -19.291 -0.139 110.022 1.00 62.04 576 TYR A N 1
ATOM 4420 C CA . TYR A 1 576 ? -18.448 -1.100 110.694 1.00 61.27 576 TYR A CA 1
ATOM 4421 C C . TYR A 1 576 ? -17.516 -0.535 111.741 1.00 59.33 576 TYR A C 1
ATOM 4422 O O . TYR A 1 576 ? -17.019 -1.301 112.566 1.00 58.78 576 TYR A O 1
ATOM 4431 N N . GLY A 1 577 ? -17.294 0.787 111.716 1.00 57.06 577 GLY A N 1
ATOM 4432 C CA . GLY A 1 577 ? -16.372 1.450 112.638 1.00 55.29 577 GLY A CA 1
ATOM 4433 C C . GLY A 1 577 ? -14.905 1.231 112.257 1.00 53.03 577 GLY A C 1
ATOM 4434 O O . GLY A 1 577 ? -14.634 0.603 111.238 1.00 53.52 577 GLY A O 1
ATOM 4435 N N . ILE A 1 578 ? -13.972 1.758 113.045 1.00 50.28 578 ILE A N 1
ATOM 4436 C CA . ILE A 1 578 ? -12.538 1.519 112.824 1.00 48.53 578 ILE A CA 1
ATOM 4437 C C . ILE A 1 578 ? -11.971 0.940 114.091 1.00 46.85 578 ILE A C 1
ATOM 4438 O O . ILE A 1 578 ? -12.524 1.089 115.166 1.00 46.48 578 ILE A O 1
ATOM 4443 N N . TYR A 1 579 ? -10.879 0.226 113.974 1.00 45.19 579 TYR A N 1
ATOM 4444 C CA . TYR A 1 579 ? -10.303 -0.405 115.147 1.00 44.06 579 TYR A CA 1
ATOM 4445 C C . TYR A 1 579 ? -9.473 0.570 116.004 1.00 43.09 579 TYR A C 1
ATOM 4446 O O . TYR A 1 579 ? -9.535 0.552 117.218 1.00 42.72 579 TYR A O 1
ATOM 4455 N N . ASN A 1 580 ? -8.682 1.402 115.365 1.00 42.07 580 ASN A N 1
ATOM 4456 C CA . ASN A 1 580 ? -7.805 2.274 116.089 1.00 41.52 580 ASN A CA 1
ATOM 4457 C C . ASN A 1 580 ? -8.450 3.644 116.359 1.00 41.41 580 ASN A C 1
ATOM 4458 O O . ASN A 1 580 ? -8.963 4.270 115.465 1.00 42.29 580 ASN A O 1
ATOM 4463 N N . GLN A 1 581 ? -8.388 4.113 117.594 1.00 40.68 581 GLN A N 1
ATOM 4464 C CA . GLN A 1 581 ? -8.876 5.444 117.970 1.00 40.55 581 GLN A CA 1
ATOM 4465 C C . GLN A 1 581 ? -8.079 6.610 117.337 1.00 39.93 581 GLN A C 1
ATOM 4466 O O . GLN A 1 581 ? -8.573 7.723 117.295 1.00 39.96 581 GLN A O 1
ATOM 4472 N N . ASN A 1 582 ? -6.839 6.352 116.940 1.00 38.90 582 ASN A N 1
ATOM 4473 C CA . ASN A 1 582 ? -5.972 7.336 116.318 1.00 39.08 582 ASN A CA 1
ATOM 4474 C C . ASN A 1 582 ? -4.988 6.623 115.393 1.00 39.63 582 ASN A C 1
ATOM 4475 O O . ASN A 1 582 ? -4.518 5.528 115.709 1.00 39.98 582 ASN A O 1
ATOM 4480 N N . LEU A 1 583 ? -4.690 7.216 114.240 1.00 39.78 583 LEU A N 1
ATOM 4481 C CA . LEU A 1 583 ? -3.874 6.544 113.258 1.00 39.61 583 LEU A CA 1
ATOM 4482 C C . LEU A 1 583 ? -2.552 7.231 112.944 1.00 39.86 583 LEU A C 1
ATOM 4483 O O . LEU A 1 583 ? -1.520 6.575 112.887 1.00 40.70 583 LEU A O 1
ATOM 4488 N N . GLN A 1 584 ? -2.546 8.540 112.746 1.00 39.15 584 GLN A N 1
ATOM 4489 C CA . GLN A 1 584 ? -1.283 9.184 112.417 1.00 39.32 584 GLN A CA 1
ATOM 4490 C C . GLN A 1 584 ? -0.635 10.053 113.493 1.00 38.75 584 GLN A C 1
ATOM 4491 O O . GLN A 1 584 ? -1.328 10.603 114.360 1.00 37.71 584 GLN A O 1
ATOM 4497 N N . ALA A 1 585 ? 0.705 10.182 113.391 1.00 37.47 585 ALA A N 1
ATOM 4498 C CA . ALA A 1 585 ? 1.481 10.989 114.319 1.00 36.76 585 ALA A CA 1
ATOM 4499 C C . ALA A 1 585 ? 2.884 11.083 113.785 1.00 36.31 585 ALA A C 1
ATOM 4500 O O . ALA A 1 585 ? 3.477 10.091 113.517 1.00 35.29 585 ALA A O 1
ATOM 4502 N N . VAL A 1 586 ? 3.415 12.289 113.634 1.00 36.88 586 VAL A N 1
ATOM 4503 C CA . VAL A 1 586 ? 4.677 12.461 112.958 1.00 37.51 586 VAL A CA 1
ATOM 4504 C C . VAL A 1 586 ? 5.791 12.950 113.827 1.00 38.25 586 VAL A C 1
ATOM 4505 O O . VAL A 1 586 ? 6.021 14.123 113.876 1.00 38.72 586 VAL A O 1
ATOM 4509 N N . PRO A 1 587 ? 6.507 12.069 114.486 1.00 39.42 587 PRO A N 1
ATOM 4510 C CA . PRO A 1 587 ? 7.601 12.470 115.368 1.00 40.44 587 PRO A CA 1
ATOM 4511 C C . PRO A 1 587 ? 8.852 12.748 114.621 1.00 41.66 587 PRO A C 1
ATOM 4512 O O . PRO A 1 587 ? 8.883 12.613 113.437 1.00 41.65 587 PRO A O 1
ATOM 4516 N N . PRO A 1 588 ? 9.874 13.222 115.290 1.00 43.49 588 PRO A N 1
ATOM 4517 C CA . PRO A 1 588 ? 11.141 13.397 114.614 1.00 44.80 588 PRO A CA 1
ATOM 4518 C C . PRO A 1 588 ? 11.716 12.006 114.512 1.00 46.89 588 PRO A C 1
ATOM 4519 O O . PRO A 1 588 ? 11.495 11.193 115.378 1.00 46.43 588 PRO A O 1
ATOM 4523 N N . THR A 1 589 ? 12.401 11.686 113.443 1.00 50.17 589 THR A N 1
ATOM 4524 C CA . THR A 1 589 ? 12.996 10.345 113.364 1.00 52.26 589 THR A CA 1
ATOM 4525 C C . THR A 1 589 ? 14.417 10.479 113.887 1.00 54.70 589 THR A C 1
ATOM 4526 O O . THR A 1 589 ? 15.223 11.236 113.319 1.00 57.62 589 THR A O 1
ATOM 4530 N N . GLY A 1 590 ? 14.734 9.794 114.976 1.00 55.82 590 GLY A N 1
ATOM 4531 C CA . GLY A 1 590 ? 16.047 9.898 115.587 1.00 55.21 590 GLY A CA 1
ATOM 4532 C C . GLY A 1 590 ? 17.048 9.243 114.664 1.00 55.74 590 GLY A C 1
ATOM 4533 O O . GLY A 1 590 ? 17.112 9.592 113.467 1.00 55.46 590 GLY A O 1
ATOM 4534 N N . SER A 1 591 ? 17.752 8.227 115.179 1.00 55.85 591 SER A N 1
ATOM 4535 C CA . SER A 1 591 ? 18.806 7.576 114.425 1.00 55.67 591 SER A CA 1
ATOM 4536 C C . SER A 1 591 ? 18.274 6.550 113.423 1.00 55.07 591 SER A C 1
ATOM 4537 O O . SER A 1 591 ? 19.027 6.138 112.536 1.00 56.15 591 SER A O 1
ATOM 4540 N N . ILE A 1 592 ? 16.996 6.175 113.506 1.00 53.59 592 ILE A N 1
ATOM 4541 C CA . ILE A 1 592 ? 16.449 5.297 112.495 1.00 53.14 592 ILE A CA 1
ATOM 4542 C C . ILE A 1 592 ? 16.555 5.993 111.183 1.00 51.77 592 ILE A C 1
ATOM 4543 O O . ILE A 1 592 ? 16.569 5.366 110.152 1.00 53.95 592 ILE A O 1
ATOM 4548 N N . SER A 1 593 ? 16.634 7.293 111.200 1.00 49.88 593 SER A N 1
ATOM 4549 C CA . SER A 1 593 ? 16.760 7.998 109.970 1.00 48.46 593 SER A CA 1
ATOM 4550 C C . SER A 1 593 ? 17.976 7.491 109.246 1.00 47.74 593 SER A C 1
ATOM 4551 O O . SER A 1 593 ? 17.899 7.162 108.071 1.00 46.33 593 SER A O 1
ATOM 4554 N N . TYR A 1 594 ? 19.117 7.496 109.909 1.00 47.28 594 TYR A N 1
ATOM 4555 C CA . TYR A 1 594 ? 20.326 7.098 109.214 1.00 48.52 594 TYR A CA 1
ATOM 4556 C C . TYR A 1 594 ? 20.196 5.709 108.603 1.00 48.13 594 TYR A C 1
ATOM 4557 O O . TYR A 1 594 ? 20.748 5.460 107.530 1.00 47.32 594 TYR A O 1
ATOM 4566 N N . ILE A 1 595 ? 19.450 4.818 109.261 1.00 47.78 595 ILE A N 1
ATOM 4567 C CA . ILE A 1 595 ? 19.287 3.469 108.772 1.00 47.50 595 ILE A CA 1
ATOM 4568 C C . ILE A 1 595 ? 18.411 3.408 107.548 1.00 46.08 595 ILE A C 1
ATOM 4569 O O . ILE A 1 595 ? 18.786 2.834 106.521 1.00 47.09 595 ILE A O 1
ATOM 4574 N N . ASN A 1 596 ? 17.215 3.949 107.684 1.00 43.97 596 ASN A N 1
ATOM 4575 C CA . ASN A 1 596 ? 16.292 4.001 106.573 1.00 43.34 596 ASN A CA 1
ATOM 4576 C C . ASN A 1 596 ? 16.791 4.901 105.461 1.00 44.04 596 ASN A C 1
ATOM 4577 O O . ASN A 1 596 ? 16.371 4.812 104.348 1.00 45.34 596 ASN A O 1
ATOM 4582 N N . HIS A 1 597 ? 17.773 5.727 105.752 1.00 44.79 597 HIS A N 1
ATOM 4583 C CA . HIS A 1 597 ? 18.285 6.711 104.802 1.00 44.47 597 HIS A CA 1
ATOM 4584 C C . HIS A 1 597 ? 17.264 7.703 104.416 1.00 43.43 597 HIS A C 1
ATOM 4585 O O . HIS A 1 597 ? 16.996 7.835 103.264 1.00 44.09 597 HIS A O 1
ATOM 4592 N N . ALA A 1 598 ? 16.710 8.408 105.382 1.00 42.55 598 ALA A N 1
ATOM 4593 C CA . ALA A 1 598 ? 15.720 9.439 105.097 1.00 41.42 598 ALA A CA 1
ATOM 4594 C C . ALA A 1 598 ? 16.113 10.724 105.742 1.00 40.50 598 ALA A C 1
ATOM 4595 O O . ALA A 1 598 ? 16.843 10.726 106.732 1.00 42.38 598 ALA A O 1
ATOM 4597 N N . THR A 1 599 ? 15.625 11.829 105.209 1.00 38.82 599 THR A N 1
ATOM 4598 C CA . THR A 1 599 ? 15.821 13.090 105.863 1.00 36.32 599 THR A CA 1
ATOM 4599 C C . THR A 1 599 ? 14.816 13.108 106.997 1.00 35.27 599 THR A C 1
ATOM 4600 O O . THR A 1 599 ? 13.624 12.979 106.739 1.00 32.97 599 THR A O 1
ATOM 4604 N N . SER A 1 600 ? 15.276 13.290 108.210 1.00 36.25 600 SER A N 1
ATOM 4605 C CA . SER A 1 600 ? 14.450 13.278 109.370 1.00 37.13 600 SER A CA 1
ATOM 4606 C C . SER A 1 600 ? 13.027 13.716 109.242 1.00 36.25 600 SER A C 1
ATOM 4607 O O . SER A 1 600 ? 12.186 12.874 108.947 1.00 36.57 600 SER A O 1
ATOM 4610 N N . SER A 1 601 ? 12.654 14.880 109.481 1.00 37.74 601 SER A N 1
ATOM 4611 C CA . SER A 1 601 ? 11.187 14.795 109.615 1.00 38.35 601 SER A CA 1
ATOM 4612 C C . SER A 1 601 ? 10.432 14.764 108.338 1.00 39.43 601 SER A C 1
ATOM 4613 O O . SER A 1 601 ? 10.493 13.860 107.510 1.00 40.33 601 SER A O 1
ATOM 4616 N N . ILE A 1 602 ? 9.693 15.817 108.273 1.00 39.99 602 ILE A N 1
ATOM 4617 C CA . ILE A 1 602 ? 9.057 16.300 107.116 1.00 40.32 602 ILE A CA 1
ATOM 4618 C C . ILE A 1 602 ? 9.635 17.676 107.114 1.00 41.59 602 ILE A C 1
ATOM 4619 O O . ILE A 1 602 ? 9.148 18.550 106.406 1.00 43.20 602 ILE A O 1
ATOM 4624 N N . HIS A 1 603 ? 10.646 17.904 107.913 1.00 42.27 603 HIS A N 1
ATOM 4625 C CA . HIS A 1 603 ? 11.266 19.208 107.947 1.00 43.44 603 HIS A CA 1
ATOM 4626 C C . HIS A 1 603 ? 12.572 19.200 107.161 1.00 43.13 603 HIS A C 1
ATOM 4627 O O . HIS A 1 603 ? 13.118 18.140 106.879 1.00 44.05 603 HIS A O 1
ATOM 4634 N N . PRO A 1 604 ? 13.075 20.369 106.803 1.00 42.30 604 PRO A N 1
ATOM 4635 C CA . PRO A 1 604 ? 14.284 20.374 105.984 1.00 41.81 604 PRO A CA 1
ATOM 4636 C C . PRO A 1 604 ? 15.499 19.785 106.704 1.00 41.32 604 PRO A C 1
ATOM 4637 O O . PRO A 1 604 ? 15.544 19.742 107.927 1.00 41.81 604 PRO A O 1
ATOM 4641 N N . ILE A 1 605 ? 16.515 19.428 105.941 1.00 40.43 605 ILE A N 1
ATOM 4642 C CA . ILE A 1 605 ? 17.717 18.883 106.530 1.00 41.18 605 ILE A CA 1
ATOM 4643 C C . ILE A 1 605 ? 18.398 19.879 107.391 1.00 41.10 605 ILE A C 1
ATOM 4644 O O . ILE A 1 605 ? 18.470 20.949 107.004 1.00 42.79 605 ILE A O 1
ATOM 4649 N N . VAL A 1 606 ? 18.940 19.477 108.527 1.00 40.64 606 VAL A N 1
ATOM 4650 C CA . VAL A 1 606 ? 19.677 20.336 109.403 1.00 40.27 606 VAL A CA 1
ATOM 4651 C C . VAL A 1 606 ? 21.053 20.540 108.803 1.00 41.31 606 VAL A C 1
ATOM 4652 O O . VAL A 1 606 ? 21.768 21.469 109.220 1.00 42.97 606 VAL A O 1
ATOM 4656 N N . ALA A 1 607 ? 21.447 19.736 107.824 1.00 41.26 607 ALA A N 1
ATOM 4657 C CA . ALA A 1 607 ? 22.717 20.014 107.171 1.00 42.03 607 ALA A CA 1
ATOM 4658 C C . ALA A 1 607 ? 22.884 19.173 105.937 1.00 42.90 607 ALA A C 1
ATOM 4659 O O . ALA A 1 607 ? 22.083 18.269 105.666 1.00 42.31 607 ALA A O 1
ATOM 4661 N N . LYS A 1 608 ? 23.834 19.578 105.109 1.00 43.72 608 LYS A N 1
ATOM 4662 C CA . LYS A 1 608 ? 24.048 18.869 103.883 1.00 43.96 608 LYS A CA 1
ATOM 4663 C C . LYS A 1 608 ? 24.757 17.597 104.272 1.00 44.04 608 LYS A C 1
ATOM 4664 O O . LYS A 1 608 ? 24.333 16.539 103.879 1.00 45.73 608 LYS A O 1
ATOM 4670 N N . ILE A 1 609 ? 25.838 17.712 105.010 1.00 43.56 609 ILE A N 1
ATOM 4671 C CA . ILE A 1 609 ? 26.604 16.591 105.501 1.00 43.61 609 ILE A CA 1
ATOM 4672 C C . ILE A 1 609 ? 26.442 16.747 107.013 1.00 45.13 609 ILE A C 1
ATOM 4673 O O . ILE A 1 609 ? 27.120 17.573 107.652 1.00 45.81 609 ILE A O 1
ATOM 4678 N N . GLU A 1 610 ? 25.446 16.081 107.557 1.00 46.34 610 GLU A N 1
ATOM 4679 C CA . GLU A 1 610 ? 25.170 16.128 108.973 1.00 46.77 610 GLU A CA 1
ATOM 4680 C C . GLU A 1 610 ? 26.356 15.540 109.678 1.00 46.95 610 GLU A C 1
ATOM 4681 O O . GLU A 1 610 ? 26.844 14.546 109.264 1.00 45.79 610 GLU A O 1
ATOM 4687 N N . ILE A 1 611 ? 26.861 16.211 110.702 1.00 48.34 611 ILE A N 1
ATOM 4688 C CA . ILE A 1 611 ? 27.987 15.678 111.476 1.00 48.83 611 ILE A CA 1
ATOM 4689 C C . ILE A 1 611 ? 27.509 15.177 112.813 1.00 50.62 611 ILE A C 1
ATOM 4690 O O . ILE A 1 611 ? 26.818 15.901 113.494 1.00 50.05 611 ILE A O 1
ATOM 4695 N N . ARG A 1 612 ? 27.910 13.961 113.176 1.00 53.60 612 ARG A N 1
ATOM 4696 C CA . ARG A 1 612 ? 27.565 13.320 114.451 1.00 56.27 612 ARG A CA 1
ATOM 4697 C C . ARG A 1 612 ? 28.819 12.975 115.238 1.00 58.05 612 ARG A C 1
ATOM 4698 O O . ARG A 1 612 ? 29.843 12.555 114.685 1.00 57.00 612 ARG A O 1
ATOM 4706 N N . LYS A 1 613 ? 28.725 13.182 116.542 1.00 61.27 613 LYS A N 1
ATOM 4707 C CA . LYS A 1 613 ? 29.842 12.968 117.449 1.00 63.94 613 LYS A CA 1
ATOM 4708 C C . LYS A 1 613 ? 29.741 11.583 118.006 1.00 64.33 613 LYS A C 1
ATOM 4709 O O . LYS A 1 613 ? 29.285 11.406 119.105 1.00 64.37 613 LYS A O 1
ATOM 4715 N N . GLU A 1 614 ? 30.191 10.608 117.229 1.00 65.37 614 GLU A N 1
ATOM 4716 C CA . GLU A 1 614 ? 30.074 9.212 117.551 1.00 65.41 614 GLU A CA 1
ATOM 4717 C C . GLU A 1 614 ? 31.305 8.464 117.105 1.00 65.79 614 GLU A C 1
ATOM 4718 O O . GLU A 1 614 ? 31.978 8.886 116.142 1.00 66.53 614 GLU A O 1
ATOM 4724 N N . GLY A 1 615 ? 31.593 7.340 117.774 1.00 65.72 615 GLY A N 1
ATOM 4725 C CA . GLY A 1 615 ? 32.689 6.467 117.376 1.00 65.67 615 GLY A CA 1
ATOM 4726 C C . GLY A 1 615 ? 34.090 6.808 117.850 1.00 65.89 615 GLY A C 1
ATOM 4727 O O . GLY A 1 615 ? 34.337 7.830 118.475 1.00 65.84 615 GLY A O 1
ATOM 4728 N N . LYS A 1 616 ? 35.030 5.936 117.512 1.00 66.34 616 LYS A N 1
ATOM 4729 C CA . LYS A 1 616 ? 36.437 6.121 117.899 1.00 66.62 616 LYS A CA 1
ATOM 4730 C C . LYS A 1 616 ? 37.154 7.341 117.266 1.00 64.99 616 LYS A C 1
ATOM 4731 O O . LYS A 1 616 ? 38.233 7.704 117.719 1.00 64.19 616 LYS A O 1
ATOM 4737 N N . THR A 1 617 ? 36.572 7.956 116.233 1.00 63.67 617 THR A N 1
ATOM 4738 C CA . THR A 1 617 ? 37.186 9.135 115.599 1.00 62.78 617 THR A CA 1
ATOM 4739 C C . THR A 1 617 ? 36.597 10.418 116.137 1.00 61.47 617 THR A C 1
ATOM 4740 O O . THR A 1 617 ? 37.152 11.483 115.945 1.00 61.40 617 THR A O 1
ATOM 4744 N N . GLY A 1 618 ? 35.455 10.323 116.796 1.00 60.15 618 GLY A N 1
ATOM 4745 C CA . GLY A 1 618 ? 34.823 11.505 117.314 1.00 58.79 618 GLY A CA 1
ATOM 4746 C C . GLY A 1 618 ? 33.689 11.896 116.416 1.00 57.63 618 GLY A C 1
ATOM 4747 O O . GLY A 1 618 ? 32.702 12.429 116.895 1.00 57.78 618 GLY A O 1
ATOM 4748 N N . ARG A 1 619 ? 33.779 11.632 115.118 1.00 56.23 619 ARG A N 1
ATOM 4749 C CA . ARG A 1 619 ? 32.653 12.022 114.295 1.00 55.19 619 ARG A CA 1
ATOM 4750 C C . ARG A 1 619 ? 32.411 11.168 113.075 1.00 51.89 619 ARG A C 1
ATOM 4751 O O . ARG A 1 619 ? 33.297 10.565 112.538 1.00 50.30 619 ARG A O 1
ATOM 4759 N N . VAL A 1 620 ? 31.155 11.117 112.680 1.00 48.79 620 VAL A N 1
ATOM 4760 C CA . VAL A 1 620 ? 30.772 10.360 111.551 1.00 47.08 620 VAL A CA 1
ATOM 4761 C C . VAL A 1 620 ? 29.931 11.317 110.735 1.00 46.10 620 VAL A C 1
ATOM 4762 O O . VAL A 1 620 ? 29.126 11.995 111.302 1.00 46.56 620 VAL A O 1
ATOM 4766 N N . TYR A 1 621 ? 30.092 11.337 109.424 1.00 44.15 621 TYR A N 1
ATOM 4767 C CA . TYR A 1 621 ? 29.404 12.266 108.590 1.00 44.15 621 TYR A CA 1
ATOM 4768 C C . TYR A 1 621 ? 28.388 11.544 107.775 1.00 43.90 621 TYR A C 1
ATOM 4769 O O . TYR A 1 621 ? 28.677 10.478 107.324 1.00 45.73 621 TYR A O 1
ATOM 4778 N N . TYR A 1 622 ? 27.233 12.139 107.523 1.00 43.03 622 TYR A N 1
ATOM 4779 C CA . TYR A 1 622 ? 26.082 11.566 106.832 1.00 42.42 622 TYR A CA 1
ATOM 4780 C C . TYR A 1 622 ? 25.533 12.486 105.716 1.00 42.41 622 TYR A C 1
ATOM 4781 O O . TYR A 1 622 ? 24.925 13.477 106.027 1.00 42.13 622 TYR A O 1
ATOM 4790 N N . PRO A 1 623 ? 25.675 12.117 104.446 1.00 42.25 623 PRO A N 1
ATOM 4791 C CA . PRO A 1 623 ? 25.186 12.911 103.311 1.00 41.72 623 PRO A CA 1
ATOM 4792 C C . PRO A 1 623 ? 23.719 12.774 103.078 1.00 40.51 623 PRO A C 1
ATOM 4793 O O . PRO A 1 623 ? 23.315 11.716 103.228 1.00 40.25 623 PRO A O 1
ATOM 4797 N N . ALA A 1 624 ? 22.973 13.757 102.641 1.00 40.64 624 ALA A N 1
ATOM 4798 C CA . ALA A 1 624 ? 21.537 13.566 102.497 1.00 42.27 624 ALA A CA 1
ATOM 4799 C C . ALA A 1 624 ? 21.140 12.664 101.352 1.00 43.42 624 ALA A C 1
ATOM 4800 O O . ALA A 1 624 ? 21.743 12.671 100.293 1.00 45.31 624 ALA A O 1
ATOM 4802 N N . PRO A 1 625 ? 20.062 11.960 101.502 1.00 43.22 625 PRO A N 1
ATOM 4803 C CA . PRO A 1 625 ? 19.620 11.082 100.450 1.00 43.92 625 PRO A CA 1
ATOM 4804 C C . PRO A 1 625 ? 19.312 11.785 99.147 1.00 44.33 625 PRO A C 1
ATOM 4805 O O . PRO A 1 625 ? 18.673 12.783 99.128 1.00 43.17 625 PRO A O 1
ATOM 4809 N N . PHE A 1 626 ? 19.788 11.175 98.061 1.00 46.17 626 PHE A N 1
ATOM 4810 C CA . PHE A 1 626 ? 19.608 11.604 96.673 1.00 46.40 626 PHE A CA 1
ATOM 4811 C C . PHE A 1 626 ? 20.381 12.854 96.322 1.00 47.78 626 PHE A C 1
ATOM 4812 O O . PHE A 1 626 ? 20.190 13.413 95.235 1.00 48.17 626 PHE A O 1
ATOM 4820 N N . MET A 1 627 ? 21.270 13.288 97.206 1.00 48.61 627 MET A N 1
ATOM 4821 C CA . MET A 1 627 ? 21.999 14.521 96.985 1.00 48.91 627 MET A CA 1
ATOM 4822 C C . MET A 1 627 ? 23.284 14.256 96.230 1.00 48.54 627 MET A C 1
ATOM 4823 O O . MET A 1 627 ? 23.987 13.329 96.539 1.00 49.39 627 MET A O 1
ATOM 4828 N N . THR A 1 628 ? 23.583 15.083 95.242 1.00 48.16 628 THR A N 1
ATOM 4829 C CA . THR A 1 628 ? 24.811 14.988 94.451 1.00 47.67 628 THR A CA 1
ATOM 4830 C C . THR A 1 628 ? 25.261 16.408 94.155 1.00 47.97 628 THR A C 1
ATOM 4831 O O . THR A 1 628 ? 24.561 17.375 94.415 1.00 46.94 628 THR A O 1
ATOM 4835 N N . ASN A 1 629 ? 26.403 16.508 93.508 1.00 48.76 629 ASN A N 1
ATOM 4836 C CA . ASN A 1 629 ? 26.943 17.773 93.184 1.00 49.36 629 ASN A CA 1
ATOM 4837 C C . ASN A 1 629 ? 26.078 18.478 92.135 1.00 50.35 629 ASN A C 1
ATOM 4838 O O . ASN A 1 629 ? 26.159 19.683 91.994 1.00 51.74 629 ASN A O 1
ATOM 4843 N N . GLU A 1 630 ? 25.172 17.786 91.473 1.00 50.06 630 GLU A N 1
ATOM 4844 C CA . GLU A 1 630 ? 24.388 18.471 90.469 1.00 50.16 630 GLU A CA 1
ATOM 4845 C C . GLU A 1 630 ? 23.052 18.873 91.043 1.00 48.86 630 GLU A C 1
ATOM 4846 O O . GLU A 1 630 ? 22.182 19.309 90.315 1.00 49.13 630 GLU A O 1
ATOM 4852 N N . ASN A 1 631 ? 22.842 18.701 92.335 1.00 48.16 631 ASN A N 1
ATOM 4853 C CA . ASN A 1 631 ? 21.543 19.090 92.901 1.00 47.56 631 ASN A CA 1
ATOM 4854 C C . ASN A 1 631 ? 21.623 19.659 94.315 1.00 47.57 631 ASN A C 1
ATOM 4855 O O . ASN A 1 631 ? 20.598 19.747 95.029 1.00 46.94 631 ASN A O 1
ATOM 4860 N N . LEU A 1 632 ? 22.824 20.121 94.663 1.00 47.67 632 LEU A N 1
ATOM 4861 C CA . LEU A 1 632 ? 23.073 20.734 95.947 1.00 48.16 632 LEU A CA 1
ATOM 4862 C C . LEU A 1 632 ? 22.113 21.872 96.144 1.00 49.24 632 LEU A C 1
ATOM 4863 O O . LEU A 1 632 ? 21.608 22.083 97.239 1.00 50.35 632 LEU A O 1
ATOM 4868 N N . ASP A 1 633 ? 21.792 22.588 95.090 1.00 50.23 633 ASP A N 1
ATOM 4869 C CA . ASP A 1 633 ? 20.984 23.777 95.289 1.00 51.53 633 ASP A CA 1
ATOM 4870 C C . ASP A 1 633 ? 19.619 23.401 95.779 1.00 50.59 633 ASP A C 1
ATOM 4871 O O . ASP A 1 633 ? 18.875 24.242 96.228 1.00 50.53 633 ASP A O 1
ATOM 4876 N N . MET A 1 634 ? 19.285 22.127 95.753 1.00 50.90 634 MET A N 1
ATOM 4877 C CA . MET A 1 634 ? 17.951 21.712 96.251 1.00 50.70 634 MET A CA 1
ATOM 4878 C C . MET A 1 634 ? 18.014 21.337 97.706 1.00 49.58 634 MET A C 1
ATOM 4879 O O . MET A 1 634 ? 16.986 21.005 98.280 1.00 49.43 634 MET A O 1
ATOM 4884 N N . TYR A 1 635 ? 19.202 21.408 98.303 1.00 47.47 635 TYR A N 1
ATOM 4885 C CA . TYR A 1 635 ? 19.337 21.047 99.693 1.00 47.29 635 TYR A CA 1
ATOM 4886 C C . TYR A 1 635 ? 19.728 22.237 100.577 1.00 45.97 635 TYR A C 1
ATOM 4887 O O . TYR A 1 635 ? 20.800 22.304 101.212 1.00 43.98 635 TYR A O 1
ATOM 4896 N N . GLN A 1 636 ? 18.825 23.187 100.624 1.00 45.27 636 GLN A N 1
ATOM 4897 C CA . GLN A 1 636 ? 19.041 24.336 101.472 1.00 45.59 636 GLN A CA 1
ATOM 4898 C C . GLN A 1 636 ? 18.703 23.833 102.857 1.00 43.42 636 GLN A C 1
ATOM 4899 O O . GLN A 1 636 ? 17.657 23.263 103.031 1.00 42.01 636 GLN A O 1
ATOM 4905 N N . ASP A 1 637 ? 19.540 24.116 103.836 1.00 41.66 637 ASP A N 1
ATOM 4906 C CA . ASP A 1 637 ? 19.296 23.603 105.128 1.00 41.19 637 ASP A CA 1
ATOM 4907 C C . ASP A 1 637 ? 18.190 24.326 105.850 1.00 41.83 637 ASP A C 1
ATOM 4908 O O . ASP A 1 637 ? 17.776 25.414 105.433 1.00 42.70 637 ASP A O 1
ATOM 4913 N N . ALA A 1 638 ? 17.678 23.687 106.916 1.00 41.07 638 ALA A N 1
ATOM 4914 C CA . ALA A 1 638 ? 16.568 24.244 107.736 1.00 40.43 638 ALA A CA 1
ATOM 4915 C C . ALA A 1 638 ? 16.714 25.759 108.196 1.00 38.84 638 ALA A C 1
ATOM 4916 O O . ALA A 1 638 ? 15.740 26.462 108.453 1.00 36.95 638 ALA A O 1
ATOM 4918 N N . TYR A 1 639 ? 17.952 26.151 108.383 1.00 38.88 639 TYR A N 1
ATOM 4919 C CA . TYR A 1 639 ? 18.194 27.493 108.794 1.00 39.83 639 TYR A CA 1
ATOM 4920 C C . TYR A 1 639 ? 17.879 28.381 107.608 1.00 40.15 639 TYR A C 1
ATOM 4921 O O . TYR A 1 639 ? 17.007 29.230 107.678 1.00 40.29 639 TYR A O 1
ATOM 4930 N N . ASP A 1 640 ? 18.545 28.117 106.499 1.00 39.80 640 ASP A N 1
ATOM 4931 C CA . ASP A 1 640 ? 18.335 28.846 105.269 1.00 39.47 640 ASP A CA 1
ATOM 4932 C C . ASP A 1 640 ? 16.868 28.858 104.855 1.00 39.42 640 ASP A C 1
ATOM 4933 O O . ASP A 1 640 ? 16.350 29.834 104.378 1.00 39.74 640 ASP A O 1
ATOM 4938 N N . ILE A 1 641 ? 16.146 27.792 105.037 1.00 40.43 641 ILE A N 1
ATOM 4939 C CA . ILE A 1 641 ? 14.767 27.840 104.563 1.00 40.41 641 ILE A CA 1
ATOM 4940 C C . ILE A 1 641 ? 13.969 28.784 105.437 1.00 39.71 641 ILE A C 1
ATOM 4941 O O . ILE A 1 641 ? 13.154 29.549 104.940 1.00 39.75 641 ILE A O 1
ATOM 4946 N N . GLY A 1 642 ? 14.211 28.684 106.736 1.00 39.37 642 GLY A N 1
ATOM 4947 C CA . GLY A 1 642 ? 13.464 29.356 107.758 1.00 39.90 642 GLY A CA 1
ATOM 4948 C C . GLY A 1 642 ? 12.061 28.906 108.133 1.00 40.40 642 GLY A C 1
ATOM 4949 O O . GLY A 1 642 ? 11.341 28.330 107.355 1.00 42.30 642 GLY A O 1
ATOM 4950 N N . PRO A 1 643 ? 11.630 29.418 109.276 1.00 40.80 643 PRO A N 1
ATOM 4951 C CA . PRO A 1 643 ? 10.403 29.044 109.951 1.00 40.60 643 PRO A CA 1
ATOM 4952 C C . PRO A 1 643 ? 9.168 29.112 109.137 1.00 42.03 643 PRO A C 1
ATOM 4953 O O . PRO A 1 643 ? 8.355 28.204 109.214 1.00 43.26 643 PRO A O 1
ATOM 4957 N N . GLU A 1 644 ? 8.956 30.196 108.403 1.00 43.62 644 GLU A N 1
ATOM 4958 C CA . GLU A 1 644 ? 7.725 30.275 107.617 1.00 43.62 644 GLU A CA 1
ATOM 4959 C C . GLU A 1 644 ? 7.509 28.992 106.759 1.00 42.43 644 GLU A C 1
ATOM 4960 O O . GLU A 1 644 ? 6.481 28.310 106.861 1.00 42.43 644 GLU A O 1
ATOM 4966 N N . LYS A 1 645 ? 8.484 28.700 105.908 1.00 41.26 645 LYS A N 1
ATOM 4967 C CA . LYS A 1 645 ? 8.355 27.601 104.963 1.00 41.04 645 LYS A CA 1
ATOM 4968 C C . LYS A 1 645 ? 8.126 26.322 105.736 1.00 40.45 645 LYS A C 1
ATOM 4969 O O . LYS A 1 645 ? 7.302 25.478 105.359 1.00 40.19 645 LYS A O 1
ATOM 4975 N N . ILE A 1 646 ? 8.842 26.167 106.827 1.00 39.52 646 ILE A N 1
ATOM 4976 C CA . ILE A 1 646 ? 8.639 24.979 107.603 1.00 39.08 646 ILE A CA 1
ATOM 4977 C C . ILE A 1 646 ? 7.215 24.962 108.148 1.00 39.31 646 ILE A C 1
ATOM 4978 O O . ILE A 1 646 ? 6.481 24.023 107.898 1.00 38.92 646 ILE A O 1
ATOM 4983 N N . ILE A 1 647 ? 6.798 26.017 108.833 1.00 40.63 647 ILE A N 1
ATOM 4984 C CA . ILE A 1 647 ? 5.467 26.049 109.420 1.00 41.54 647 ILE A CA 1
ATOM 4985 C C . ILE A 1 647 ? 4.406 25.735 108.375 1.00 42.45 647 ILE A C 1
ATOM 4986 O O . ILE A 1 647 ? 3.434 25.028 108.637 1.00 41.96 647 ILE A O 1
ATOM 4991 N N . ASP A 1 648 ? 4.604 26.293 107.186 1.00 43.28 648 ASP A N 1
ATOM 4992 C CA . ASP A 1 648 ? 3.660 26.137 106.094 1.00 44.19 648 ASP A CA 1
ATOM 4993 C C . ASP A 1 648 ? 3.527 24.711 105.685 1.00 43.58 648 ASP A C 1
ATOM 4994 O O . ASP A 1 648 ? 2.410 24.216 105.539 1.00 43.42 648 ASP A O 1
ATOM 4999 N N . THR A 1 649 ? 4.668 24.057 105.479 1.00 42.85 649 THR A N 1
ATOM 5000 C CA . THR A 1 649 ? 4.657 22.640 105.171 1.00 42.36 649 THR A CA 1
ATOM 5001 C C . THR A 1 649 ? 3.874 21.926 106.249 1.00 41.77 649 THR A C 1
ATOM 5002 O O . THR A 1 649 ? 2.908 21.270 105.945 1.00 42.16 649 THR A O 1
ATOM 5006 N N . TYR A 1 650 ? 4.259 22.076 107.518 1.00 40.82 650 TYR A N 1
ATOM 5007 C CA . TYR A 1 650 ? 3.527 21.376 108.585 1.00 40.98 650 TYR A CA 1
ATOM 5008 C C . TYR A 1 650 ? 2.037 21.716 108.576 1.00 41.51 650 TYR A C 1
ATOM 5009 O O . TYR A 1 650 ? 1.178 20.905 108.943 1.00 41.64 650 TYR A O 1
ATOM 5018 N N . ALA A 1 651 ? 1.695 22.902 108.155 1.00 41.18 651 ALA A N 1
ATOM 5019 C CA . ALA A 1 651 ? 0.301 23.217 108.157 1.00 41.75 651 ALA A CA 1
ATOM 5020 C C . ALA A 1 651 ? -0.507 22.369 107.255 1.00 41.46 651 ALA A C 1
ATOM 5021 O O . ALA A 1 651 ? -1.612 21.999 107.604 1.00 39.65 651 ALA A O 1
ATOM 5023 N N . GLU A 1 652 ? 0.014 22.149 106.056 1.00 42.44 652 GLU A N 1
ATOM 5024 C CA . GLU A 1 652 ? -0.650 21.290 105.092 1.00 42.89 652 GLU A CA 1
ATOM 5025 C C . GLU A 1 652 ? -0.827 19.901 105.707 1.00 42.94 652 GLU A C 1
ATOM 5026 O O . GLU A 1 652 ? -1.914 19.378 105.696 1.00 43.65 652 GLU A O 1
ATOM 5032 N N . ALA A 1 653 ? 0.200 19.322 106.318 1.00 42.38 653 ALA A N 1
ATOM 5033 C CA . ALA A 1 653 ? 0.033 17.997 106.895 1.00 42.84 653 ALA A CA 1
ATOM 5034 C C . ALA A 1 653 ? -0.918 17.941 108.097 1.00 43.36 653 ALA A C 1
ATOM 5035 O O . ALA A 1 653 ? -1.602 16.941 108.312 1.00 43.89 653 ALA A O 1
ATOM 5037 N N . THR A 1 654 ? -0.967 19.018 108.868 1.00 44.07 654 THR A N 1
ATOM 5038 C CA . THR A 1 654 ? -1.767 19.063 110.078 1.00 43.89 654 THR A CA 1
ATOM 5039 C C . THR A 1 654 ? -3.230 18.999 109.808 1.00 44.83 654 THR A C 1
ATOM 5040 O O . THR A 1 654 ? -4.033 18.800 110.690 1.00 45.10 654 THR A O 1
ATOM 5044 N N . ARG A 1 655 ? -3.613 19.186 108.572 1.00 46.83 655 ARG A N 1
ATOM 5045 C CA . ARG A 1 655 ? -5.043 19.207 108.272 1.00 48.21 655 ARG A CA 1
ATOM 5046 C C . ARG A 1 655 ? -5.611 17.789 108.253 1.00 47.21 655 ARG A C 1
ATOM 5047 O O . ARG A 1 655 ? -6.823 17.604 108.357 1.00 46.82 655 ARG A O 1
ATOM 5055 N N . HIS A 1 656 ? -4.714 16.803 108.143 1.00 45.98 656 HIS A N 1
ATOM 5056 C CA . HIS A 1 656 ? -5.076 15.391 108.005 1.00 45.38 656 HIS A CA 1
ATOM 5057 C C . HIS A 1 656 ? -4.641 14.518 109.158 1.00 43.99 656 HIS A C 1
ATOM 5058 O O . HIS A 1 656 ? -5.373 13.639 109.555 1.00 42.05 656 HIS A O 1
ATOM 5065 N N . VAL A 1 657 ? -3.423 14.740 109.658 1.00 43.17 657 VAL A N 1
ATOM 5066 C CA . VAL A 1 657 ? -2.904 13.967 110.773 1.00 42.04 657 VAL A CA 1
ATOM 5067 C C . VAL A 1 657 ? -3.803 14.114 111.960 1.00 41.20 657 VAL A C 1
ATOM 5068 O O . VAL A 1 657 ? -3.877 15.175 112.527 1.00 41.95 657 VAL A O 1
ATOM 5072 N N . ASP A 1 658 ? -4.484 13.049 112.357 1.00 40.16 658 ASP A N 1
ATOM 5073 C CA . ASP A 1 658 ? -5.395 13.146 113.463 1.00 39.61 658 ASP A CA 1
ATOM 5074 C C . ASP A 1 658 ? -4.736 13.409 114.866 1.00 39.09 658 ASP A C 1
ATOM 5075 O O . ASP A 1 658 ? -5.401 13.832 115.780 1.00 37.51 658 ASP A O 1
ATOM 5080 N N . GLN A 1 659 ? -3.457 13.131 115.037 1.00 39.18 659 GLN A N 1
ATOM 5081 C CA . GLN A 1 659 ? -2.780 13.443 116.300 1.00 39.72 659 GLN A CA 1
ATOM 5082 C C . GLN A 1 659 ? -1.948 14.664 115.972 1.00 39.29 659 GLN A C 1
ATOM 5083 O O . GLN A 1 659 ? -2.542 15.625 115.479 1.00 39.92 659 GLN A O 1
ATOM 5089 N N . GLY A 1 660 ? -0.616 14.607 116.169 1.00 38.61 660 GLY A N 1
ATOM 5090 C CA . GLY A 1 660 ? 0.281 15.730 115.959 1.00 38.68 660 GLY A CA 1
ATOM 5091 C C . GLY A 1 660 ? 1.634 15.506 115.283 1.00 39.27 660 GLY A C 1
ATOM 5092 O O . GLY A 1 660 ? 1.958 14.401 114.854 1.00 40.01 660 GLY A O 1
ATOM 5093 N N . LEU A 1 661 ? 2.439 16.577 115.171 1.00 39.02 661 LEU A N 1
ATOM 5094 C CA . LEU A 1 661 ? 3.736 16.527 114.479 1.00 38.59 661 LEU A CA 1
ATOM 5095 C C . LEU A 1 661 ? 4.837 17.328 115.200 1.00 39.00 661 LEU A C 1
ATOM 5096 O O . LEU A 1 661 ? 4.700 18.501 115.447 1.00 39.54 661 LEU A O 1
ATOM 5101 N N . SER A 1 662 ? 5.937 16.712 115.535 1.00 39.22 662 SER A N 1
ATOM 5102 C CA . SER A 1 662 ? 6.950 17.455 116.213 1.00 40.19 662 SER A CA 1
ATOM 5103 C C . SER A 1 662 ? 7.526 18.520 115.315 1.00 41.31 662 SER A C 1
ATOM 5104 O O . SER A 1 662 ? 8.200 18.206 114.346 1.00 40.37 662 SER A O 1
ATOM 5107 N N . LEU A 1 663 ? 7.310 19.789 115.684 1.00 42.42 663 LEU A N 1
ATOM 5108 C CA . LEU A 1 663 ? 7.728 20.913 114.850 1.00 42.76 663 LEU A CA 1
ATOM 5109 C C . LEU A 1 663 ? 8.808 21.731 115.470 1.00 43.22 663 LEU A C 1
ATOM 5110 O O . LEU A 1 663 ? 8.554 22.394 116.389 1.00 45.56 663 LEU A O 1
ATOM 5115 N N . THR A 1 664 ? 10.016 21.698 114.948 1.00 43.45 664 THR A N 1
ATOM 5116 C CA . THR A 1 664 ? 11.108 22.465 115.451 1.00 43.04 664 THR A CA 1
ATOM 5117 C C . THR A 1 664 ? 11.421 23.607 114.502 1.00 43.14 664 THR A C 1
ATOM 5118 O O . THR A 1 664 ? 11.382 23.415 113.287 1.00 44.08 664 THR A O 1
ATOM 5122 N N . LEU A 1 665 ? 11.759 24.788 115.045 1.00 41.86 665 LEU A N 1
ATOM 5123 C CA . LEU A 1 665 ? 12.080 25.931 114.227 1.00 39.99 665 LEU A CA 1
ATOM 5124 C C . LEU A 1 665 ? 13.531 26.212 114.446 1.00 40.53 665 LEU A C 1
ATOM 5125 O O . LEU A 1 665 ? 13.980 26.238 115.558 1.00 41.26 665 LEU A O 1
ATOM 5130 N N . PHE A 1 666 ? 14.270 26.414 113.380 1.00 40.86 666 PHE A N 1
ATOM 5131 C CA . PHE A 1 666 ? 15.663 26.651 113.465 1.00 41.74 666 PHE A CA 1
ATOM 5132 C C . PHE A 1 666 ? 15.916 28.114 113.151 1.00 42.82 666 PHE A C 1
ATOM 5133 O O . PHE A 1 666 ? 15.474 28.586 112.135 1.00 42.73 666 PHE A O 1
ATOM 5141 N N . PHE A 1 667 ? 16.645 28.801 114.036 1.00 44.36 667 PHE A N 1
ATOM 5142 C CA . PHE A 1 667 ? 16.921 30.218 113.958 1.00 44.46 667 PHE A CA 1
ATOM 5143 C C . PHE A 1 667 ? 18.382 30.512 113.942 1.00 45.16 667 PHE A C 1
ATOM 5144 O O . PHE A 1 667 ? 19.156 29.804 114.525 1.00 44.53 667 PHE A O 1
ATOM 5152 N N . PRO A 1 668 ? 18.748 31.620 113.321 1.00 47.31 668 PRO A N 1
ATOM 5153 C CA . PRO A 1 668 ? 20.130 32.109 113.359 1.00 48.55 668 PRO A CA 1
ATOM 5154 C C . PRO A 1 668 ? 20.446 32.553 114.755 1.00 50.03 668 PRO A C 1
ATOM 5155 O O . PRO A 1 668 ? 19.503 32.807 115.481 1.00 49.27 668 PRO A O 1
ATOM 5159 N N . ASP A 1 669 ? 21.703 32.650 115.153 1.00 52.54 669 ASP A N 1
ATOM 5160 C CA . ASP A 1 669 ? 21.955 33.017 116.549 1.00 55.92 669 ASP A CA 1
ATOM 5161 C C . ASP A 1 669 ? 21.787 34.533 116.840 1.00 56.43 669 ASP A C 1
ATOM 5162 O O . ASP A 1 669 ? 22.162 35.035 117.884 1.00 56.43 669 ASP A O 1
ATOM 5167 N N . THR A 1 670 ? 21.143 35.241 115.926 1.00 56.83 670 THR A N 1
ATOM 5168 C CA . THR A 1 670 ? 20.910 36.646 116.088 1.00 56.53 670 THR A CA 1
ATOM 5169 C C . THR A 1 670 ? 19.440 36.866 116.170 1.00 56.05 670 THR A C 1
ATOM 5170 O O . THR A 1 670 ? 18.972 38.019 116.137 1.00 57.09 670 THR A O 1
ATOM 5174 N N . ALA A 1 671 ? 18.682 35.783 116.227 1.00 54.44 671 ALA A N 1
ATOM 5175 C CA . ALA A 1 671 ? 17.253 35.933 116.280 1.00 53.40 671 ALA A CA 1
ATOM 5176 C C . ALA A 1 671 ? 16.966 36.451 117.656 1.00 53.08 671 ALA A C 1
ATOM 5177 O O . ALA A 1 671 ? 17.810 36.292 118.545 1.00 52.55 671 ALA A O 1
ATOM 5179 N N . THR A 1 672 ? 15.801 37.091 117.808 1.00 52.73 672 THR A N 1
ATOM 5180 C CA . THR A 1 672 ? 15.344 37.689 119.071 1.00 52.57 672 THR A CA 1
ATOM 5181 C C . THR A 1 672 ? 14.053 37.025 119.523 1.00 52.49 672 THR A C 1
ATOM 5182 O O . THR A 1 672 ? 13.353 36.419 118.719 1.00 51.68 672 THR A O 1
ATOM 5186 N N . THR A 1 673 ? 13.708 37.231 120.795 1.00 52.11 673 THR A N 1
ATOM 5187 C CA . THR A 1 673 ? 12.536 36.638 121.362 1.00 51.80 673 THR A CA 1
ATOM 5188 C C . THR A 1 673 ? 11.332 37.117 120.575 1.00 52.16 673 THR A C 1
ATOM 5189 O O . THR A 1 673 ? 10.360 36.405 120.383 1.00 51.72 673 THR A O 1
ATOM 5193 N N . ARG A 1 674 ? 11.393 38.328 120.074 1.00 53.29 674 ARG A N 1
ATOM 5194 C CA . ARG A 1 674 ? 10.288 38.822 119.244 1.00 54.19 674 ARG A CA 1
ATOM 5195 C C . ARG A 1 674 ? 10.190 37.988 117.983 1.00 52.66 674 ARG A C 1
ATOM 5196 O O . ARG A 1 674 ? 9.098 37.763 117.456 1.00 52.33 674 ARG A O 1
ATOM 5204 N N . ASP A 1 675 ? 11.336 37.548 117.483 1.00 51.95 675 ASP A N 1
ATOM 5205 C CA . ASP A 1 675 ? 11.351 36.746 116.263 1.00 52.05 675 ASP A CA 1
ATOM 5206 C C . ASP A 1 675 ? 10.657 35.418 116.575 1.00 51.30 675 ASP A C 1
ATOM 5207 O O . ASP A 1 675 ? 9.759 34.991 115.871 1.00 51.58 675 ASP A O 1
ATOM 5212 N N . ILE A 1 676 ? 11.073 34.803 117.672 1.00 49.93 676 ILE A N 1
ATOM 5213 C CA . ILE A 1 676 ? 10.529 33.561 118.122 1.00 49.02 676 ILE A CA 1
ATOM 5214 C C . ILE A 1 676 ? 9.041 33.701 118.297 1.00 50.29 676 ILE A C 1
ATOM 5215 O O . ILE A 1 676 ? 8.247 32.901 117.827 1.00 51.31 676 ILE A O 1
ATOM 5220 N N . ASN A 1 677 ? 8.639 34.746 118.983 1.00 51.56 677 ASN A N 1
ATOM 5221 C CA . ASN A 1 677 ? 7.246 34.955 119.252 1.00 51.82 677 ASN A CA 1
ATOM 5222 C C . ASN A 1 677 ? 6.458 35.115 117.951 1.00 52.23 677 ASN A C 1
ATOM 5223 O O . ASN A 1 677 ? 5.335 34.585 117.799 1.00 51.21 677 ASN A O 1
ATOM 5228 N N . LYS A 1 678 ? 7.023 35.877 117.012 1.00 52.62 678 LYS A N 1
ATOM 5229 C CA . LYS A 1 678 ? 6.312 36.109 115.760 1.00 53.41 678 LYS A CA 1
ATOM 5230 C C . LYS A 1 678 ? 6.105 34.794 115.042 1.00 52.42 678 LYS A C 1
ATOM 5231 O O . LYS A 1 678 ? 5.044 34.569 114.451 1.00 53.57 678 LYS A O 1
ATOM 5237 N N . ALA A 1 679 ? 7.107 33.921 115.088 1.00 50.34 679 ALA A N 1
ATOM 5238 C CA . ALA A 1 679 ? 6.959 32.581 114.513 1.00 48.90 679 ALA A CA 1
ATOM 5239 C C . ALA A 1 679 ? 5.830 31.798 115.159 1.00 47.30 679 ALA A C 1
ATOM 5240 O O . ALA A 1 679 ? 4.995 31.188 114.478 1.00 46.29 679 ALA A O 1
ATOM 5242 N N . GLN A 1 680 ? 5.834 31.786 116.484 1.00 45.51 680 GLN A N 1
ATOM 5243 C CA . GLN A 1 680 ? 4.810 31.078 117.212 1.00 44.65 680 GLN A CA 1
ATOM 5244 C C . GLN A 1 680 ? 3.480 31.693 116.901 1.00 44.47 680 GLN A C 1
ATOM 5245 O O . GLN A 1 680 ? 2.482 30.998 116.828 1.00 44.17 680 GLN A O 1
ATOM 5251 N N . ILE A 1 681 ? 3.420 33.005 116.692 1.00 44.81 681 ILE A N 1
ATOM 5252 C CA . ILE A 1 681 ? 2.111 33.578 116.400 1.00 44.94 681 ILE A CA 1
ATOM 5253 C C . ILE A 1 681 ? 1.627 33.057 115.065 1.00 43.80 681 ILE A C 1
ATOM 5254 O O . ILE A 1 681 ? 0.456 32.787 114.868 1.00 42.63 681 ILE A O 1
ATOM 5259 N N . TYR A 1 682 ? 2.556 32.920 114.151 1.00 43.68 682 TYR A N 1
ATOM 5260 C CA . TYR A 1 682 ? 2.234 32.513 112.807 1.00 44.94 682 TYR A CA 1
ATOM 5261 C C . TYR A 1 682 ? 1.844 31.032 112.795 1.00 46.29 682 TYR A C 1
ATOM 5262 O O . TYR A 1 682 ? 0.834 30.636 112.193 1.00 47.01 682 TYR A O 1
ATOM 5271 N N . ALA A 1 683 ? 2.611 30.216 113.506 1.00 47.06 683 ALA A N 1
ATOM 5272 C CA . ALA A 1 683 ? 2.249 28.831 113.662 1.00 48.24 683 ALA A CA 1
ATOM 5273 C C . ALA A 1 683 ? 0.829 28.736 114.156 1.00 48.97 683 ALA A C 1
ATOM 5274 O O . ALA A 1 683 ? 0.001 28.022 113.587 1.00 49.61 683 ALA A O 1
ATOM 5276 N N . TRP A 1 684 ? 0.535 29.475 115.212 1.00 50.29 684 TRP A N 1
ATOM 5277 C CA . TRP A 1 684 ? -0.811 29.429 115.809 1.00 51.48 684 TRP A CA 1
ATOM 5278 C C . TRP A 1 684 ? -1.890 29.810 114.812 1.00 52.12 684 TRP A C 1
ATOM 5279 O O . TRP A 1 684 ? -2.807 29.050 114.534 1.00 51.60 684 TRP A O 1
ATOM 5290 N N . ARG A 1 685 ? -1.735 30.970 114.199 1.00 53.53 685 ARG A N 1
ATOM 5291 C CA . ARG A 1 685 ? -2.749 31.423 113.235 1.00 54.06 685 ARG A CA 1
ATOM 5292 C C . ARG A 1 685 ? -2.886 30.419 112.126 1.00 52.08 685 ARG A C 1
ATOM 5293 O O . ARG A 1 685 ? -3.958 30.257 111.605 1.00 51.32 685 ARG A O 1
ATOM 5301 N N . LYS A 1 686 ? -1.789 29.747 111.786 1.00 50.39 686 LYS A N 1
ATOM 5302 C CA . LYS A 1 686 ? -1.798 28.769 110.687 1.00 48.97 686 LYS A CA 1
ATOM 5303 C C . LYS A 1 686 ? -2.380 27.362 110.948 1.00 46.93 686 LYS A C 1
ATOM 5304 O O . LYS A 1 686 ? -2.465 26.589 110.016 1.00 47.11 686 LYS A O 1
ATOM 5310 N N . GLY A 1 687 ? -2.775 27.005 112.174 1.00 43.93 687 GLY A N 1
ATOM 5311 C CA . GLY A 1 687 ? -3.392 25.691 112.375 1.00 41.46 687 GLY A CA 1
ATOM 5312 C C . GLY A 1 687 ? -2.491 24.664 113.083 1.00 39.62 687 GLY A C 1
ATOM 5313 O O . GLY A 1 687 ? -2.971 23.651 113.602 1.00 38.50 687 GLY A O 1
ATOM 5314 N N . ILE A 1 688 ? -1.194 24.947 113.146 1.00 36.86 688 ILE A N 1
ATOM 5315 C CA . ILE A 1 688 ? -0.303 24.095 113.843 1.00 36.00 688 ILE A CA 1
ATOM 5316 C C . ILE A 1 688 ? -0.842 23.717 115.205 1.00 35.91 688 ILE A C 1
ATOM 5317 O O . ILE A 1 688 ? -1.191 24.575 116.005 1.00 35.78 688 ILE A O 1
ATOM 5322 N N . LYS A 1 689 ? -0.864 22.414 115.454 1.00 35.95 689 LYS A N 1
ATOM 5323 C CA . LYS A 1 689 ? -1.292 21.854 116.699 1.00 36.06 689 LYS A CA 1
ATOM 5324 C C . LYS A 1 689 ? -0.246 21.934 117.755 1.00 35.52 689 LYS A C 1
ATOM 5325 O O . LYS A 1 689 ? -0.621 21.995 118.914 1.00 36.70 689 LYS A O 1
ATOM 5331 N N . SER A 1 690 ? 1.042 21.928 117.429 1.00 34.70 690 SER A N 1
ATOM 5332 C CA . SER A 1 690 ? 2.013 21.939 118.507 1.00 35.29 690 SER A CA 1
ATOM 5333 C C . SER A 1 690 ? 3.346 22.307 118.027 1.00 36.45 690 SER A C 1
ATOM 5334 O O . SER A 1 690 ? 3.617 22.173 116.885 1.00 36.82 690 SER A O 1
ATOM 5337 N N . LEU A 1 691 ? 4.204 22.718 118.935 1.00 38.80 691 LEU A N 1
ATOM 5338 C CA . LEU A 1 691 ? 5.552 23.124 118.618 1.00 40.80 691 LEU A CA 1
ATOM 5339 C C . LEU A 1 691 ? 6.489 22.474 119.592 1.00 42.01 691 LEU A C 1
ATOM 5340 O O . LEU A 1 691 ? 6.262 22.516 120.813 1.00 41.03 691 LEU A O 1
ATOM 5345 N N . TYR A 1 692 ? 7.550 21.926 119.019 1.00 44.21 692 TYR A N 1
ATOM 5346 C CA . TYR A 1 692 ? 8.548 21.146 119.700 1.00 47.17 692 TYR A CA 1
ATOM 5347 C C . TYR A 1 692 ? 9.539 22.150 120.181 1.00 49.31 692 TYR A C 1
ATOM 5348 O O . TYR A 1 692 ? 9.126 23.113 120.763 1.00 50.65 692 TYR A O 1
ATOM 5357 N N . TYR A 1 693 ? 10.826 21.991 119.961 1.00 52.22 693 TYR A N 1
ATOM 5358 C CA . TYR A 1 693 ? 11.715 22.982 120.519 1.00 55.06 693 TYR A CA 1
ATOM 5359 C C . TYR A 1 693 ? 12.197 24.001 119.537 1.00 55.63 693 TYR A C 1
ATOM 5360 O O . TYR A 1 693 ? 12.236 23.740 118.364 1.00 56.45 693 TYR A O 1
ATOM 5369 N N . ILE A 1 694 ? 12.523 25.196 120.011 1.00 56.37 694 ILE A N 1
ATOM 5370 C CA . ILE A 1 694 ? 13.071 26.178 119.102 1.00 57.14 694 ILE A CA 1
ATOM 5371 C C . ILE A 1 694 ? 14.574 26.053 119.208 1.00 57.70 694 ILE A C 1
ATOM 5372 O O . ILE A 1 694 ? 15.105 26.079 120.268 1.00 57.82 694 ILE A O 1
ATOM 5377 N N . ARG A 1 695 ? 15.249 25.853 118.099 1.00 59.47 695 ARG A N 1
ATOM 5378 C CA . ARG A 1 695 ? 16.674 25.616 118.124 1.00 61.65 695 ARG A CA 1
ATOM 5379 C C . ARG A 1 695 ? 17.455 26.728 117.455 1.00 62.68 695 ARG A C 1
ATOM 5380 O O . ARG A 1 695 ? 17.090 27.170 116.393 1.00 62.28 695 ARG A O 1
ATOM 5388 N N . LEU A 1 696 ? 18.552 27.141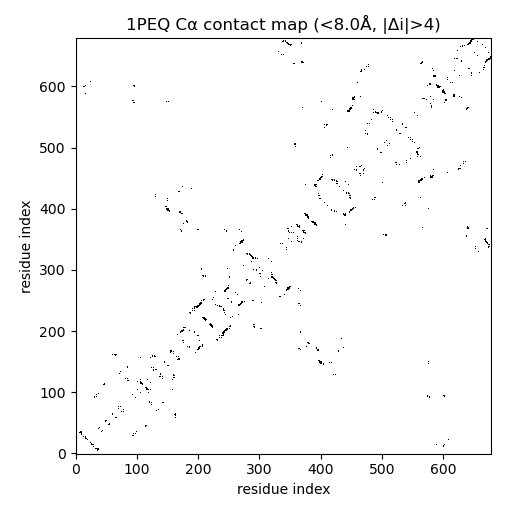 118.069 1.00 64.86 696 LEU A N 1
ATOM 5389 C CA . LEU A 1 696 ? 19.399 28.196 117.547 1.00 67.20 696 LEU A CA 1
ATOM 5390 C C . LEU A 1 696 ? 20.694 27.613 117.053 1.00 70.40 696 LEU A C 1
ATOM 5391 O O . LEU A 1 696 ? 21.250 26.778 117.725 1.00 70.30 696 LEU A O 1
ATOM 5396 N N . ARG A 1 697 ? 21.187 28.071 115.908 1.00 74.68 697 ARG A N 1
ATOM 5397 C CA . ARG A 1 697 ? 22.421 27.533 115.346 1.00 79.05 697 ARG A CA 1
ATOM 5398 C C . ARG A 1 697 ? 23.589 27.615 116.350 1.00 82.86 697 ARG A C 1
ATOM 5399 O O . ARG A 1 697 ? 23.965 28.702 116.810 1.00 83.61 697 ARG A O 1
ATOM 5407 N N . GLN A 1 698 ? 24.159 26.469 116.701 1.00 87.11 698 GLN A N 1
ATOM 5408 C CA . GLN A 1 698 ? 25.269 26.451 117.648 1.00 90.85 698 GLN A CA 1
ATOM 5409 C C . GLN A 1 698 ? 26.038 25.131 117.517 1.00 93.57 698 GLN A C 1
ATOM 5410 O O . GLN A 1 698 ? 25.525 24.075 117.916 1.00 94.79 698 GLN A O 1
ATOM 5416 N N . LEU A 1 699 ? 27.261 25.167 116.988 1.00 96.09 699 LEU A N 1
ATOM 5417 C CA . LEU A 1 699 ? 28.046 23.933 116.849 1.00 97.79 699 LEU A CA 1
ATOM 5418 C C . LEU A 1 699 ? 29.533 24.160 117.160 1.00 98.52 699 LEU A C 1
ATOM 5419 O O . LEU A 1 699 ? 29.905 25.310 117.481 1.00 98.86 699 LEU A O 1
#

Organism: Salmonella typhimurium (strain LT2 / SGSC1412 / ATCC 700720) (NCBI:txid99287)

Foldseek 3Di:
DPDDDDLQLQVLLCQQVDADPVGFGDPVSFVVSQVSCCVVPAVVFADDDPAPVVLVVVCVVVQWFPVVLVVLEDVVLLRVQLVVLVVLPADAPGNLLQVVCVPPAFDADPVRRHTHDDPSRLQLLLLSQLCRNVSVLSNLSSVCVRLLFKFFARQSSRARRTRPGAANFAWWEEEAAADDLSLVLVLLVLQVRQLSLHFYEYEQAQHFAQFPDDPPDTRDDHGCPVSLVSSLVSQVVRPPRAYEYEYECLAPCNVVVLVVLCSDGYAYAYEYEVVLVVQVVVQHKRKRWTQVQCCVPVVDGSLFDDCVVCVVVQVPPPSIDIDIDTSNVSLVSQLVSLLPVFDDWYFHQVLQQVLAQAPGGWRDATQQRFFTDHWDDWDADVVSHTPGQIAIETETEMETEVQSLLQAQPNLSSLLSNLSSSLSSLVPDQPPSRRNHRVHSVQASAYAYAYFQLLVNCLLLPHAQLDPQSLLQLLQVLQQSLLSQLVSQLVVLQVPVHAHHRQCVGCLQVLVNCPVVLDDPSPRPDPVSVVSNVVSNYDRDDNVSSVVSSVSCNPRNGHHSFYHTWGFRDCVCSNSQHQTGSAAHQDQFDWDQDDPVRIGTHGHHSDGPVRVVRRDGQAVVFLVSQLSSLLSNLSRHNTAHEAETEYESVAHSVNVSVSVVVSVVSSHRIYGTYHYDDD

Secondary structure (P-SEA, 3-state):
ccccccccaaaaaacccccccccccccaaaaaaaaaaaaacccccccccccaaaaaaaaaaaccccccccccccaaaaaaaaaaaaacccccccaaaaaaaaacccccccccccccccaaaaaaaaaaaaaccaaaaaaaaaaaaaaccccccccccccccccccccccccbbbbbcccaaaaaaaaaaaaaaaaabbbbbbbcccccccccccccccccccccaaaaaaaaaaaaacccccbbbbbbccccaaaaaaaccccccbbbbbbbcaaaaaaaaacbbbbbbbaaaaaaaccccccccccccaaaaaaacccbbbbbccaaaaaaaaaaaaacccccbbbaaaaaaaacccccccccccccccbbbbbbbbbbcccccccbbbbbbbbbbccccaaaaaaccaaaaaaaaaaaaaaaaaaaccccccaaaaaaaaaccbbbbbccaaaaaaaaaccccccaaaaaaaaaaaaaaaaaaaaaaaaaaaacccccccccccccccccccccccccccccccaaaaaaaaaaccccccaaaaaaaaaaaaaccccccccbbbccccccccccccccccccccccccccccccccbbbbbcccccccccccccccccccaaaaaaaaaaaacccccccbbbbbbcccccaaaaaaaaaaaaaaccccccbbbcccc

Radius of gyration: 25.42 Å; Cα contacts (8 Å, |Δi|>4): 1350; chains: 1; bounding box: 66×69×70 Å